Protein 2ZTB (pdb70)

Solvent-accessible surface area: 24225 Å² total; per-residue (Å²): 70,144,5,129,32,89,0,78,15,92,0,1,76,1,0,74,10,37,16,101,34,0,58,65,98,0,30,80,66,34,66,28,77,1,41,0,1,4,0,2,99,49,31,91,66,105,18,52,141,85,14,4,0,27,97,110,48,78,66,0,56,3,20,2,24,104,16,111,73,100,101,123,100,58,91,86,72,89,106,32,84,33,14,101,64,68,32,65,0,114,75,128,126,76,77,89,43,90,34,88,0,72,6,72,25,76,21,42,18,43,0,54,7,54,20,87,64,38,16,104,11,116,42,109,0,46,0,122,32,108,8,156,38,29,6,114,12,64,15,72,0,46,17,51,55,79,65,75,78,79,50,62,7,49,1,22,11,27,5,83,4,61,0,55,36,83,7,99,56,20,0,23,0,7,2,61,32,0,93,6,7,0,51,5,36,2,71,0,64,13,61,17,88,0,0,0,12,8,73,121,146,12,33,112,76,17,85,96,66,44,37,12,34,3,177,44,1,10,103,46,38,61,15,40,0,134,11,37,0,25,6,42,7,12,22,38,21,29,15,40,38,63,103,24,150,80,98,194,63,76,9,125,25,78,0,76,13,90,0,2,77,1,0,74,10,38,15,100,32,0,54,65,94,0,30,79,68,38,68,28,77,1,40,0,0,1,0,3,97,49,32,89,70,107,16,51,155,87,20,2,0,33,89,125,43,81,70,0,62,1,5,0,14,68,17,108,71,102,103,115,115,62,84,73,78,86,101,41,92,36,14,98,66,67,27,84,2,127,80,138,125,78,73,100,45,82,40,88,0,71,5,68,35,69,16,40,11,43,0,53,5,54,21,84,61,42,17,106,14,120,38,116,0,61,0,131,37,111,8,152,35,23,6,98,13,73,12,72,0,46,19,51,59,77,62,70,72,78,58,44,5,46,2,23,19,15,10,73,4,73,0,54,17,134,5,74,54,18,0,18,0,8,2,67,23,0,96,7,12,0,47,7,32,2,75,0,63,8,71,24,82,0,0,0,11,8,76,110,135,10,34,110,76,30,92,107,65,48,38,12,36,1,175,46,0,10,101,50,36,63,13,39,0,131,12,23,0,32,9,44,6,11,24,41,27,36,33,62,51,64,114,44,171,80,162

Sequence (495 aa):
DVIREYLMFNELSALSSSPESVRSRFSSIYGTNPDGIALNNETYFNAVKPPITAQYGYYCYKNVGTVQYVNRPTDINPNVILAQDTLTNNTNEPFTTTITITGSFTNTSTVTSSTTTGFKFTSKLSIKKVFEIGGEVSFSTTIGTSETTTETITVSKSVTVTVPAQSRRTIQLTAKIAKESADFSAPITVDGYFGANFPKRVGPGGHYFWFNPARDVLNTTSGTLRGTVTNVSSFDFQTIVQPARSLMDVIREYLMFNELSALSSSPESVRSRFSSIYGTNPDGIALNNETYFNAVKPPITAQYGYYCYKNVGTVQYVNRPTDINPNVILAQDTLTNNTNEPFTTTITITGSFTNTSTVTSSTTTGFKFTSKLSIKKVFEIGGEVSFSTTIGTSETTTETITVSKSVTVTVPAQSRRTIQLTAKIAKESADFSAPITVDGYFGANFPKRVGPGGHYFWFNPARDVLNTTSGTLRGTVTNVSSFDFQTIVQPARSL

Nearest PDB structures (foldseek):
  2ztb-assembly1_A  TM=1.004E+00  e=7.348E-47  Bacillus thuringiensis serovar dakota
  2d42-assembly2_B  TM=4.897E-01  e=1.505E-08  Bacillus thuringiensis
  5jzh-assembly1_A  TM=4.292E-01  e=1.037E-06  Aeromonas hydrophila
  1pre-assembly1_B  TM=3.381E-01  e=6.152E-07  Aeromonas hydrophila
  1w3a-assembly1_A  TM=2.942E-01  e=2.658E-06  Laetiporus sulphureus

Secondary structure (DSSP, 8-state):
--EEEE--GGGGGGGT--HHHHHHHHHHHHSS--SEEEETTEEEES--SS-HHHHTT--EEEEE---EEEEPPPEEEEEEEEEEEEEEE-SSS-EEEEEEEEEEEEEEEEEEEEESS-----SPEEEEEEETTTEEEEEEE-TT-EEEEEEEEEEEEEEEEEE-TTEEEEEEEEEEEEEEEEEEEEEEEEEEEEEEEEEEEETTTTEEEEEEEHHHHSS-SEEEEEEEEEEEEEEEEEEEEPPPEE-/-EEEEEE--GGGGGGGT--HHHHHHHHHHHHSS--SEEEETTEEEES--SS-HHHHHT--EEEEEE--EEEEEEEEEEEEEEEEEEEEE--SSS-EEEEEEEEEEEEEEEEEEEEESS-----SEEEEEEEETTTEEEEEEEETT-EEEEEEEEEEEEEEEEEE-TTEEEEEEEEEEEEEEEEEEEEEEEEEEEEEEEEEEEETTTTEEEEEEEGGGTSS--EEEEEEEEEEEEEEEEEEEEPPPEE-

Structure (mmCIF, N/CA/C/O backbone):
data_2ZTB
#
_entry.id   2ZTB
#
_cell.length_a   136.829
_cell.length_b   136.829
_cell.length_c   119.268
_cell.angle_alpha   90.00
_cell.angle_beta   90.00
_cell.angle_gamma   120.00
#
_symmetry.space_group_name_H-M   'P 65'
#
loop_
_entity.id
_entity.type
_entity.pdbx_description
1 polymer 'Crystal protein'
2 non-polymer 'LUTETIUM (III) ION'
3 non-polymer GLYCEROL
4 non-polymer 1,2-ETHANEDIOL
5 non-polymer 'CHLORIDE ION'
6 water water
#
loop_
_atom_site.group_PDB
_atom_site.id
_atom_site.type_symbol
_atom_site.label_atom_id
_atom_site.label_alt_id
_atom_site.label_comp_id
_atom_site.label_asym_id
_atom_site.label_entity_id
_atom_site.label_seq_id
_atom_site.pdbx_PDB_ins_code
_atom_site.Cartn_x
_atom_site.Cartn_y
_atom_site.Cartn_z
_atom_site.occupancy
_atom_site.B_iso_or_equiv
_atom_site.auth_seq_id
_atom_site.auth_comp_id
_atom_site.auth_asym_id
_atom_site.auth_atom_id
_atom_site.pdbx_PDB_model_num
ATOM 1 N N . ASP A 1 2 ? 3.909 57.289 15.347 1.00 83.59 52 ASP A N 1
ATOM 2 C CA . ASP A 1 2 ? 3.491 58.550 16.048 1.00 83.47 52 ASP A CA 1
ATOM 3 C C . ASP A 1 2 ? 1.959 58.670 16.225 1.00 82.69 52 ASP A C 1
ATOM 4 O O . ASP A 1 2 ? 1.191 58.145 15.407 1.00 82.63 52 ASP A O 1
ATOM 9 N N . VAL A 1 3 ? 1.541 59.356 17.299 1.00 81.77 53 VAL A N 1
ATOM 10 C CA . VAL A 1 3 ? 0.117 59.633 17.571 1.00 80.65 53 VAL A CA 1
ATOM 11 C C . VAL A 1 3 ? -0.301 61.013 17.029 1.00 79.33 53 VAL A C 1
ATOM 12 O O . VAL A 1 3 ? -0.099 62.057 17.667 1.00 79.67 53 VAL A O 1
ATOM 16 N N . ILE A 1 4 ? -0.889 61.006 15.844 1.00 77.33 54 ILE A N 1
ATOM 17 C CA . ILE A 1 4 ? -1.247 62.239 15.149 1.00 74.98 54 ILE A CA 1
ATOM 18 C C . ILE A 1 4 ? -2.755 62.500 15.279 1.00 73.51 54 ILE A C 1
ATOM 19 O O . ILE A 1 4 ? -3.562 61.575 15.216 1.00 72.98 54 ILE A O 1
ATOM 24 N N . ARG A 1 5 ? -3.113 63.761 15.489 1.00 71.73 55 ARG A N 1
ATOM 25 C CA . ARG A 1 5 ? -4.505 64.165 15.609 1.00 70.54 55 ARG A CA 1
ATOM 26 C C . ARG A 1 5 ? -4.649 65.599 15.136 1.00 69.60 55 ARG A C 1
ATOM 27 O O . ARG A 1 5 ? -4.203 66.528 15.796 1.00 69.23 55 ARG A O 1
ATOM 35 N N . GLU A 1 6 ? -5.265 65.777 13.976 1.00 68.53 56 GLU A N 1
ATOM 36 C CA . GLU A 1 6 ? -5.439 67.119 13.441 1.00 67.45 56 GLU A CA 1
ATOM 37 C C . GLU A 1 6 ? -6.805 67.289 12.797 1.00 66.01 56 GLU A C 1
ATOM 38 O O . GLU A 1 6 ? -7.534 66.316 12.615 1.00 65.70 56 GLU A O 1
ATOM 44 N N . TYR A 1 7 ? -7.144 68.535 12.480 1.00 64.42 57 TYR A N 1
ATOM 45 C CA . TYR A 1 7 ? -8.388 68.862 11.839 1.00 62.99 57 TYR A CA 1
ATOM 46 C C . TYR A 1 7 ? -8.521 68.178 10.484 1.00 62.23 57 TYR A C 1
ATOM 47 O O . TYR A 1 7 ? -7.534 67.993 9.748 1.00 62.33 57 TYR A O 1
ATOM 56 N N . LEU A 1 8 ? -9.750 67.782 10.169 1.00 60.60 58 LEU A N 1
ATOM 57 C CA . LEU A 1 8 ? -10.084 67.326 8.836 1.00 59.13 58 LEU A CA 1
ATOM 58 C C . LEU A 1 8 ? -10.399 68.584 8.023 1.00 58.87 58 LEU A C 1
ATOM 59 O O . LEU A 1 8 ? -11.018 69.532 8.536 1.00 59.11 58 LEU A O 1
ATOM 64 N N . MET A 1 9 ? -9.933 68.616 6.780 1.00 57.86 59 MET A N 1
ATOM 65 C CA . MET A 1 9 ? -10.152 69.765 5.910 1.00 57.55 59 MET A CA 1
ATOM 66 C C . MET A 1 9 ? -11.099 69.394 4.759 1.00 56.72 59 MET A C 1
ATOM 67 O O . MET A 1 9 ? -11.229 68.219 4.427 1.00 56.32 59 MET A O 1
ATOM 72 N N . PHE A 1 10 ? -11.755 70.388 4.161 1.00 56.19 60 PHE A N 1
ATOM 73 C CA . PHE A 1 10 ? -12.647 70.150 3.018 1.00 56.20 60 PHE A CA 1
ATOM 74 C C . PHE A 1 10 ? -11.937 69.559 1.795 1.00 56.60 60 PHE A C 1
ATOM 75 O O . PHE A 1 10 ? -12.556 68.802 1.032 1.00 56.80 60 PHE A O 1
ATOM 83 N N . ASN A 1 11 ? -10.658 69.909 1.603 1.00 56.28 61 ASN A N 1
ATOM 84 C CA . ASN A 1 11 ? -9.897 69.433 0.449 1.00 56.43 61 ASN A CA 1
ATOM 85 C C . ASN A 1 11 ? -9.377 68.007 0.613 1.00 56.57 61 ASN A C 1
ATOM 86 O O . ASN A 1 11 ? -8.687 67.482 -0.255 1.00 56.71 61 ASN A O 1
ATOM 91 N N . GLU A 1 12 ? -9.754 67.387 1.726 1.00 56.96 62 GLU A N 1
ATOM 92 C CA . GLU A 1 12 ? -9.402 66.003 2.056 1.00 57.50 62 GLU A CA 1
ATOM 93 C C . GLU A 1 12 ? -10.611 65.071 2.058 1.00 56.78 62 GLU A C 1
ATOM 94 O O . GLU A 1 12 ? -10.461 63.881 2.331 1.00 57.23 62 GLU A O 1
ATOM 100 N N . LEU A 1 13 ? -11.801 65.613 1.812 1.00 55.72 63 LEU A N 1
ATOM 101 C CA . LEU A 1 13 ? -13.034 64.814 1.776 1.00 54.64 63 LEU A CA 1
ATOM 102 C C . LEU A 1 13 ? -12.967 63.655 0.788 1.00 54.03 63 LEU A C 1
ATOM 103 O O . LEU A 1 13 ? -13.478 62.576 1.066 1.00 54.00 63 LEU A O 1
ATOM 108 N N . SER A 1 14 ? -12.291 63.867 -0.340 1.00 53.47 64 SER A N 1
ATOM 109 C CA . SER A 1 14 ? -12.011 62.803 -1.314 1.00 52.80 64 SER A CA 1
ATOM 110 C C . SER A 1 14 ? -11.248 61.626 -0.714 1.00 52.84 64 SER A C 1
ATOM 111 O O . SER A 1 14 ? -11.379 60.492 -1.192 1.00 52.44 64 SER A O 1
ATOM 114 N N . ALA A 1 15 ? -10.469 61.901 0.339 1.00 53.13 65 ALA A N 1
ATOM 115 C CA . ALA A 1 15 ? -9.734 60.875 1.082 1.00 54.06 65 ALA A CA 1
ATOM 116 C C . ALA A 1 15 ? -10.675 59.975 1.869 1.00 54.44 65 ALA A C 1
ATOM 117 O O . ALA A 1 15 ? -10.318 58.856 2.218 1.00 55.47 65 ALA A O 1
ATOM 119 N N . LEU A 1 16 ? -11.872 60.483 2.169 1.00 55.29 66 LEU A N 1
ATOM 120 C CA . LEU A 1 16 ? -12.958 59.690 2.752 1.00 54.74 66 LEU A CA 1
ATOM 121 C C . LEU A 1 16 ? -14.009 59.344 1.673 1.00 54.88 66 LEU A C 1
ATOM 122 O O . LEU A 1 16 ? -15.211 59.142 1.967 1.00 55.08 66 LEU A O 1
ATOM 127 N N . SER A 1 17 ? -13.558 59.292 0.424 1.00 53.47 67 SER A N 1
ATOM 128 C CA . SER A 1 17 ? -14.420 58.945 -0.704 1.00 53.35 67 SER A CA 1
ATOM 129 C C . SER A 1 17 ? -15.649 59.847 -0.813 1.00 53.11 67 SER A C 1
ATOM 130 O O . SER A 1 17 ? -16.669 59.456 -1.397 1.00 52.12 67 SER A O 1
ATOM 133 N N . SER A 1 18 ? -15.533 61.055 -0.254 1.00 52.71 68 SER A N 1
ATOM 134 C CA . SER A 1 18 ? -16.644 61.982 -0.216 1.00 52.95 68 SER A CA 1
ATOM 135 C C . SER A 1 18 ? -16.321 63.347 -0.817 1.00 53.14 68 SER A C 1
ATOM 136 O O . SER A 1 18 ? -15.228 63.564 -1.369 1.00 52.62 68 SER A O 1
ATOM 139 N N . SER A 1 19 ? -17.302 64.246 -0.725 1.00 53.09 69 SER A N 1
ATOM 140 C CA . SER A 1 19 ? -17.231 65.556 -1.333 1.00 54.24 69 SER A CA 1
ATOM 141 C C . SER A 1 19 ? -18.105 66.500 -0.516 1.00 54.71 69 SER A C 1
ATOM 142 O O . SER A 1 19 ? -18.923 66.046 0.276 1.00 55.76 69 SER A O 1
ATOM 145 N N . PRO A 1 20 ? -17.902 67.821 -0.649 1.00 55.15 70 PRO A N 1
ATOM 146 C CA . PRO A 1 20 ? -18.868 68.710 -0.005 1.00 54.80 70 PRO A CA 1
ATOM 147 C C . PRO A 1 20 ? -20.298 68.478 -0.497 1.00 55.20 70 PRO A C 1
ATOM 148 O O . PRO A 1 20 ? -21.266 68.627 0.275 1.00 55.71 70 PRO A O 1
ATOM 152 N N . GLU A 1 21 ? -20.436 68.123 -1.769 1.00 55.36 71 GLU A N 1
ATOM 153 C CA . GLU A 1 21 ? -21.760 67.913 -2.363 1.00 55.29 71 GLU A CA 1
ATOM 154 C C . GLU A 1 21 ? -22.420 66.680 -1.783 1.00 54.74 71 GLU A C 1
ATOM 155 O O . GLU A 1 21 ? -23.618 66.657 -1.599 1.00 56.08 71 GLU A O 1
ATOM 161 N N . SER A 1 22 ? -21.639 65.647 -1.502 1.00 54.41 72 SER A N 1
ATOM 162 C CA . SER A 1 22 ? -22.196 64.419 -1.012 1.00 54.03 72 SER A CA 1
ATOM 163 C C . SER A 1 22 ? -22.578 64.561 0.457 1.00 54.48 72 SER A C 1
ATOM 164 O O . SER A 1 22 ? -23.539 63.932 0.890 1.00 55.51 72 SER A O 1
ATOM 167 N N . VAL A 1 23 ? -21.835 65.395 1.203 1.00 54.59 73 VAL A N 1
ATOM 168 C CA . VAL A 1 23 ? -22.127 65.748 2.602 1.00 53.25 73 VAL A CA 1
ATOM 169 C C . VAL A 1 23 ? -23.412 66.571 2.671 1.00 53.77 73 VAL A C 1
ATOM 170 O O . VAL A 1 23 ? -24.309 66.296 3.472 1.00 53.86 73 VAL A O 1
ATOM 174 N N . ARG A 1 24 ? -23.510 67.580 1.817 1.00 53.70 74 ARG A N 1
ATOM 175 C CA . ARG A 1 24 ? -24.707 68.395 1.746 1.00 53.78 74 ARG A CA 1
ATOM 176 C C . ARG A 1 24 ? -25.956 67.534 1.458 1.00 53.84 74 ARG A C 1
ATOM 177 O O . ARG A 1 24 ? -27.019 67.734 2.068 1.00 53.89 74 ARG A O 1
ATOM 185 N N . SER A 1 25 ? -25.816 66.568 0.554 1.00 54.01 75 SER A N 1
ATOM 186 C CA . SER A 1 25 ? -26.931 65.694 0.127 1.00 54.33 75 SER A CA 1
ATOM 187 C C . SER A 1 25 ? -27.382 64.762 1.251 1.00 54.76 75 SER A C 1
ATOM 188 O O . SER A 1 25 ? -28.565 64.461 1.389 1.00 55.13 75 SER A O 1
ATOM 191 N N . ARG A 1 26 ? -26.429 64.323 2.066 1.00 54.93 76 ARG A N 1
ATOM 192 C CA . ARG A 1 26 ? -26.720 63.534 3.251 1.00 54.94 76 ARG A CA 1
ATOM 193 C C . ARG A 1 26 ? -27.510 64.327 4.313 1.00 54.86 76 ARG A C 1
ATOM 194 O O . ARG A 1 26 ? -28.457 63.810 4.888 1.00 55.44 76 ARG A O 1
ATOM 202 N N . PHE A 1 27 ? -27.119 65.579 4.554 1.00 54.57 77 PHE A N 1
ATOM 203 C CA . PHE A 1 27 ? -27.835 66.495 5.437 1.00 54.09 77 PHE A CA 1
ATOM 204 C C . PHE A 1 27 ? -29.248 66.720 4.917 1.00 54.84 77 PHE A C 1
ATOM 205 O O . PHE A 1 27 ? -30.210 66.699 5.668 1.00 55.25 77 PHE A O 1
ATOM 213 N N . SER A 1 28 ? -29.368 66.907 3.608 1.00 55.71 78 SER A N 1
ATOM 214 C CA . SER A 1 28 ? -30.666 67.008 2.956 1.00 55.55 78 SER A CA 1
ATOM 215 C C . SER A 1 28 ? -31.567 65.807 3.209 1.00 55.88 78 SER A C 1
ATOM 216 O O . SER A 1 28 ? -32.756 65.971 3.482 1.00 55.90 78 SER A O 1
ATOM 219 N N . SER A 1 29 ? -31.007 64.600 3.105 1.00 55.90 79 SER A N 1
ATOM 220 C CA . SER A 1 29 ? -31.766 63.387 3.386 1.00 55.26 79 SER A CA 1
ATOM 221 C C . SER A 1 29 ? -32.152 63.305 4.860 1.00 55.03 79 SER A C 1
ATOM 222 O O . SER A 1 29 ? -33.254 62.872 5.185 1.00 54.73 79 SER A O 1
ATOM 225 N N . ILE A 1 30 ? -31.226 63.683 5.751 1.00 54.29 80 ILE A N 1
ATOM 226 C CA . ILE A 1 30 ? -31.457 63.539 7.183 1.00 53.10 80 ILE A CA 1
ATOM 227 C C . ILE A 1 30 ? -32.578 64.470 7.672 1.00 53.32 80 ILE A C 1
ATOM 228 O O . ILE A 1 30 ? -33.417 64.071 8.484 1.00 52.88 80 ILE A O 1
ATOM 233 N N . TYR A 1 31 ? -32.590 65.701 7.169 1.00 53.21 81 TYR A N 1
ATOM 234 C CA . TYR A 1 31 ? -33.446 66.744 7.725 1.00 53.38 81 TYR A CA 1
ATOM 235 C C . TYR A 1 31 ? -34.634 67.042 6.830 1.00 54.46 81 TYR A C 1
ATOM 236 O O . TYR A 1 31 ? -35.606 67.655 7.280 1.00 54.80 81 TYR A O 1
ATOM 245 N N . GLY A 1 32 ? -34.571 66.568 5.583 1.00 55.11 82 GLY A N 1
ATOM 246 C CA . GLY A 1 32 ? -35.697 66.675 4.646 1.00 56.14 82 GLY A CA 1
ATOM 247 C C . GLY A 1 32 ? -35.713 67.981 3.861 1.00 57.06 82 GLY A C 1
ATOM 248 O O . GLY A 1 32 ? -36.650 68.250 3.123 1.00 57.73 82 GLY A O 1
ATOM 249 N N . THR A 1 33 ? -34.673 68.797 4.033 1.00 57.16 83 THR A N 1
ATOM 250 C CA . THR A 1 33 ? -34.534 70.066 3.328 1.00 57.08 83 THR A CA 1
ATOM 251 C C . THR A 1 33 ? -33.055 70.209 3.024 1.00 56.76 83 THR A C 1
ATOM 252 O O . THR A 1 33 ? -32.211 69.885 3.860 1.00 56.86 83 THR A O 1
ATOM 256 N N . ASN A 1 34 ? -32.743 70.654 1.817 1.00 56.61 84 ASN A N 1
ATOM 257 C CA . ASN A 1 34 ? -31.364 70.866 1.413 1.00 56.74 84 ASN A CA 1
ATOM 258 C C . ASN A 1 34 ? -30.812 72.047 2.232 1.00 56.74 84 ASN A C 1
ATOM 259 O O . ASN A 1 34 ? -31.434 73.100 2.264 1.00 57.23 84 ASN A O 1
ATOM 264 N N . PRO A 1 35 ? -29.689 71.859 2.959 1.00 56.66 85 PRO A N 1
ATOM 265 C CA . PRO A 1 35 ? -29.193 73.019 3.686 1.00 56.85 85 PRO A CA 1
ATOM 266 C C . PRO A 1 35 ? -28.634 74.086 2.734 1.00 57.80 85 PRO A C 1
ATOM 267 O O . PRO A 1 35 ? -28.189 73.766 1.606 1.00 57.91 85 PRO A O 1
ATOM 271 N N . ASP A 1 36 ? -28.641 75.334 3.201 1.00 57.65 86 ASP A N 1
ATOM 272 C CA . ASP A 1 36 ? -28.045 76.433 2.472 1.00 57.54 86 ASP A CA 1
ATOM 273 C C . ASP A 1 36 ? -26.536 76.250 2.406 1.00 57.31 86 ASP A C 1
ATOM 274 O O . ASP A 1 36 ? -25.913 76.507 1.378 1.00 57.82 86 ASP A O 1
ATOM 279 N N . GLY A 1 37 ? -25.947 75.811 3.512 1.00 56.72 87 GLY A N 1
ATOM 280 C CA . GLY A 1 37 ? -24.510 75.629 3.581 1.00 55.68 87 GLY A CA 1
ATOM 281 C C . GLY A 1 37 ? -24.110 74.601 4.613 1.00 55.07 87 GLY A C 1
ATOM 282 O O . GLY A 1 37 ? -24.941 74.159 5.409 1.00 54.88 87 GLY A O 1
ATOM 283 N N . ILE A 1 38 ? -22.826 74.246 4.603 1.00 54.50 88 ILE A N 1
ATOM 284 C CA . ILE A 1 38 ? -22.265 73.235 5.505 1.00 53.61 88 ILE A CA 1
ATOM 285 C C . ILE A 1 38 ? -20.977 73.790 6.111 1.00 54.07 88 ILE A C 1
ATOM 286 O O . ILE A 1 38 ? -20.489 74.816 5.668 1.00 54.31 88 ILE A O 1
ATOM 291 N N . ALA A 1 39 ? -20.445 73.119 7.127 1.00 53.99 89 ALA A N 1
ATOM 292 C CA . ALA A 1 39 ? -19.324 73.623 7.887 1.00 54.12 89 ALA A CA 1
ATOM 293 C C . ALA A 1 39 ? -18.502 72.491 8.482 1.00 54.22 89 ALA A C 1
ATOM 294 O O . ALA A 1 39 ? -19.032 71.442 8.829 1.00 53.72 89 ALA A O 1
ATOM 296 N N . LEU A 1 40 ? -17.192 72.726 8.577 1.00 54.72 90 LEU A N 1
ATOM 297 C CA . LEU A 1 40 ? -16.235 71.777 9.124 1.00 54.83 90 LEU A CA 1
ATOM 298 C C . LEU A 1 40 ? -15.194 72.603 9.815 1.00 55.76 90 LEU A C 1
ATOM 299 O O . LEU A 1 40 ? -14.555 73.452 9.189 1.00 56.03 90 LEU A O 1
ATOM 304 N N . ASN A 1 41 ? -15.015 72.359 11.108 1.00 56.73 91 ASN A N 1
ATOM 305 C CA . ASN A 1 41 ? -13.997 73.074 11.889 1.00 57.65 91 ASN A CA 1
ATOM 306 C C . ASN A 1 41 ? -14.051 74.588 11.604 1.00 58.60 91 ASN A C 1
ATOM 307 O O . ASN A 1 41 ? -15.064 75.229 11.925 1.00 58.78 91 ASN A O 1
ATOM 312 N N . ASN A 1 42 ? -13.015 75.149 10.966 1.00 59.47 92 ASN A N 1
ATOM 313 C CA . ASN A 1 42 ? -13.008 76.593 10.643 1.00 60.24 92 ASN A CA 1
ATOM 314 C C . ASN A 1 42 ? -13.368 77.002 9.201 1.00 60.69 92 ASN A C 1
ATOM 315 O O . ASN A 1 42 ? -13.160 78.157 8.801 1.00 60.76 92 ASN A O 1
ATOM 320 N N . GLU A 1 43 ? -13.945 76.066 8.445 1.00 61.14 93 GLU A N 1
ATOM 321 C CA . GLU A 1 43 ? -14.323 76.295 7.053 1.00 61.25 93 GLU A CA 1
ATOM 322 C C . GLU A 1 43 ? -15.822 76.119 6.874 1.00 61.43 93 GLU A C 1
ATOM 323 O O . GLU A 1 43 ? -16.486 75.497 7.698 1.00 61.41 93 GLU A O 1
ATOM 329 N N . THR A 1 44 ? -16.337 76.673 5.779 1.00 61.51 94 THR A N 1
ATOM 330 C CA . THR A 1 44 ? -17.717 76.533 5.382 1.00 61.72 94 THR A CA 1
ATOM 331 C C . THR A 1 44 ? -17.740 76.179 3.904 1.00 61.71 94 THR A C 1
ATOM 332 O O . THR A 1 44 ? -16.743 76.365 3.211 1.00 61.82 94 THR A O 1
ATOM 336 N N . TYR A 1 45 ? -18.869 75.656 3.432 1.00 61.54 95 TYR A N 1
ATOM 337 C CA . TYR A 1 45 ? -19.087 75.424 2.009 1.00 61.58 95 TYR A CA 1
ATOM 338 C C . TYR A 1 45 ? -20.511 75.850 1.638 1.00 61.96 95 TYR A C 1
ATOM 339 O O . TYR A 1 45 ? -21.417 75.821 2.480 1.00 61.59 95 TYR A O 1
ATOM 348 N N . PHE A 1 46 ? -20.690 76.260 0.385 1.00 62.20 96 PHE A N 1
ATOM 349 C CA . PHE A 1 46 ? -21.970 76.733 -0.150 1.00 62.56 96 PHE A CA 1
ATOM 350 C C . PHE A 1 46 ? -22.462 77.995 0.577 1.00 63.32 96 PHE A C 1
ATOM 351 O O . PHE A 1 46 ? -21.645 78.771 1.068 1.00 63.30 96 PHE A O 1
ATOM 359 N N . ASN A 1 47 ? -23.782 78.197 0.641 1.00 63.99 97 ASN A N 1
ATOM 360 C CA . ASN A 1 47 ? -24.368 79.407 1.232 1.00 64.89 97 ASN A CA 1
ATOM 361 C C . ASN A 1 47 ? -24.426 79.331 2.762 1.00 65.46 97 ASN A C 1
ATOM 362 O O . ASN A 1 47 ? -25.492 79.090 3.352 1.00 65.88 97 ASN A O 1
ATOM 367 N N . ALA A 1 48 ? -23.283 79.559 3.399 1.00 66.12 98 ALA A N 1
ATOM 368 C CA . ALA A 1 48 ? -23.129 79.293 4.828 1.00 67.29 98 ALA A CA 1
ATOM 369 C C . ALA A 1 48 ? -23.083 80.514 5.754 1.00 68.27 98 ALA A C 1
ATOM 370 O O . ALA A 1 48 ? -22.741 81.628 5.337 1.00 68.86 98 ALA A O 1
ATOM 372 N N . VAL A 1 49 ? -23.443 80.284 7.016 1.00 69.01 99 VAL A N 1
ATOM 373 C CA . VAL A 1 49 ? -23.280 81.261 8.089 1.00 69.40 99 VAL A CA 1
ATOM 374 C C . VAL A 1 49 ? -21.797 81.384 8.451 1.00 69.76 99 VAL A C 1
ATOM 375 O O . VAL A 1 49 ? -21.094 80.376 8.557 1.00 70.12 99 VAL A O 1
ATOM 379 N N . LYS A 1 50 ? -21.342 82.627 8.615 1.00 70.07 100 LYS A N 1
ATOM 380 C CA . LYS A 1 50 ? -19.997 82.948 9.096 1.00 70.29 100 LYS A CA 1
ATOM 381 C C . LYS A 1 50 ? -20.058 83.667 10.451 1.00 69.77 100 LYS A C 1
ATOM 382 O O . LYS A 1 50 ? -20.928 84.513 10.654 1.00 69.91 100 LYS A O 1
ATOM 388 N N . PRO A 1 51 ? -19.141 83.337 11.385 1.00 69.17 101 PRO A N 1
ATOM 389 C CA . PRO A 1 51 ? -18.140 82.268 11.299 1.00 68.54 101 PRO A CA 1
ATOM 390 C C . PRO A 1 51 ? -18.776 80.869 11.341 1.00 67.83 101 PRO A C 1
ATOM 391 O O . PRO A 1 51 ? -19.907 80.726 11.813 1.00 67.76 101 PRO A O 1
ATOM 395 N N . PRO A 1 52 ? -18.059 79.844 10.832 1.00 66.97 102 PRO A N 1
ATOM 396 C CA . PRO A 1 52 ? -18.584 78.481 10.809 1.00 66.00 102 PRO A CA 1
ATOM 397 C C . PRO A 1 52 ? -19.259 78.094 12.125 1.00 65.13 102 PRO A C 1
ATOM 398 O O . PRO A 1 52 ? -18.671 78.272 13.197 1.00 65.15 102 PRO A O 1
ATOM 402 N N . ILE A 1 53 ? -20.490 77.582 12.032 1.00 64.17 103 ILE A N 1
ATOM 403 C CA . ILE A 1 53 ? -21.287 77.237 13.212 1.00 63.02 103 ILE A CA 1
ATOM 404 C C . ILE A 1 53 ? -20.620 76.129 14.022 1.00 62.82 103 ILE A C 1
ATOM 405 O O . ILE A 1 53 ? -20.930 75.922 15.191 1.00 63.05 103 ILE A O 1
ATOM 410 N N . THR A 1 54 ? -19.682 75.434 13.393 1.00 62.30 104 THR A N 1
ATOM 411 C CA . THR A 1 54 ? -18.946 74.365 14.037 1.00 62.07 104 THR A CA 1
ATOM 412 C C . THR A 1 54 ? -17.953 74.922 15.061 1.00 62.37 104 THR A C 1
ATOM 413 O O . THR A 1 54 ? -17.755 74.326 16.124 1.00 62.23 104 THR A O 1
ATOM 417 N N . ALA A 1 55 ? -17.332 76.061 14.743 1.00 62.56 105 ALA A N 1
ATOM 418 C CA . ALA A 1 55 ? -16.467 76.749 15.706 1.00 63.18 105 ALA A CA 1
ATOM 419 C C . ALA A 1 55 ? -17.327 77.508 16.732 1.00 63.24 105 ALA A C 1
ATOM 420 O O . ALA A 1 55 ? -17.121 77.362 17.952 1.00 63.75 105 ALA A O 1
ATOM 422 N N . GLN A 1 56 ? -18.300 78.294 16.251 1.00 63.35 106 GLN A N 1
ATOM 423 C CA . GLN A 1 56 ? -19.252 78.957 17.171 1.00 63.56 106 GLN A CA 1
ATOM 424 C C . GLN A 1 56 ? -19.738 78.001 18.265 1.00 63.28 106 GLN A C 1
ATOM 425 O O . GLN A 1 56 ? -19.586 78.304 19.487 1.00 64.05 106 GLN A O 1
ATOM 431 N N . TYR A 1 57 ? -20.236 76.824 17.826 1.00 62.87 107 TYR A N 1
ATOM 432 C CA . TYR A 1 57 ? -20.901 75.923 18.755 1.00 62.55 107 TYR A CA 1
ATOM 433 C C . TYR A 1 57 ? -20.033 74.778 19.280 1.00 61.98 107 TYR A C 1
ATOM 434 O O . TYR A 1 57 ? -20.557 73.888 20.080 1.00 62.22 107 TYR A O 1
ATOM 443 N N . GLY A 1 58 ? -18.709 74.804 18.838 1.00 61.47 108 GLY A N 1
ATOM 444 C CA . GLY A 1 58 ? -17.737 73.874 19.423 1.00 60.51 108 GLY A CA 1
ATOM 445 C C . GLY A 1 58 ? -17.848 72.432 18.980 1.00 60.14 108 GLY A C 1
ATOM 446 O O . GLY A 1 58 ? -17.669 71.513 19.784 1.00 60.27 108 GLY A O 1
ATOM 447 N N . TYR A 1 59 ? -18.132 72.239 17.699 1.00 59.52 109 TYR A N 1
ATOM 448 C CA . TYR A 1 59 ? -18.211 70.913 17.087 1.00 59.45 109 TYR A CA 1
ATOM 449 C C . TYR A 1 59 ? -17.077 70.759 16.079 1.00 59.07 109 TYR A C 1
ATOM 450 O O . TYR A 1 59 ? -17.103 71.374 15.016 1.00 58.88 109 TYR A O 1
ATOM 459 N N . TYR A 1 60 ? -16.073 69.960 16.434 1.00 58.94 110 TYR A N 1
ATOM 460 C CA . TYR A 1 60 ? -14.883 69.793 15.602 1.00 58.52 110 TYR A CA 1
ATOM 461 C C . TYR A 1 60 ? -14.801 68.402 15.000 1.00 57.91 110 TYR A C 1
ATOM 462 O O . TYR A 1 60 ? -15.584 67.518 15.349 1.00 57.70 110 TYR A O 1
ATOM 471 N N . CYS A 1 61 ? -13.859 68.222 14.080 1.00 57.27 111 CYS A N 1
ATOM 472 C CA . CYS A 1 61 ? -13.696 66.957 13.375 1.00 57.35 111 CYS A CA 1
ATOM 473 C C . CYS A 1 61 ? -12.223 66.732 13.030 1.00 57.44 111 CYS A C 1
ATOM 474 O O . CYS A 1 61 ? -11.566 67.599 12.440 1.00 56.59 111 CYS A O 1
ATOM 477 N N . TYR A 1 62 ? -11.729 65.557 13.408 1.00 57.85 112 TYR A N 1
ATOM 478 C CA . TYR A 1 62 ? -10.306 65.257 13.371 1.00 58.42 112 TYR A CA 1
ATOM 479 C C . TYR A 1 62 ? -10.029 64.015 12.565 1.00 58.49 112 TYR A C 1
ATOM 480 O O . TYR A 1 62 ? -10.831 63.088 12.548 1.00 58.85 112 TYR A O 1
ATOM 489 N N . LYS A 1 63 ? -8.892 64.031 11.878 1.00 58.79 113 LYS A N 1
ATOM 490 C CA . LYS A 1 63 ? -8.264 62.843 11.321 1.00 58.69 113 LYS A CA 1
ATOM 491 C C . LYS A 1 63 ? -7.103 62.448 12.252 1.00 59.40 113 LYS A C 1
ATOM 492 O O . LYS A 1 63 ? -6.464 63.306 12.878 1.00 58.83 113 LYS A O 1
ATOM 498 N N . ASN A 1 64 ? -6.872 61.141 12.360 1.00 59.86 114 ASN A N 1
ATOM 499 C CA . ASN A 1 64 ? -5.942 60.569 13.322 1.00 59.86 114 ASN A CA 1
ATOM 500 C C . ASN A 1 64 ? -5.126 59.485 12.641 1.00 60.25 114 ASN A C 1
ATOM 501 O O . ASN A 1 64 ? -5.644 58.758 11.802 1.00 59.77 114 ASN A O 1
ATOM 506 N N . VAL A 1 65 ? -3.862 59.365 13.039 1.00 60.55 115 VAL A N 1
ATOM 507 C CA . VAL A 1 65 ? -3.033 58.221 12.680 1.00 60.43 115 VAL A CA 1
ATOM 508 C C . VAL A 1 65 ? -2.920 57.375 13.941 1.00 60.33 115 VAL A C 1
ATOM 509 O O . VAL A 1 65 ? -2.660 57.893 15.025 1.00 60.24 115 VAL A O 1
ATOM 513 N N . GLY A 1 66 ? -3.166 56.079 13.813 1.00 60.48 116 GLY A N 1
ATOM 514 C CA . GLY A 1 66 ? -3.044 55.177 14.951 1.00 60.69 116 GLY A CA 1
ATOM 515 C C . GLY A 1 66 ? -1.610 54.687 15.080 1.00 61.23 116 GLY A C 1
ATOM 516 O O . GLY A 1 66 ? -0.677 55.266 14.508 1.00 61.59 116 GLY A O 1
ATOM 517 N N . THR A 1 67 ? -1.439 53.605 15.826 1.00 61.26 117 THR A N 1
ATOM 518 C CA . THR A 1 67 ? -0.133 53.040 16.094 1.00 60.86 117 THR A CA 1
ATOM 519 C C . THR A 1 67 ? 0.387 52.380 14.828 1.00 60.78 117 THR A C 1
ATOM 520 O O . THR A 1 67 ? -0.329 51.605 14.180 1.00 60.74 117 THR A O 1
ATOM 524 N N . VAL A 1 68 ? 1.631 52.724 14.489 1.00 60.49 118 VAL A N 1
ATOM 525 C CA . VAL A 1 68 ? 2.359 52.173 13.360 1.00 59.95 118 VAL A CA 1
ATOM 526 C C . VAL A 1 68 ? 2.763 50.732 13.656 1.00 59.79 118 VAL A C 1
ATOM 527 O O . VAL A 1 68 ? 3.389 50.467 14.680 1.00 60.11 118 VAL A O 1
ATOM 531 N N . GLN A 1 69 ? 2.386 49.802 12.780 1.00 59.47 119 GLN A N 1
ATOM 532 C CA . GLN A 1 69 ? 2.843 48.417 12.898 1.00 59.47 119 GLN A CA 1
ATOM 533 C C . GLN A 1 69 ? 3.850 48.132 11.802 1.00 59.13 119 GLN A C 1
ATOM 534 O O . GLN A 1 69 ? 3.629 48.492 10.647 1.00 59.39 119 GLN A O 1
ATOM 540 N N . TYR A 1 70 ? 4.954 47.494 12.173 1.00 58.81 120 TYR A N 1
ATOM 541 C CA . TYR A 1 70 ? 6.039 47.185 11.249 1.00 58.47 120 TYR A CA 1
ATOM 542 C C . TYR A 1 70 ? 6.045 45.705 10.896 1.00 58.92 120 TYR A C 1
ATOM 543 O O . TYR A 1 70 ? 5.732 44.851 11.729 1.00 58.92 120 TYR A O 1
ATOM 552 N N . VAL A 1 71 ? 6.399 45.406 9.652 1.00 59.36 121 VAL A N 1
ATOM 553 C CA . VAL A 1 71 ? 6.550 44.028 9.194 1.00 59.65 121 VAL A CA 1
ATOM 554 C C . VAL A 1 71 ? 7.855 43.950 8.428 1.00 59.91 121 VAL A C 1
ATOM 555 O O . VAL A 1 71 ? 8.035 44.654 7.436 1.00 59.80 121 VAL A O 1
ATOM 559 N N . ASN A 1 72 ? 8.763 43.110 8.914 1.00 60.54 122 ASN A N 1
ATOM 560 C CA . ASN A 1 72 ? 10.036 42.837 8.259 1.00 60.92 122 ASN A CA 1
ATOM 561 C C . ASN A 1 72 ? 9.876 42.228 6.870 1.00 60.93 122 ASN A C 1
ATOM 562 O O . ASN A 1 72 ? 9.085 41.305 6.669 1.00 60.89 122 ASN A O 1
ATOM 567 N N . ARG A 1 73 ? 10.651 42.745 5.924 1.00 60.98 123 ARG A N 1
ATOM 568 C CA . ARG A 1 73 ? 10.764 42.163 4.592 1.00 61.02 123 ARG A CA 1
ATOM 569 C C . ARG A 1 73 ? 12.040 41.341 4.542 1.00 60.17 123 ARG A C 1
ATOM 570 O O . ARG A 1 73 ? 12.973 41.638 5.284 1.00 60.21 123 ARG A O 1
ATOM 578 N N . PRO A 1 74 ? 12.092 40.293 3.686 1.00 59.60 124 PRO A N 1
ATOM 579 C CA . PRO A 1 74 ? 13.361 39.557 3.556 1.00 58.93 124 PRO A CA 1
ATOM 580 C C . PRO A 1 74 ? 14.510 40.484 3.185 1.00 58.48 124 PRO A C 1
ATOM 581 O O . PRO A 1 74 ? 14.328 41.394 2.374 1.00 58.21 124 PRO A O 1
ATOM 585 N N . THR A 1 75 ? 15.666 40.257 3.811 1.00 58.16 125 THR A N 1
ATOM 586 C CA . THR A 1 75 ? 16.889 41.021 3.579 1.00 57.80 125 THR A CA 1
ATOM 587 C C . THR A 1 75 ? 17.564 40.546 2.286 1.00 58.28 125 THR A C 1
ATOM 588 O O . THR A 1 75 ? 17.765 39.343 2.093 1.00 57.80 125 THR A O 1
ATOM 592 N N . ASP A 1 76 ? 17.914 41.483 1.406 1.00 58.63 126 ASP A N 1
ATOM 593 C CA . ASP A 1 76 ? 18.635 41.122 0.184 1.00 59.46 126 ASP A CA 1
ATOM 594 C C . ASP A 1 76 ? 20.129 41.392 0.332 1.00 59.26 126 ASP A C 1
ATOM 595 O O . ASP A 1 76 ? 20.537 42.506 0.672 1.00 59.38 126 ASP A O 1
ATOM 600 N N . ILE A 1 77 ? 20.930 40.357 0.094 1.00 59.07 127 ILE A N 1
ATOM 601 C CA . ILE A 1 77 ? 22.372 40.434 0.281 1.00 59.10 127 ILE A CA 1
ATOM 602 C C . ILE A 1 77 ? 23.138 40.296 -1.045 1.00 59.60 127 ILE A C 1
ATOM 603 O O . ILE A 1 77 ? 23.135 39.230 -1.675 1.00 59.11 127 ILE A O 1
ATOM 608 N N . ASN A 1 78 ? 23.763 41.401 -1.452 1.00 60.09 128 ASN A N 1
ATOM 609 C CA . ASN A 1 78 ? 24.718 41.446 -2.565 1.00 60.82 128 ASN A CA 1
ATOM 610 C C . ASN A 1 78 ? 26.060 40.870 -2.085 1.00 60.98 128 ASN A C 1
ATOM 611 O O . ASN A 1 78 ? 26.822 41.563 -1.408 1.00 60.15 128 ASN A O 1
ATOM 616 N N . PRO A 1 79 ? 26.355 39.603 -2.455 1.00 61.62 129 PRO A N 1
ATOM 617 C CA . PRO A 1 79 ? 27.392 38.785 -1.824 1.00 62.11 129 PRO A CA 1
ATOM 618 C C . PRO A 1 79 ? 28.841 39.155 -2.101 1.00 62.70 129 PRO A C 1
ATOM 619 O O . PRO A 1 79 ? 29.735 38.596 -1.457 1.00 63.19 129 PRO A O 1
ATOM 623 N N . ASN A 1 80 ? 29.090 40.052 -3.049 1.00 63.33 130 ASN A N 1
ATOM 624 C CA . ASN A 1 80 ? 30.477 40.456 -3.380 1.00 64.39 130 ASN A CA 1
ATOM 625 C C . ASN A 1 80 ? 30.491 41.822 -4.028 1.00 64.21 130 ASN A C 1
ATOM 626 O O . ASN A 1 80 ? 29.768 42.066 -4.999 1.00 65.20 130 ASN A O 1
ATOM 631 N N . VAL A 1 81 ? 31.302 42.711 -3.472 1.00 63.22 131 VAL A N 1
ATOM 632 C CA . VAL A 1 81 ? 31.437 44.074 -3.952 1.00 61.84 131 VAL A CA 1
ATOM 633 C C . VAL A 1 81 ? 32.875 44.472 -3.641 1.00 60.41 131 VAL A C 1
ATOM 634 O O . VAL A 1 81 ? 33.318 44.324 -2.510 1.00 59.83 131 VAL A O 1
ATOM 638 N N . ILE A 1 82 ? 33.604 44.933 -4.657 1.00 59.16 132 ILE A N 1
ATOM 639 C CA . ILE A 1 82 ? 34.960 45.434 -4.482 1.00 57.39 132 ILE A CA 1
ATOM 640 C C . ILE A 1 82 ? 34.898 46.879 -4.020 1.00 56.59 132 ILE A C 1
ATOM 641 O O . ILE A 1 82 ? 34.384 47.753 -4.735 1.00 56.14 132 ILE A O 1
ATOM 646 N N . LEU A 1 83 ? 35.417 47.124 -2.820 1.00 55.68 133 LEU A N 1
ATOM 647 C CA . LEU A 1 83 ? 35.469 48.475 -2.264 1.00 55.16 133 LEU A CA 1
ATOM 648 C C . LEU A 1 83 ? 36.801 49.153 -2.539 1.00 54.77 133 LEU A C 1
ATOM 649 O O . LEU A 1 83 ? 36.888 50.378 -2.564 1.00 54.86 133 LEU A O 1
ATOM 654 N N . ALA A 1 84 ? 37.841 48.354 -2.732 1.00 54.45 134 ALA A N 1
ATOM 655 C CA . ALA A 1 84 ? 39.168 48.878 -3.019 1.00 54.29 134 ALA A CA 1
ATOM 656 C C . ALA A 1 84 ? 39.941 47.817 -3.752 1.00 54.33 134 ALA A C 1
ATOM 657 O O . ALA A 1 84 ? 39.693 46.629 -3.567 1.00 54.35 134 ALA A O 1
ATOM 659 N N . GLN A 1 85 ? 40.865 48.253 -4.597 1.00 54.57 135 GLN A N 1
ATOM 660 C CA . GLN A 1 85 ? 41.722 47.351 -5.326 1.00 54.85 135 GLN A CA 1
ATOM 661 C C . GLN A 1 85 ? 43.065 48.007 -5.630 1.00 55.29 135 GLN A C 1
ATOM 662 O O . GLN A 1 85 ? 43.122 49.119 -6.143 1.00 54.77 135 GLN A O 1
ATOM 668 N N . ASP A 1 86 ? 44.140 47.290 -5.309 1.00 56.10 136 ASP A N 1
ATOM 669 C CA . ASP A 1 86 ? 45.498 47.773 -5.484 1.00 57.17 136 ASP A CA 1
ATOM 670 C C . ASP A 1 86 ? 46.361 46.664 -6.065 1.00 57.62 136 ASP A C 1
ATOM 671 O O . ASP A 1 86 ? 46.206 45.491 -5.726 1.00 57.53 136 ASP A O 1
ATOM 676 N N . THR A 1 87 ? 47.266 47.045 -6.956 1.00 58.22 137 THR A N 1
ATOM 677 C CA . THR A 1 87 ? 48.159 46.092 -7.583 1.00 58.76 137 THR A CA 1
ATOM 678 C C . THR A 1 87 ? 49.587 46.442 -7.223 1.00 59.69 137 THR A C 1
ATOM 679 O O . THR A 1 87 ? 49.983 47.601 -7.332 1.00 59.98 137 THR A O 1
ATOM 683 N N . LEU A 1 88 ? 50.336 45.443 -6.752 1.00 60.65 138 LEU A N 1
ATOM 684 C CA . LEU A 1 88 ? 51.767 45.577 -6.498 1.00 61.77 138 LEU A CA 1
ATOM 685 C C . LEU A 1 88 ? 52.563 45.001 -7.669 1.00 62.55 138 LEU A C 1
ATOM 686 O O . LEU A 1 88 ? 52.373 43.844 -8.048 1.00 62.54 138 LEU A O 1
ATOM 691 N N . THR A 1 89 ? 53.454 45.806 -8.238 1.00 63.70 139 THR A N 1
ATOM 692 C CA . THR A 1 89 ? 54.283 45.352 -9.355 1.00 64.92 139 THR A CA 1
ATOM 693 C C . THR A 1 89 ? 55.730 45.142 -8.907 1.00 65.83 139 THR A C 1
ATOM 694 O O . THR A 1 89 ? 56.323 46.018 -8.270 1.00 65.80 139 THR A O 1
ATOM 698 N N . ASN A 1 90 ? 56.271 43.963 -9.221 1.00 66.95 140 ASN A N 1
ATOM 699 C CA . ASN A 1 90 ? 57.670 43.639 -8.948 1.00 68.31 140 ASN A CA 1
ATOM 700 C C . ASN A 1 90 ? 58.479 43.616 -10.243 1.00 69.04 140 ASN A C 1
ATOM 701 O O . ASN A 1 90 ? 58.411 42.653 -11.018 1.00 69.09 140 ASN A O 1
ATOM 706 N N . ASN A 1 91 ? 59.232 44.691 -10.467 1.00 69.95 141 ASN A N 1
ATOM 707 C CA . ASN A 1 91 ? 60.022 44.852 -11.686 1.00 70.81 141 ASN A CA 1
ATOM 708 C C . ASN A 1 91 ? 61.462 44.369 -11.544 1.00 71.23 141 ASN A C 1
ATOM 709 O O . ASN A 1 91 ? 62.278 44.592 -12.432 1.00 71.44 141 ASN A O 1
ATOM 714 N N . THR A 1 92 ? 61.759 43.700 -10.430 1.00 71.86 142 THR A N 1
ATOM 715 C CA . THR A 1 92 ? 63.106 43.201 -10.148 1.00 72.17 142 THR A CA 1
ATOM 716 C C . THR A 1 92 ? 63.206 41.690 -10.358 1.00 72.59 142 THR A C 1
ATOM 717 O O . THR A 1 92 ? 62.200 41.017 -10.573 1.00 72.58 142 THR A O 1
ATOM 721 N N . ASN A 1 93 ? 64.429 41.169 -10.294 1.00 73.01 143 ASN A N 1
ATOM 722 C CA . ASN A 1 93 ? 64.684 39.740 -10.473 1.00 73.44 143 ASN A CA 1
ATOM 723 C C . ASN A 1 93 ? 64.538 38.946 -9.173 1.00 73.56 143 ASN A C 1
ATOM 724 O O . ASN A 1 93 ? 64.631 37.711 -9.174 1.00 73.80 143 ASN A O 1
ATOM 729 N N . GLU A 1 94 ? 64.319 39.668 -8.073 1.00 73.46 144 GLU A N 1
ATOM 730 C CA . GLU A 1 94 ? 64.135 39.069 -6.752 1.00 73.41 144 GLU A CA 1
ATOM 731 C C . GLU A 1 94 ? 62.722 39.354 -6.231 1.00 72.93 144 GLU A C 1
ATOM 732 O O . GLU A 1 94 ? 62.217 40.471 -6.389 1.00 72.92 144 GLU A O 1
ATOM 738 N N . PRO A 1 95 ? 62.081 38.341 -5.613 1.00 72.36 145 PRO A N 1
ATOM 739 C CA . PRO A 1 95 ? 60.818 38.561 -4.924 1.00 71.80 145 PRO A CA 1
ATOM 740 C C . PRO A 1 95 ? 60.991 39.535 -3.757 1.00 71.09 145 PRO A C 1
ATOM 741 O O . PRO A 1 95 ? 62.083 39.620 -3.184 1.00 71.18 145 PRO A O 1
ATOM 745 N N . PHE A 1 96 ? 59.939 40.288 -3.438 1.00 69.83 146 PHE A N 1
ATOM 746 C CA . PHE A 1 96 ? 59.922 41.061 -2.200 1.00 68.84 146 PHE A CA 1
ATOM 747 C C . PHE A 1 96 ? 58.606 40.870 -1.436 1.00 67.77 146 PHE A C 1
ATOM 748 O O . PHE A 1 96 ? 57.560 40.594 -2.033 1.00 67.68 146 PHE A O 1
ATOM 756 N N . THR A 1 97 ? 58.672 40.964 -0.113 1.00 66.34 147 THR A N 1
ATOM 757 C CA . THR A 1 97 ? 57.458 40.9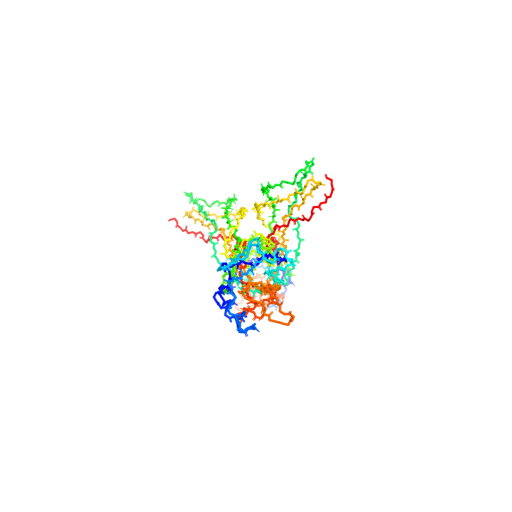99 0.676 1.00 65.20 147 THR A CA 1
ATOM 758 C C . THR A 1 97 ? 57.310 42.367 1.330 1.00 64.07 147 THR A C 1
ATOM 759 O O . THR A 1 97 ? 58.300 42.990 1.739 1.00 63.81 147 THR A O 1
ATOM 763 N N . THR A 1 98 ? 56.066 42.836 1.389 1.00 62.28 148 THR A N 1
ATOM 764 C CA . THR A 1 98 ? 55.773 44.176 1.869 1.00 60.57 148 THR A CA 1
ATOM 765 C C . THR A 1 98 ? 54.402 44.249 2.549 1.00 59.32 148 THR A C 1
ATOM 766 O O . THR A 1 98 ? 53.483 43.509 2.202 1.00 59.01 148 THR A O 1
ATOM 770 N N . THR A 1 99 ? 54.295 45.131 3.535 1.00 57.76 149 THR A N 1
ATOM 771 C CA . THR A 1 99 ? 53.043 45.370 4.221 1.00 56.87 149 THR A CA 1
ATOM 772 C C . THR A 1 99 ? 52.415 46.656 3.682 1.00 56.15 149 THR A C 1
ATOM 773 O O . THR A 1 99 ? 53.004 47.736 3.754 1.00 56.01 149 THR A O 1
ATOM 777 N N . ILE A 1 100 ? 51.228 46.516 3.106 1.00 55.09 150 ILE A N 1
ATOM 778 C CA . ILE A 1 100 ? 50.499 47.656 2.575 1.00 54.10 150 ILE A CA 1
ATOM 779 C C . ILE A 1 100 ? 49.181 47.840 3.318 1.00 53.23 150 ILE A C 1
ATOM 780 O O . ILE A 1 100 ? 48.729 46.939 4.027 1.00 52.92 150 ILE A O 1
ATOM 785 N N . THR A 1 101 ? 48.605 49.029 3.171 1.00 52.01 151 THR A N 1
ATOM 786 C CA . THR A 1 101 ? 47.287 49.339 3.663 1.00 51.24 151 THR A CA 1
ATOM 787 C C . THR A 1 101 ? 46.364 49.607 2.471 1.00 50.91 151 THR A C 1
ATOM 788 O O . THR A 1 101 ? 46.673 50.416 1.610 1.00 50.68 151 THR A O 1
ATOM 792 N N . ILE A 1 102 ? 45.248 48.889 2.425 1.00 50.32 152 ILE A N 1
ATOM 793 C CA . ILE A 1 102 ? 44.229 49.075 1.406 1.00 49.91 152 ILE A CA 1
ATOM 794 C C . ILE A 1 102 ? 42.990 49.721 2.081 1.00 49.27 152 ILE A C 1
ATOM 795 O O . ILE A 1 102 ? 42.582 49.307 3.161 1.00 48.96 152 ILE A O 1
ATOM 800 N N . THR A 1 103 ? 42.435 50.756 1.449 1.00 48.85 153 THR A N 1
ATOM 801 C CA . THR A 1 103 ? 41.387 51.584 2.028 1.00 48.44 153 THR A CA 1
ATOM 802 C C . THR A 1 103 ? 40.228 51.734 1.061 1.00 49.17 153 THR A C 1
ATOM 803 O O . THR A 1 103 ? 40.431 51.974 -0.126 1.00 48.54 153 THR A O 1
ATOM 807 N N . GLY A 1 104 ? 39.010 51.567 1.583 1.00 50.38 154 GLY A N 1
ATOM 808 C CA . GLY A 1 104 ? 37.782 51.822 0.843 1.00 51.11 154 GLY A CA 1
ATOM 809 C C . GLY A 1 104 ? 36.803 52.619 1.691 1.00 52.44 154 GLY A C 1
ATOM 810 O O . GLY A 1 104 ? 36.926 52.673 2.913 1.00 51.70 154 GLY A O 1
ATOM 811 N N . SER A 1 105 ? 35.841 53.272 1.037 1.00 53.88 155 SER A N 1
ATOM 812 C CA . SER A 1 105 ? 34.694 53.816 1.754 1.00 55.24 155 SER A CA 1
ATOM 813 C C . SER A 1 105 ? 33.372 53.503 1.094 1.00 55.32 155 SER A C 1
ATOM 814 O O . SER A 1 105 ? 33.272 53.355 -0.124 1.00 56.12 155 SER A O 1
ATOM 817 N N . PHE A 1 106 ? 32.363 53.384 1.942 1.00 54.99 156 PHE A N 1
ATOM 818 C CA . PHE A 1 106 ? 31.046 52.995 1.544 1.00 54.58 156 PHE A CA 1
ATOM 819 C C . PHE A 1 106 ? 30.109 53.980 2.223 1.00 54.57 156 PHE A C 1
ATOM 820 O O . PHE A 1 106 ? 30.300 54.322 3.392 1.00 54.71 156 PHE A O 1
ATOM 828 N N . THR A 1 107 ? 29.123 54.463 1.477 1.00 53.86 157 THR A N 1
ATOM 829 C CA . THR A 1 107 ? 28.147 55.374 2.028 1.00 53.32 157 THR A CA 1
ATOM 830 C C . THR A 1 107 ? 26.853 54.608 2.309 1.00 54.04 157 THR A C 1
ATOM 831 O O . THR A 1 107 ? 26.170 54.145 1.377 1.00 53.22 157 THR A O 1
ATOM 835 N N . ASN A 1 108 ? 26.562 54.437 3.602 1.00 54.53 158 ASN A N 1
ATOM 836 C CA . ASN A 1 108 ? 25.337 53.776 4.048 1.00 56.05 158 ASN A CA 1
ATOM 837 C C . ASN A 1 108 ? 24.176 54.709 3.802 1.00 55.84 158 ASN A C 1
ATOM 838 O O . ASN A 1 108 ? 24.301 55.908 4.025 1.00 56.04 158 ASN A O 1
ATOM 843 N N . THR A 1 109 ? 23.054 54.171 3.332 1.00 55.93 159 THR A N 1
ATOM 844 C CA . THR A 1 109 ? 21.827 54.972 3.231 1.00 55.71 159 THR A CA 1
ATOM 845 C C . THR A 1 109 ? 20.698 54.394 4.076 1.00 55.61 159 THR A C 1
ATOM 846 O O . THR A 1 109 ? 20.554 53.169 4.200 1.00 55.56 159 THR A O 1
ATOM 850 N N . SER A 1 110 ? 19.907 55.293 4.654 1.00 55.45 160 SER A N 1
ATOM 851 C CA . SER A 1 110 ? 18.634 54.947 5.304 1.00 55.65 160 SER A CA 1
ATOM 852 C C . SER A 1 110 ? 17.528 55.744 4.644 1.00 55.42 160 SER A C 1
ATOM 853 O O . SER A 1 110 ? 17.599 56.968 4.601 1.00 54.96 160 SER A O 1
ATOM 856 N N . THR A 1 111 ? 16.519 55.048 4.126 1.00 56.01 161 THR A N 1
ATOM 857 C CA . THR A 1 111 ? 15.425 55.678 3.380 1.00 56.38 161 THR A CA 1
ATOM 858 C C . THR A 1 111 ? 14.052 55.420 4.042 1.00 57.11 161 THR A C 1
ATOM 859 O O . THR A 1 111 ? 13.742 54.288 4.418 1.00 57.96 161 THR A O 1
ATOM 863 N N . VAL A 1 112 ? 13.259 56.478 4.225 1.00 56.99 162 VAL A N 1
ATOM 864 C CA . VAL A 1 112 ? 11.829 56.332 4.583 1.00 56.27 162 VAL A CA 1
ATOM 865 C C . VAL A 1 112 ? 10.933 56.796 3.408 1.00 56.90 162 VAL A C 1
ATOM 866 O O . VAL A 1 112 ? 11.290 57.708 2.649 1.00 56.62 162 VAL A O 1
ATOM 870 N N . THR A 1 113 ? 9.799 56.119 3.235 1.00 57.65 163 THR A N 1
ATOM 871 C CA . THR A 1 113 ? 8.749 56.521 2.286 1.00 57.30 163 THR A CA 1
ATOM 872 C C . THR A 1 113 ? 7.391 56.191 2.922 1.00 57.74 163 THR A C 1
ATOM 873 O O . THR A 1 113 ? 7.254 55.214 3.670 1.00 57.34 163 THR A O 1
ATOM 877 N N . SER A 1 114 ? 6.399 57.035 2.666 1.00 57.92 164 SER A N 1
ATOM 878 C CA . SER A 1 114 ? 5.054 56.812 3.215 1.00 57.62 164 SER A CA 1
ATOM 879 C C . SER A 1 114 ? 4.025 57.390 2.291 1.00 57.78 164 SER A C 1
ATOM 880 O O . SER A 1 114 ? 4.342 58.184 1.422 1.00 57.97 164 SER A O 1
ATOM 883 N N . SER A 1 115 ? 2.787 56.960 2.497 1.00 58.04 165 SER A N 1
ATOM 884 C CA . SER A 1 115 ? 1.663 57.414 1.718 1.00 57.94 165 SER A CA 1
ATOM 885 C C . SER A 1 115 ? 0.394 57.002 2.462 1.00 57.86 165 SER A C 1
ATOM 886 O O . SER A 1 115 ? 0.447 56.316 3.494 1.00 58.08 165 SER A O 1
ATOM 889 N N . THR A 1 116 ? -0.743 57.439 1.944 1.00 57.43 166 THR A N 1
ATOM 890 C CA . THR A 1 116 ? -2.034 56.933 2.400 1.00 57.46 166 THR A CA 1
ATOM 891 C C . THR A 1 116 ? -2.740 56.447 1.161 1.00 57.42 166 THR A C 1
ATOM 892 O O . THR A 1 116 ? -2.428 56.881 0.047 1.00 57.96 166 THR A O 1
ATOM 896 N N . THR A 1 117 ? -3.642 55.497 1.344 1.00 57.35 167 THR A N 1
ATOM 897 C CA . THR A 1 117 ? -4.294 54.857 0.214 1.00 56.53 167 THR A CA 1
ATOM 898 C C . THR A 1 117 ? -5.211 55.801 -0.576 1.00 56.05 167 THR A C 1
ATOM 899 O O . THR A 1 117 ? -5.507 55.522 -1.726 1.00 56.13 167 THR A O 1
ATOM 903 N N . THR A 1 118 ? -5.631 56.917 0.028 1.00 55.44 168 THR A N 1
ATOM 904 C CA . THR A 1 118 ? -6.640 57.807 -0.578 1.00 55.74 168 THR A CA 1
ATOM 905 C C . THR A 1 118 ? -6.272 59.307 -0.605 1.00 56.27 168 THR A C 1
ATOM 906 O O . THR A 1 118 ? -7.059 60.148 -1.069 1.00 55.88 168 THR A O 1
ATOM 910 N N . GLY A 1 119 ? -5.105 59.644 -0.055 1.00 57.29 169 GLY A N 1
ATOM 911 C CA . GLY A 1 119 ? -4.542 60.993 -0.182 1.00 57.38 169 GLY A CA 1
ATOM 912 C C . GLY A 1 119 ? -4.904 61.995 0.897 1.00 57.38 169 GLY A C 1
ATOM 913 O O . GLY A 1 119 ? -5.206 63.145 0.604 1.00 57.62 169 GLY A O 1
ATOM 914 N N . PHE A 1 120 ? -4.899 61.549 2.140 1.00 57.61 170 PHE A N 1
ATOM 915 C CA . PHE A 1 120 ? -4.953 62.449 3.273 1.00 58.63 170 PHE A CA 1
ATOM 916 C C . PHE A 1 120 ? -3.809 63.454 3.231 1.00 59.22 170 PHE A C 1
ATOM 917 O O . PHE A 1 120 ? -2.757 63.185 2.642 1.00 59.67 170 PHE A O 1
ATOM 925 N N . LYS A 1 121 ? -4.032 64.624 3.820 1.00 59.73 171 LYS A N 1
ATOM 926 C CA . LYS A 1 121 ? -3.021 65.677 3.827 1.00 60.40 171 LYS A CA 1
ATOM 927 C C . LYS A 1 121 ? -2.646 66.010 5.265 1.00 60.14 171 LYS A C 1
ATOM 928 O O . LYS A 1 121 ? -3.087 67.006 5.807 1.00 60.72 171 LYS A O 1
ATOM 934 N N . PHE A 1 122 ? -1.854 65.147 5.883 1.00 60.51 172 PHE A N 1
ATOM 935 C CA . PHE A 1 122 ? -1.319 65.395 7.222 1.00 60.19 172 PHE A CA 1
ATOM 936 C C . PHE A 1 122 ? -0.148 66.347 7.227 1.00 60.56 172 PHE A C 1
ATOM 937 O O . PHE A 1 122 ? 0.744 66.262 6.382 1.00 60.92 172 PHE A O 1
ATOM 945 N N . THR A 1 123 ? -0.176 67.242 8.209 1.00 61.13 173 THR A N 1
ATOM 946 C CA . THR A 1 123 ? 0.805 68.291 8.409 1.00 62.00 173 THR A CA 1
ATOM 947 C C . THR A 1 123 ? 1.854 67.858 9.438 1.00 62.25 173 THR A C 1
ATOM 948 O O . THR A 1 123 ? 3.034 68.197 9.308 1.00 61.54 173 THR A O 1
ATOM 952 N N . SER A 1 124 ? 1.428 67.095 10.443 1.00 62.73 174 SER A N 1
ATOM 953 C CA . SER A 1 124 ? 2.353 66.679 11.500 1.00 63.35 174 SER A CA 1
ATOM 954 C C . SER A 1 124 ? 3.272 65.545 11.085 1.00 63.34 174 SER A C 1
ATOM 955 O O . SER A 1 124 ? 2.857 64.594 10.431 1.00 64.16 174 SER A O 1
ATOM 958 N N . LYS A 1 125 ? 4.534 65.667 11.468 1.00 63.31 175 LYS A N 1
ATOM 959 C CA . LYS A 1 125 ? 5.542 64.685 11.103 1.00 62.94 175 LYS A CA 1
ATOM 960 C C . LYS A 1 125 ? 5.215 63.340 11.736 1.00 62.39 175 LYS A C 1
ATOM 961 O O . LYS A 1 125 ? 4.670 63.275 12.838 1.00 62.50 175 LYS A O 1
ATOM 967 N N . LEU A 1 126 ? 5.531 62.271 11.018 1.00 61.43 176 LEU A N 1
ATOM 968 C CA . LEU A 1 126 ? 5.347 60.927 11.525 1.00 60.55 176 LEU A CA 1
ATOM 969 C C . LEU A 1 126 ? 6.693 60.374 12.013 1.00 60.39 176 LEU A C 1
ATOM 970 O O . LEU A 1 126 ? 7.701 60.441 11.299 1.00 60.10 176 LEU A O 1
ATOM 975 N N . SER A 1 127 ? 6.704 59.837 13.227 1.00 60.52 177 SER A N 1
ATOM 976 C CA . SER A 1 127 ? 7.901 59.215 13.779 1.00 60.77 177 SER A CA 1
ATOM 977 C C . SER A 1 127 ? 7.999 57.753 13.359 1.00 60.77 177 SER A C 1
ATOM 978 O O . SER A 1 127 ? 7.083 56.952 13.604 1.00 60.37 177 SER A O 1
ATOM 981 N N . ILE A 1 128 ? 9.111 57.438 12.697 1.00 60.51 178 ILE A N 1
ATOM 982 C CA . ILE A 1 128 ? 9.419 56.088 12.244 1.00 60.71 178 ILE A CA 1
ATOM 983 C C . ILE A 1 128 ? 10.753 55.660 12.874 1.00 61.63 178 ILE A C 1
ATOM 984 O O . ILE A 1 128 ? 11.777 56.347 12.748 1.00 61.33 178 ILE A O 1
ATOM 989 N N . LYS A 1 129 ? 10.713 54.535 13.582 1.00 62.23 179 LYS A N 1
ATOM 990 C CA . LYS A 1 129 ? 11.892 53.960 14.208 1.00 62.80 179 LYS A CA 1
ATOM 991 C C . LYS A 1 129 ? 11.939 52.461 13.959 1.00 62.46 179 LYS A C 1
ATOM 992 O O . LYS A 1 129 ? 10.967 51.753 14.214 1.00 62.85 179 LYS A O 1
ATOM 998 N N . LYS A 1 130 ? 13.073 51.982 13.467 1.00 62.00 180 LYS A N 1
ATOM 999 C CA . LYS A 1 130 ? 13.263 50.558 13.222 1.00 61.59 180 LYS A CA 1
ATOM 1000 C C . LYS A 1 130 ? 14.689 50.138 13.562 1.00 60.90 180 LYS A C 1
ATOM 1001 O O . LYS A 1 130 ? 15.651 50.779 13.130 1.00 60.98 180 LYS A O 1
ATOM 1007 N N . VAL A 1 131 ? 14.826 49.072 14.347 1.00 60.19 181 VAL A N 1
ATOM 1008 C CA . VAL A 1 131 ? 16.149 48.478 14.592 1.00 59.42 181 VAL A CA 1
ATOM 1009 C C . VAL A 1 131 ? 16.415 47.325 13.617 1.00 58.88 181 VAL A C 1
ATOM 1010 O O . VAL A 1 131 ? 15.740 46.290 13.645 1.00 58.63 181 VAL A O 1
ATOM 1014 N N . PHE A 1 132 ? 17.398 47.528 12.750 1.00 58.21 182 PHE A N 1
ATOM 1015 C CA . PHE A 1 132 ? 17.795 46.519 11.782 1.00 58.05 182 PHE A CA 1
ATOM 1016 C C . PHE A 1 132 ? 18.944 45.666 12.334 1.00 58.15 182 PHE A C 1
ATOM 1017 O O . PHE A 1 132 ? 19.860 46.184 12.981 1.00 57.49 182 PHE A O 1
ATOM 1025 N N . GLU A 1 133 ? 18.885 44.362 12.072 1.00 58.36 183 GLU A N 1
ATOM 1026 C CA . GLU A 1 133 ? 19.907 43.425 12.533 1.00 58.82 183 GLU A CA 1
ATOM 1027 C C . GLU A 1 133 ? 21.318 43.855 12.132 1.00 58.71 183 GLU A C 1
ATOM 1028 O O . GLU A 1 133 ? 22.213 43.951 12.984 1.00 59.11 183 GLU A O 1
ATOM 1034 N N . ILE A 1 134 ? 21.501 44.105 10.840 1.00 58.40 184 ILE A N 1
ATOM 1035 C CA . ILE A 1 134 ? 22.795 44.482 10.285 1.00 58.55 184 ILE A CA 1
ATOM 1036 C C . ILE A 1 134 ? 23.033 45.996 10.377 1.00 58.84 184 ILE A C 1
ATOM 1037 O O . ILE A 1 134 ? 24.054 46.441 10.913 1.00 59.23 184 ILE A O 1
ATOM 1042 N N . GLY A 1 135 ? 22.075 46.778 9.892 1.00 58.58 185 GLY A N 1
ATOM 1043 C CA . GLY A 1 135 ? 22.222 48.224 9.837 1.00 58.92 185 GLY A CA 1
ATOM 1044 C C . GLY A 1 135 ? 22.093 48.991 11.141 1.00 59.12 185 GLY A C 1
ATOM 1045 O O . GLY A 1 135 ? 22.577 50.117 11.236 1.00 59.63 185 GLY A O 1
ATOM 1046 N N . GLY A 1 136 ? 21.444 48.410 12.142 1.00 58.70 186 GLY A N 1
ATOM 1047 C CA . GLY A 1 136 ? 21.257 49.103 13.413 1.00 59.23 186 GLY A CA 1
ATOM 1048 C C . GLY A 1 136 ? 20.034 50.002 13.439 1.00 59.66 186 GLY A C 1
ATOM 1049 O O . GLY A 1 136 ? 19.153 49.887 12.584 1.00 59.35 186 GLY A O 1
ATOM 1050 N N . GLU A 1 137 ? 19.979 50.891 14.433 1.00 60.67 187 GLU A N 1
ATOM 1051 C CA . GLU A 1 137 ? 18.815 51.744 14.645 1.00 61.68 187 GLU A CA 1
ATOM 1052 C C . GLU A 1 137 ? 18.739 52.874 13.634 1.00 61.97 187 GLU A C 1
ATOM 1053 O O . GLU A 1 137 ? 19.723 53.579 13.385 1.00 62.06 187 GLU A O 1
ATOM 1059 N N . VAL A 1 138 ? 17.541 53.021 13.075 1.00 61.95 188 VAL A N 1
ATOM 1060 C CA . VAL A 1 138 ? 17.193 54.068 12.123 1.00 62.17 188 VAL A CA 1
ATOM 1061 C C . VAL A 1 138 ? 15.953 54.807 12.676 1.00 61.73 188 VAL A C 1
ATOM 1062 O O . VAL A 1 138 ? 14.994 54.172 13.115 1.00 61.32 188 VAL A O 1
ATOM 1066 N N . SER A 1 139 ? 15.997 56.136 12.707 1.00 61.33 189 SER A N 1
ATOM 1067 C CA . SER A 1 139 ? 14.799 56.919 13.016 1.00 61.30 189 SER A CA 1
ATOM 1068 C C . SER A 1 139 ? 14.569 58.088 12.051 1.00 60.58 189 SER A C 1
ATOM 1069 O O . SER A 1 139 ? 15.518 58.665 11.510 1.00 60.27 189 SER A O 1
ATOM 1072 N N . PHE A 1 140 ? 13.291 58.416 11.848 1.00 59.58 190 PHE A N 1
ATOM 1073 C CA . PHE A 1 140 ? 12.868 59.489 10.958 1.00 58.76 190 PHE A CA 1
ATOM 1074 C C . PHE A 1 140 ? 11.692 60.256 11.576 1.00 59.11 190 PHE A C 1
ATOM 1075 O O . PHE A 1 140 ? 10.829 59.671 12.238 1.00 58.96 190 PHE A O 1
ATOM 1083 N N . SER A 1 141 ? 11.675 61.567 11.362 1.00 59.27 191 SER A N 1
ATOM 1084 C CA . SER A 1 141 ? 10.484 62.392 11.594 1.00 59.46 191 SER A CA 1
ATOM 1085 C C . SER A 1 141 ? 10.053 62.892 10.209 1.00 58.98 191 SER A C 1
ATOM 1086 O O . SER A 1 141 ? 10.680 63.791 9.632 1.00 58.74 191 SER A O 1
ATOM 1089 N N . THR A 1 142 ? 9.010 62.280 9.653 1.00 58.63 192 THR A N 1
ATOM 1090 C CA . THR A 1 142 ? 8.755 62.427 8.224 1.00 58.28 192 THR A CA 1
ATOM 1091 C C . THR A 1 142 ? 7.358 62.937 7.865 1.00 58.45 192 THR A C 1
ATOM 1092 O O . THR A 1 142 ? 6.370 62.584 8.518 1.00 59.12 192 THR A O 1
ATOM 1096 N N . THR A 1 143 ? 7.282 63.772 6.829 1.00 58.17 193 THR A N 1
ATOM 1097 C CA . THR A 1 143 ? 6.002 64.190 6.268 1.00 57.42 193 THR A CA 1
ATOM 1098 C C . THR A 1 143 ? 5.388 63.020 5.496 1.00 57.53 193 THR A C 1
ATOM 1099 O O . THR A 1 143 ? 6.000 62.469 4.576 1.00 57.61 193 THR A O 1
ATOM 1103 N N . ILE A 1 144 ? 4.183 62.639 5.897 1.00 57.41 194 ILE A N 1
ATOM 1104 C CA . ILE A 1 144 ? 3.440 61.568 5.249 1.00 57.27 194 ILE A CA 1
ATOM 1105 C C . ILE A 1 144 ? 3.241 61.887 3.768 1.00 56.79 194 ILE A C 1
ATOM 1106 O O . ILE A 1 144 ? 2.857 6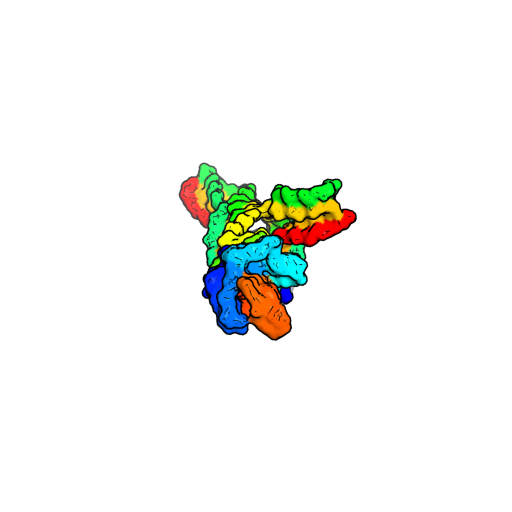3.010 3.412 1.00 56.64 194 ILE A O 1
ATOM 1111 N N . GLY A 1 145 ? 3.572 60.914 2.915 1.00 56.09 195 GLY A N 1
ATOM 1112 C CA . GLY A 1 145 ? 3.442 61.073 1.482 1.00 55.51 195 GLY A CA 1
ATOM 1113 C C . GLY A 1 145 ? 4.734 61.480 0.822 1.00 55.99 195 GLY A C 1
ATOM 1114 O O . GLY A 1 145 ? 4.733 61.807 -0.360 1.00 56.54 195 GLY A O 1
ATOM 1115 N N . THR A 1 146 ? 5.840 61.471 1.576 1.00 55.19 196 THR A N 1
ATOM 1116 C CA . THR A 1 146 ? 7.144 61.882 1.050 1.00 54.73 196 THR A CA 1
ATOM 1117 C C . THR A 1 146 ? 8.206 60.774 1.181 1.00 54.30 196 THR A C 1
ATOM 1118 O O . THR A 1 146 ? 7.956 59.721 1.777 1.00 53.84 196 THR A O 1
ATOM 1122 N N . SER A 1 147 ? 9.377 61.025 0.607 1.00 53.52 197 SER A N 1
ATOM 1123 C CA . SER A 1 147 ? 10.534 60.140 0.765 1.00 53.66 197 SER A CA 1
ATOM 1124 C C . SER A 1 147 ? 11.738 60.929 1.240 1.00 52.94 197 SER A C 1
ATOM 1125 O O . SER A 1 147 ? 11.954 62.046 0.795 1.00 52.27 197 SER A O 1
ATOM 1128 N N . GLU A 1 148 ? 12.523 60.332 2.139 1.00 53.52 198 GLU A N 1
ATOM 1129 C CA . GLU A 1 148 ? 13.774 60.924 2.636 1.00 53.44 198 GLU A CA 1
ATOM 1130 C C . GLU A 1 148 ? 14.838 59.857 2.761 1.00 52.65 198 GLU A C 1
ATOM 1131 O O . GLU A 1 148 ? 14.551 58.760 3.243 1.00 52.45 198 GLU A O 1
ATOM 1137 N N . THR A 1 149 ? 16.068 60.222 2.397 1.00 51.85 199 THR A N 1
ATOM 1138 C CA . THR A 1 149 ? 17.254 59.397 2.614 1.00 51.23 199 THR A CA 1
ATOM 1139 C C . THR A 1 149 ? 18.288 60.176 3.431 1.00 51.17 199 THR A C 1
ATOM 1140 O O . THR A 1 149 ? 18.583 61.330 3.122 1.00 50.85 199 THR A O 1
ATOM 1144 N N . THR A 1 150 ? 18.824 59.548 4.475 1.00 51.15 200 THR A N 1
ATOM 1145 C CA . THR A 1 150 ? 19.972 60.099 5.210 1.00 51.56 200 THR A CA 1
ATOM 1146 C C . THR A 1 150 ? 21.199 59.218 4.975 1.00 51.49 200 THR A C 1
ATOM 1147 O O . THR A 1 150 ? 21.071 58.046 4.642 1.00 51.16 200 THR A O 1
ATOM 1151 N N . THR A 1 151 ? 22.391 59.788 5.110 1.00 51.85 201 THR A N 1
ATOM 1152 C CA . THR A 1 151 ? 23.609 59.039 4.816 1.00 52.60 201 THR A CA 1
ATOM 1153 C C . THR A 1 151 ? 24.598 59.073 5.986 1.00 53.21 201 THR A C 1
ATOM 1154 O O . THR A 1 151 ? 24.565 59.998 6.808 1.00 52.78 201 THR A O 1
ATOM 1158 N N . GLU A 1 152 ? 25.444 58.044 6.058 1.00 53.94 202 GLU A N 1
ATOM 1159 C CA . GLU A 1 152 ? 26.614 58.011 6.944 1.00 54.80 202 GLU A CA 1
ATOM 1160 C C . GLU A 1 152 ? 27.764 57.310 6.206 1.00 55.11 202 GLU A C 1
ATOM 1161 O O . GLU A 1 152 ? 27.533 56.400 5.424 1.00 55.81 202 GLU A O 1
ATOM 1167 N N . THR A 1 153 ? 28.997 57.732 6.457 1.00 55.30 203 THR A N 1
ATOM 1168 C CA . THR A 1 153 ? 30.169 57.211 5.746 1.00 55.70 203 THR A CA 1
ATOM 1169 C C . THR A 1 153 ? 30.963 56.188 6.581 1.00 55.35 203 THR A C 1
ATOM 1170 O O . THR A 1 153 ? 31.324 56.495 7.718 1.00 55.29 203 THR A O 1
ATOM 1174 N N . ILE A 1 154 ? 31.239 55.003 6.022 1.00 54.52 204 ILE A N 1
ATOM 1175 C CA . ILE A 1 154 ? 32.158 54.034 6.641 1.00 54.08 204 ILE A CA 1
ATOM 1176 C C . ILE A 1 154 ? 33.437 53.933 5.832 1.00 53.12 204 ILE A C 1
ATOM 1177 O O . ILE A 1 154 ? 33.385 53.592 4.652 1.00 53.32 204 ILE A O 1
ATOM 1182 N N . THR A 1 155 ? 34.568 54.254 6.466 1.00 51.69 205 THR A N 1
ATOM 1183 C CA . THR A 1 155 ? 35.894 54.088 5.876 1.00 50.98 205 THR A CA 1
ATOM 1184 C C . THR A 1 155 ? 36.534 52.860 6.526 1.00 50.04 205 THR A C 1
ATOM 1185 O O . THR A 1 155 ? 36.564 52.745 7.756 1.00 49.53 205 THR A O 1
ATOM 1189 N N . VAL A 1 156 ? 37.030 51.945 5.698 1.00 48.82 206 VAL A N 1
ATOM 1190 C CA . VAL A 1 156 ? 37.664 50.722 6.186 1.00 48.25 206 VAL A CA 1
ATOM 1191 C C . VAL A 1 156 ? 39.061 50.576 5.591 1.00 48.23 206 VAL A C 1
ATOM 1192 O O . VAL A 1 156 ? 39.215 50.518 4.368 1.00 47.99 206 VAL A O 1
ATOM 1196 N N . SER A 1 157 ? 40.068 50.548 6.464 1.00 47.96 207 SER A N 1
ATOM 1197 C CA . SER A 1 157 ? 41.437 50.245 6.080 1.00 48.65 207 SER A CA 1
ATOM 1198 C C . SER A 1 157 ? 41.860 48.881 6.607 1.00 48.41 207 SER A C 1
ATOM 1199 O O . SER A 1 157 ? 41.496 48.498 7.714 1.00 47.78 207 SER A O 1
ATOM 1202 N N . LYS A 1 158 ? 42.649 48.166 5.813 1.00 48.52 208 LYS A N 1
ATOM 1203 C CA . LYS A 1 158 ? 43.223 46.901 6.231 1.00 48.85 208 LYS A CA 1
ATOM 1204 C C . LYS A 1 158 ? 44.683 46.831 5.832 1.00 48.74 208 LYS A C 1
ATOM 1205 O O . LYS A 1 158 ? 45.034 47.105 4.683 1.00 48.49 208 LYS A O 1
ATOM 1211 N N . SER A 1 159 ? 45.543 46.512 6.796 1.00 49.23 209 SER A N 1
ATOM 1212 C CA . SER A 1 159 ? 46.938 46.215 6.486 1.00 50.28 209 SER A CA 1
ATOM 1213 C C . SER A 1 159 ? 47.024 44.760 6.047 1.00 50.93 209 SER A C 1
ATOM 1214 O O . SER A 1 159 ? 46.251 43.918 6.513 1.00 51.85 209 SER A O 1
ATOM 1217 N N . VAL A 1 160 ? 47.928 44.479 5.121 1.00 51.56 210 VAL A N 1
ATOM 1218 C CA . VAL A 1 160 ? 48.129 43.127 4.613 1.00 52.07 210 VAL A CA 1
ATOM 1219 C C . VAL A 1 160 ? 49.588 42.953 4.162 1.00 52.36 210 VAL A C 1
ATOM 1220 O O . VAL A 1 160 ? 50.180 43.851 3.565 1.00 51.97 210 VAL A O 1
ATOM 1224 N N . THR A 1 161 ? 50.169 41.806 4.509 1.00 53.16 211 THR A N 1
ATOM 1225 C CA . THR A 1 161 ? 51.540 41.484 4.148 1.00 53.80 211 THR A CA 1
ATOM 1226 C C . THR A 1 161 ? 51.536 40.539 2.952 1.00 54.34 211 THR A C 1
ATOM 1227 O O . THR A 1 161 ? 50.917 39.475 2.992 1.00 54.12 211 THR A O 1
ATOM 1231 N N . VAL A 1 162 ? 52.206 40.949 1.879 1.00 55.13 212 VAL A N 1
ATOM 1232 C CA . VAL A 1 162 ? 52.194 40.170 0.638 1.00 56.33 212 VAL A CA 1
ATOM 1233 C C . VAL A 1 162 ? 53.575 39.998 -0.001 1.00 57.20 212 VAL A C 1
ATOM 1234 O O . VAL A 1 162 ? 54.405 40.920 -0.006 1.00 57.43 212 VAL A O 1
ATOM 1238 N N . THR A 1 163 ? 53.827 38.790 -0.495 1.00 58.28 213 THR A N 1
ATOM 1239 C CA . THR A 1 163 ? 55.039 38.491 -1.258 1.00 58.71 213 THR A CA 1
ATOM 1240 C C . THR A 1 163 ? 54.688 38.503 -2.737 1.00 59.28 213 THR A C 1
ATOM 1241 O O . THR A 1 163 ? 53.740 37.835 -3.168 1.00 59.20 213 THR A O 1
ATOM 1245 N N . VAL A 1 164 ? 55.430 39.284 -3.512 1.00 59.97 214 VAL A N 1
ATOM 1246 C CA . VAL A 1 164 ? 55.247 39.269 -4.961 1.00 60.94 214 VAL A CA 1
ATOM 1247 C C . VAL A 1 164 ? 56.508 38.697 -5.622 1.00 61.55 214 VAL A C 1
ATOM 1248 O O . VAL A 1 164 ? 57.610 39.241 -5.449 1.00 61.75 214 VAL A O 1
ATOM 1252 N N . PRO A 1 165 ? 56.353 37.546 -6.313 1.00 62.05 215 PRO A N 1
ATOM 1253 C CA . PRO A 1 165 ? 57.457 36.856 -6.985 1.00 62.28 215 PRO A CA 1
ATOM 1254 C C . PRO A 1 165 ? 58.182 37.717 -8.024 1.00 62.54 215 PRO A C 1
ATOM 1255 O O . PRO A 1 165 ? 57.714 38.812 -8.375 1.00 62.41 215 PRO A O 1
ATOM 1259 N N . ALA A 1 166 ? 59.307 37.185 -8.507 1.00 62.88 216 ALA A N 1
ATOM 1260 C CA . ALA A 1 166 ? 60.285 37.895 -9.337 1.00 63.01 216 ALA A CA 1
ATOM 1261 C C . ALA A 1 166 ? 59.708 38.874 -10.364 1.00 62.99 216 ALA A C 1
ATOM 1262 O O . ALA A 1 166 ? 59.795 40.086 -10.180 1.00 63.21 216 ALA A O 1
ATOM 1264 N N . GLN A 1 167 ? 59.121 38.356 -11.437 1.00 63.16 217 GLN A N 1
ATOM 1265 C CA . GLN A 1 167 ? 58.711 39.210 -12.557 1.00 63.16 217 GLN A CA 1
ATOM 1266 C C . GLN A 1 167 ? 57.217 39.175 -12.722 1.00 62.89 217 GLN A C 1
ATOM 1267 O O . GLN A 1 167 ? 56.698 38.600 -13.682 1.00 63.12 217 GLN A O 1
ATOM 1273 N N . SER A 1 168 ? 56.528 39.808 -11.779 1.00 62.64 218 SER A N 1
ATOM 1274 C CA . SER A 1 168 ? 55.083 39.670 -11.673 1.00 62.10 218 SER A CA 1
ATOM 1275 C C . SER A 1 168 ? 54.407 40.831 -10.959 1.00 61.76 218 SER A C 1
ATOM 1276 O O . SER A 1 168 ? 55.051 41.672 -10.322 1.00 61.46 218 SER A O 1
ATOM 1279 N N . ARG A 1 169 ? 53.089 40.864 -11.105 1.00 61.41 219 ARG A N 1
ATOM 1280 C CA . ARG A 1 169 ? 52.230 41.752 -10.348 1.00 61.09 219 ARG A CA 1
ATOM 1281 C C . ARG A 1 169 ? 51.291 40.902 -9.502 1.00 60.19 219 ARG A C 1
ATOM 1282 O O . ARG A 1 169 ? 51.061 39.725 -9.799 1.00 59.92 219 ARG A O 1
ATOM 1290 N N . ARG A 1 170 ? 50.746 41.512 -8.455 1.00 59.21 220 ARG A N 1
ATOM 1291 C CA . ARG A 1 170 ? 49.832 40.834 -7.550 1.00 57.84 220 ARG A CA 1
ATOM 1292 C C . ARG A 1 170 ? 48.765 41.809 -7.074 1.00 57.06 220 ARG A C 1
ATOM 1293 O O . ARG A 1 170 ? 49.088 42.851 -6.497 1.00 56.88 220 ARG A O 1
ATOM 1301 N N . THR A 1 171 ? 47.503 41.459 -7.322 1.00 55.89 221 THR A N 1
ATOM 1302 C CA . THR A 1 171 ? 46.352 42.293 -6.967 1.00 55.13 221 THR A CA 1
ATOM 1303 C C . THR A 1 171 ? 45.772 41.951 -5.581 1.00 54.77 221 THR A C 1
ATOM 1304 O O . THR A 1 171 ? 45.646 40.773 -5.212 1.00 54.84 221 THR A O 1
ATOM 1308 N N . ILE A 1 172 ? 45.443 42.998 -4.829 1.00 53.82 222 ILE A N 1
ATOM 1309 C CA . ILE A 1 172 ? 44.804 42.893 -3.519 1.00 53.15 222 ILE A CA 1
ATOM 1310 C C . ILE A 1 172 ? 43.482 43.658 -3.573 1.00 52.61 222 ILE A C 1
ATOM 1311 O O . ILE A 1 172 ? 43.442 44.785 -4.051 1.00 52.41 222 ILE A O 1
ATOM 1316 N N . GLN A 1 173 ? 42.405 43.033 -3.103 1.00 51.92 223 GLN A N 1
ATOM 1317 C CA . GLN A 1 173 ? 41.105 43.688 -3.047 1.00 52.00 223 GLN A CA 1
ATOM 1318 C C . GLN A 1 173 ? 40.571 43.779 -1.635 1.00 50.93 223 GLN A C 1
ATOM 1319 O O . GLN A 1 173 ? 40.839 42.915 -0.807 1.00 50.27 223 GLN A O 1
ATOM 1325 N N . LEU A 1 174 ? 39.815 44.846 -1.372 1.00 50.42 224 LEU A N 1
ATOM 1326 C CA . LEU A 1 174 ? 38.974 44.916 -0.193 1.00 49.95 224 LEU A CA 1
ATOM 1327 C C . LEU A 1 174 ? 37.549 44.676 -0.657 1.00 49.43 224 LEU A C 1
ATOM 1328 O O . LEU A 1 174 ? 37.043 45.387 -1.529 1.00 49.61 224 LEU A O 1
ATOM 1333 N N . THR A 1 175 ? 36.905 43.660 -0.095 1.00 48.97 225 THR A N 1
ATOM 1334 C CA . THR A 1 175 ? 35.563 43.305 -0.524 1.00 48.50 225 THR A CA 1
ATOM 1335 C C . THR A 1 175 ? 34.583 43.337 0.636 1.00 48.43 225 THR A C 1
ATOM 1336 O O . THR A 1 175 ? 34.980 43.230 1.785 1.00 47.82 225 THR A O 1
ATOM 1340 N N . ALA A 1 176 ? 33.297 43.488 0.314 1.00 48.49 226 ALA A N 1
ATOM 1341 C CA . ALA A 1 176 ? 32.241 43.484 1.301 1.00 48.68 226 ALA A CA 1
ATOM 1342 C C . ALA A 1 176 ? 30.954 42.865 0.749 1.00 49.18 226 ALA A C 1
ATOM 1343 O O . ALA A 1 176 ? 30.824 42.626 -0.452 1.00 49.30 226 ALA A O 1
ATOM 1345 N N . LYS A 1 177 ? 30.026 42.560 1.651 1.00 49.55 227 LYS A N 1
ATOM 1346 C CA . LYS A 1 177 ? 28.658 42.268 1.268 1.00 49.69 227 LYS A CA 1
ATOM 1347 C C . LYS A 1 177 ? 27.832 43.539 1.486 1.00 50.57 227 LYS A C 1
ATOM 1348 O O . LYS A 1 177 ? 28.167 44.378 2.332 1.00 50.11 227 LYS A O 1
ATOM 1354 N N . ILE A 1 178 ? 26.765 43.683 0.707 1.00 51.54 228 ILE A N 1
ATOM 1355 C CA . ILE A 1 178 ? 25.815 44.753 0.912 1.00 52.71 228 ILE A CA 1
ATOM 1356 C C . ILE A 1 178 ? 24.494 44.140 1.362 1.00 53.16 228 ILE A C 1
ATOM 1357 O O . ILE A 1 178 ? 24.008 43.179 0.759 1.00 53.24 228 ILE A O 1
ATOM 1362 N N . ALA A 1 179 ? 23.945 44.689 2.444 1.00 53.61 229 ALA A N 1
ATOM 1363 C CA . ALA A 1 179 ? 22.624 44.307 2.933 1.00 54.18 229 ALA A CA 1
ATOM 1364 C C . ALA A 1 179 ? 21.624 45.411 2.619 1.00 54.83 229 ALA A C 1
ATOM 1365 O O . ALA A 1 179 ? 21.824 46.566 3.020 1.00 55.15 229 ALA A O 1
ATOM 1367 N N . LYS A 1 180 ? 20.576 45.058 1.876 1.00 55.07 230 LYS A N 1
ATOM 1368 C CA . LYS A 1 180 ? 19.403 45.905 1.778 1.00 55.94 230 LYS A CA 1
ATOM 1369 C C . LYS A 1 180 ? 18.380 45.345 2.758 1.00 55.21 230 LYS A C 1
ATOM 1370 O O . LYS A 1 180 ? 17.781 44.279 2.537 1.00 55.19 230 LYS A O 1
ATOM 1376 N N . GLU A 1 181 ? 18.218 46.053 3.864 1.00 54.75 231 GLU A N 1
ATOM 1377 C CA . GLU A 1 181 ? 17.259 45.655 4.883 1.00 54.37 231 GLU A CA 1
ATOM 1378 C C . GLU A 1 181 ? 16.055 46.575 4.815 1.00 54.67 231 GLU A C 1
ATOM 1379 O O . GLU A 1 181 ? 16.186 47.776 4.535 1.00 54.13 231 GLU A O 1
ATOM 1385 N N . SER A 1 182 ? 14.877 46.010 5.043 1.00 54.59 232 SER A N 1
ATOM 1386 C CA . SER A 1 182 ? 13.676 46.833 5.052 1.00 54.96 232 SER A CA 1
ATOM 1387 C C . SER A 1 182 ? 12.529 46.262 5.862 1.00 54.40 232 SER A C 1
ATOM 1388 O O . SER A 1 182 ? 12.476 45.072 6.149 1.00 53.98 232 SER A O 1
ATOM 1391 N N . ALA A 1 183 ? 11.620 47.158 6.228 1.00 54.59 233 ALA A N 1
ATOM 1392 C CA . ALA A 1 183 ? 10.379 46.801 6.866 1.00 54.53 233 ALA A CA 1
ATOM 1393 C C . ALA A 1 183 ? 9.278 47.657 6.276 1.00 54.87 233 ALA A C 1
ATOM 1394 O O . ALA A 1 183 ? 9.435 48.871 6.134 1.00 55.01 233 ALA A O 1
ATOM 1396 N N . ASP A 1 184 ? 8.169 47.023 5.923 1.00 55.31 234 ASP A N 1
ATOM 1397 C CA . ASP A 1 184 ? 6.934 47.754 5.634 1.00 56.01 234 ASP A CA 1
ATOM 1398 C C . ASP A 1 184 ? 6.255 48.170 6.922 1.00 56.37 234 ASP A C 1
ATOM 1399 O O . ASP A 1 184 ? 6.374 47.498 7.956 1.00 56.65 234 ASP A O 1
ATOM 1404 N N . PHE A 1 185 ? 5.538 49.282 6.864 1.00 56.56 235 PHE A N 1
ATOM 1405 C CA . PHE A 1 185 ? 4.713 49.682 7.997 1.00 56.64 235 PHE A CA 1
ATOM 1406 C C . PHE A 1 185 ? 3.340 50.177 7.544 1.00 57.04 235 PHE A C 1
ATOM 1407 O O . PHE A 1 185 ? 3.135 50.512 6.381 1.00 57.23 235 PHE A O 1
ATOM 1415 N N . SER A 1 186 ? 2.385 50.158 8.460 1.00 57.68 236 SER A N 1
ATOM 1416 C CA . SER A 1 186 ? 1.058 50.701 8.195 1.00 57.87 236 SER A CA 1
ATOM 1417 C C . SER A 1 186 ? 0.492 51.206 9.507 1.00 57.97 236 SER A C 1
ATOM 1418 O O . SER A 1 186 ? 0.999 50.871 10.574 1.00 58.06 236 SER A O 1
ATOM 1421 N N . ALA A 1 187 ? -0.522 52.056 9.407 1.00 58.08 237 ALA A N 1
ATOM 1422 C CA . ALA A 1 187 ? -1.253 52.573 10.552 1.00 57.94 237 ALA A CA 1
ATOM 1423 C C . ALA A 1 187 ? -2.673 52.884 10.078 1.00 58.06 237 ALA A C 1
ATOM 1424 O O . ALA A 1 187 ? -2.859 53.357 8.952 1.00 57.56 237 ALA A O 1
ATOM 1426 N N . PRO A 1 188 ? -3.680 52.604 10.926 1.00 58.24 238 PRO A N 1
ATOM 1427 C CA . PRO A 1 188 ? -5.039 53.020 10.584 1.00 58.26 238 PRO A CA 1
ATOM 1428 C C . PRO A 1 188 ? -5.176 54.546 10.665 1.00 58.71 238 PRO A C 1
ATOM 1429 O O . PRO A 1 188 ? -4.602 55.182 11.559 1.00 58.62 238 PRO A O 1
ATOM 1433 N N . ILE A 1 189 ? -5.883 55.121 9.700 1.00 59.09 239 ILE A N 1
ATOM 1434 C CA . ILE A 1 189 ? -6.345 56.500 9.787 1.00 59.77 239 ILE A CA 1
ATOM 1435 C C . ILE A 1 189 ? -7.816 56.468 10.210 1.00 59.85 239 ILE A C 1
ATOM 1436 O O . ILE A 1 189 ? -8.609 55.702 9.646 1.00 60.08 239 ILE A O 1
ATOM 1441 N N . THR A 1 190 ? -8.186 57.299 11.179 1.00 59.60 240 THR A N 1
ATOM 1442 C CA . THR A 1 190 ? -9.578 57.356 11.634 1.00 59.63 240 THR A CA 1
ATOM 1443 C C . THR A 1 190 ? -10.081 58.788 11.746 1.00 59.73 240 THR A C 1
ATOM 1444 O O . THR A 1 190 ? -9.344 59.688 12.158 1.00 60.10 240 THR A O 1
ATOM 1448 N N . VAL A 1 191 ? -11.341 58.990 11.371 1.00 59.47 241 VAL A N 1
ATOM 1449 C CA . VAL A 1 191 ? -11.977 60.295 11.505 1.00 59.39 241 VAL A CA 1
ATOM 1450 C C . VAL A 1 191 ? -13.077 60.240 12.584 1.00 59.44 241 VAL A C 1
ATOM 1451 O O . VAL A 1 191 ? -13.880 59.309 12.620 1.00 59.60 241 VAL A O 1
ATOM 1455 N N . ASP A 1 192 ? -13.076 61.227 13.475 1.00 59.28 242 ASP A N 1
ATOM 1456 C CA . ASP A 1 192 ? -14.111 61.355 14.494 1.00 59.62 242 ASP A CA 1
ATOM 1457 C C . ASP A 1 192 ? -14.471 62.819 14.681 1.00 59.30 242 ASP A C 1
ATOM 1458 O O . ASP A 1 192 ? -13.616 63.693 14.503 1.00 59.69 242 ASP A O 1
ATOM 1463 N N . GLY A 1 193 ? -15.729 63.082 15.039 1.00 58.59 243 GLY A N 1
ATOM 1464 C CA . GLY A 1 193 ? -16.206 64.455 15.217 1.00 57.77 243 GLY A CA 1
ATOM 1465 C C . GLY A 1 193 ? -17.389 64.789 14.328 1.00 57.59 243 GLY A C 1
ATOM 1466 O O . GLY A 1 193 ? -18.114 63.897 13.903 1.00 57.76 243 GLY A O 1
ATOM 1467 N N . TYR A 1 194 ? -17.570 66.072 14.019 1.00 57.15 244 TYR A N 1
ATOM 1468 C CA . TYR A 1 194 ? -18.846 66.550 13.475 1.00 56.52 244 TYR A CA 1
ATOM 1469 C C . TYR A 1 194 ? -18.724 67.453 12.260 1.00 56.01 244 TYR A C 1
ATOM 1470 O O . TYR A 1 194 ? -17.688 68.099 12.051 1.00 56.11 244 TYR A O 1
ATOM 1479 N N . PHE A 1 195 ? -19.797 67.463 11.463 1.00 54.84 245 PHE A N 1
ATOM 1480 C CA . PHE A 1 195 ? -20.055 68.484 10.453 1.00 53.27 245 PHE A CA 1
ATOM 1481 C C . PHE A 1 195 ? -21.281 69.309 10.862 1.00 53.03 245 PHE A C 1
ATOM 1482 O O . PHE A 1 195 ? -22.152 68.831 11.609 1.00 52.40 245 PHE A O 1
ATOM 1490 N N . GLY A 1 196 ? -21.352 70.539 10.350 1.00 52.38 246 GLY A N 1
ATOM 1491 C CA . GLY A 1 196 ? -22.461 71.456 10.633 1.00 51.65 246 GLY A CA 1
ATOM 1492 C C . GLY A 1 196 ? -23.212 71.762 9.351 1.00 51.52 246 GLY A C 1
ATOM 1493 O O . GLY A 1 196 ? -22.668 71.620 8.265 1.00 51.74 246 GLY A O 1
ATOM 1494 N N . ALA A 1 197 ? -24.474 72.147 9.471 1.00 51.30 247 ALA A N 1
ATOM 1495 C CA . ALA A 1 197 ? -25.257 72.602 8.326 1.00 51.42 247 ALA A CA 1
ATOM 1496 C C . ALA A 1 197 ? -26.223 73.679 8.762 1.00 51.77 247 ALA A C 1
ATOM 1497 O O . ALA A 1 197 ? -26.793 73.608 9.859 1.00 51.91 247 ALA A O 1
ATOM 1499 N N . ASN A 1 198 ? -26.401 74.686 7.912 1.00 52.65 248 ASN A N 1
ATOM 1500 C CA . ASN A 1 198 ? -27.433 75.706 8.154 1.00 53.55 248 ASN A CA 1
ATOM 1501 C C . ASN A 1 198 ? -28.534 75.642 7.117 1.00 53.76 248 ASN A C 1
ATOM 1502 O O . ASN A 1 198 ? -28.268 75.568 5.914 1.00 54.42 248 ASN A O 1
ATOM 1507 N N . PHE A 1 199 ? -29.775 75.678 7.591 1.00 53.86 249 PHE A N 1
ATOM 1508 C CA . PHE A 1 199 ? -30.928 75.452 6.751 1.00 53.72 249 PHE A CA 1
ATOM 1509 C C . PHE A 1 199 ? -31.689 76.754 6.472 1.00 54.93 249 PHE A C 1
ATOM 1510 O O . PHE A 1 199 ? -31.575 77.717 7.256 1.00 54.89 249 PHE A O 1
ATOM 1518 N N . PRO A 1 200 ? -32.431 76.802 5.333 1.00 55.54 250 PRO A N 1
ATOM 1519 C CA . PRO A 1 200 ? -33.280 77.946 4.972 1.00 56.27 250 PRO A CA 1
ATOM 1520 C C . PRO A 1 200 ? -34.495 78.123 5.894 1.00 57.30 250 PRO A C 1
ATOM 1521 O O . PRO A 1 200 ? -34.969 79.246 6.064 1.00 58.51 250 PRO A O 1
ATOM 1525 N N . LYS A 1 201 ? -34.996 77.027 6.465 1.00 57.80 251 LYS A N 1
ATOM 1526 C CA . LYS A 1 201 ? -36.063 77.071 7.464 1.00 57.98 251 LYS A CA 1
ATOM 1527 C C . LYS A 1 201 ? -35.719 76.216 8.699 1.00 57.98 251 LYS A C 1
ATOM 1528 O O . LYS A 1 201 ? -34.692 75.543 8.728 1.00 58.39 251 LYS A O 1
ATOM 1534 N N . ARG A 1 202 ? -36.569 76.252 9.720 1.00 57.80 252 ARG A N 1
ATOM 1535 C CA . ARG A 1 202 ? -36.381 75.392 10.890 1.00 57.81 252 ARG A CA 1
ATOM 1536 C C . ARG A 1 202 ? -36.695 73.948 10.495 1.00 56.22 252 ARG A C 1
ATOM 1537 O O . ARG A 1 202 ? -37.730 73.685 9.910 1.00 56.27 252 ARG A O 1
ATOM 1545 N N . VAL A 1 203 ? -35.770 73.035 10.787 1.00 54.90 253 VAL A N 1
ATOM 1546 C CA . VAL A 1 203 ? -35.930 71.606 10.498 1.00 53.37 253 VAL A CA 1
ATOM 1547 C C . VAL A 1 203 ? -35.567 70.778 11.744 1.00 52.95 253 VAL A C 1
ATOM 1548 O O . VAL A 1 203 ? -35.028 71.313 12.720 1.00 52.07 253 VAL A O 1
ATOM 1552 N N . GLY A 1 204 ? -35.840 69.475 11.696 1.00 52.25 254 GLY A N 1
ATOM 1553 C CA . GLY A 1 204 ? -35.383 68.560 12.736 1.00 51.68 254 GLY A CA 1
ATOM 1554 C C . GLY A 1 204 ? -36.210 68.635 14.004 1.00 51.71 254 GLY A C 1
ATOM 1555 O O . GLY A 1 204 ? -37.142 69.444 14.102 1.00 51.72 254 GLY A O 1
ATOM 1556 N N . PRO A 1 205 ? -35.893 67.773 14.983 1.00 51.54 255 PRO A N 1
ATOM 1557 C CA . PRO A 1 205 ? -36.620 67.757 16.247 1.00 51.44 255 PRO A CA 1
ATOM 1558 C C . PRO A 1 205 ? -36.480 69.076 17.020 1.00 51.85 255 PRO A C 1
ATOM 1559 O O . PRO A 1 205 ? -35.372 69.485 17.365 1.00 52.51 255 PRO A O 1
ATOM 1563 N N . GLY A 1 206 ? -37.610 69.725 17.283 1.00 52.68 256 GLY A N 1
ATOM 1564 C CA . GLY A 1 206 ? -37.646 71.042 17.923 1.00 52.54 256 GLY A CA 1
ATOM 1565 C C . GLY A 1 206 ? -37.710 72.217 16.952 1.00 52.53 256 GLY A C 1
ATOM 1566 O O . GLY A 1 206 ? -38.126 73.306 17.341 1.00 52.31 256 GLY A O 1
ATOM 1567 N N . GLY A 1 207 ? -37.278 72.006 15.701 1.00 52.08 257 GLY A N 1
ATOM 1568 C CA . GLY A 1 207 ? -37.251 73.069 14.693 1.00 51.27 257 GLY A CA 1
ATOM 1569 C C . GLY A 1 207 ? -36.095 74.031 14.901 1.00 51.27 257 GLY A C 1
ATOM 1570 O O . GLY A 1 207 ? -36.230 75.031 15.605 1.00 51.29 257 GLY A O 1
ATOM 1571 N N . HIS A 1 208 ? -34.955 73.725 14.289 1.00 50.94 258 HIS A N 1
ATOM 1572 C CA . HIS A 1 208 ? -33.745 74.540 14.412 1.00 51.14 258 HIS A CA 1
ATOM 1573 C C . HIS A 1 208 ? -33.128 74.793 13.030 1.00 51.53 258 HIS A C 1
ATOM 1574 O O . HIS A 1 208 ? -33.301 73.996 12.116 1.00 52.57 258 HIS A O 1
ATOM 1581 N N . TYR A 1 209 ? -32.448 75.921 12.874 1.00 52.02 259 TYR A N 1
ATOM 1582 C CA . TYR A 1 209 ? -31.749 76.272 11.642 1.00 52.35 259 TYR A CA 1
ATOM 1583 C C . TYR A 1 209 ? -30.376 75.608 11.539 1.00 52.55 259 TYR A C 1
ATOM 1584 O O . TYR A 1 209 ? -29.918 75.316 10.444 1.00 53.03 259 TYR A O 1
ATOM 1593 N N . PHE A 1 210 ? -29.704 75.413 12.677 1.00 52.44 260 PHE A N 1
ATOM 1594 C CA . PHE A 1 210 ? -28.355 74.851 12.705 1.00 52.29 260 PHE A CA 1
ATOM 1595 C C . PHE A 1 210 ? -28.318 73.454 13.296 1.00 51.43 260 PHE A C 1
ATOM 1596 O O . PHE A 1 210 ? -28.808 73.235 14.406 1.00 50.99 260 PHE A O 1
ATOM 1604 N N . TRP A 1 211 ? -27.677 72.536 12.568 1.00 50.61 261 TRP A N 1
ATOM 1605 C CA . TRP A 1 211 ? -27.528 71.150 13.001 1.00 50.18 261 TRP A CA 1
ATOM 1606 C C . TRP A 1 211 ? -26.110 70.616 12.860 1.00 50.70 261 TRP A C 1
ATOM 1607 O O . TRP A 1 211 ? -25.377 71.015 11.960 1.00 50.73 261 TRP A O 1
ATOM 1618 N N . PHE A 1 212 ? -25.758 69.689 13.752 1.00 51.45 262 PHE A N 1
ATOM 1619 C CA . PHE A 1 212 ? -24.493 68.951 13.723 1.00 52.09 262 PHE A CA 1
ATOM 1620 C C . PHE A 1 212 ? -24.751 67.463 13.728 1.00 52.69 262 PHE A C 1
ATOM 1621 O O . PHE A 1 212 ? -2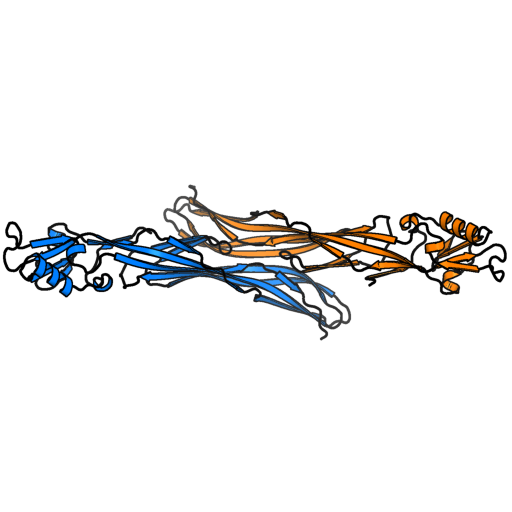5.621 66.978 14.455 1.00 54.37 262 PHE A O 1
ATOM 1629 N N . ASN A 1 213 ? -24.024 66.747 12.886 1.00 52.96 263 ASN A N 1
ATOM 1630 C CA . ASN A 1 213 ? -24.122 65.302 12.805 1.00 53.45 263 ASN A CA 1
ATOM 1631 C C . ASN A 1 213 ? -22.731 64.732 12.808 1.00 53.72 263 ASN A C 1
ATOM 1632 O O . ASN A 1 213 ? -21.824 65.330 12.229 1.00 53.68 263 ASN A O 1
ATOM 1637 N N . PRO A 1 214 ? -22.539 63.582 13.479 1.00 54.19 264 PRO A N 1
ATOM 1638 C CA . PRO A 1 214 ? -21.212 62.960 13.440 1.00 53.86 264 PRO A CA 1
ATOM 1639 C C . PRO A 1 214 ? -20.802 62.695 12.005 1.00 54.14 264 PRO A C 1
ATOM 1640 O O . PRO A 1 214 ? -21.656 62.439 11.150 1.00 53.70 264 PRO A O 1
ATOM 1644 N N . ALA A 1 215 ? -19.499 62.778 11.751 1.00 54.53 265 ALA A N 1
ATOM 1645 C CA . ALA A 1 215 ? -18.904 62.502 10.442 1.00 54.73 265 ALA A CA 1
ATOM 1646 C C . ALA A 1 215 ? -19.445 61.230 9.762 1.00 55.06 265 ALA A C 1
ATOM 1647 O O . ALA A 1 215 ? -19.635 61.211 8.552 1.00 55.85 265 ALA A O 1
ATOM 1649 N N . ARG A 1 216 ? -19.693 60.177 10.535 1.00 55.64 266 ARG A N 1
ATOM 1650 C CA . ARG A 1 216 ? -20.175 58.889 10.000 1.00 56.45 266 ARG A CA 1
ATOM 1651 C C . ARG A 1 216 ? -21.569 58.985 9.358 1.00 55.78 266 ARG A C 1
ATOM 1652 O O . ARG A 1 216 ? -21.909 58.172 8.494 1.00 56.33 266 ARG A O 1
ATOM 1660 N N . ASP A 1 217 ? -22.363 59.972 9.779 1.00 54.41 267 ASP A N 1
ATOM 1661 C CA . ASP A 1 217 ? -23.676 60.232 9.189 1.00 53.87 267 ASP A CA 1
ATOM 1662 C C . ASP A 1 217 ? -23.646 60.914 7.820 1.00 53.56 267 ASP A C 1
ATOM 1663 O O . ASP A 1 217 ? -24.629 60.834 7.086 1.00 53.59 267 ASP A O 1
ATOM 1668 N N . VAL A 1 218 ? -22.556 61.612 7.484 1.00 52.94 268 VAL A N 1
ATOM 1669 C CA . VAL A 1 218 ? -22.543 62.428 6.258 1.00 52.27 268 VAL A CA 1
ATOM 1670 C C . VAL A 1 218 ? -21.396 62.088 5.274 1.00 52.66 268 VAL A C 1
ATOM 1671 O O . VAL A 1 218 ? -21.385 62.570 4.129 1.00 52.70 268 VAL A O 1
ATOM 1675 N N . LEU A 1 219 ? -20.459 61.246 5.714 1.00 52.08 269 LEU A N 1
ATOM 1676 C CA . LEU A 1 219 ? -19.333 60.823 4.885 1.00 52.50 269 LEU A CA 1
ATOM 1677 C C . LEU A 1 219 ? -19.528 59.370 4.489 1.00 53.04 269 LEU A C 1
ATOM 1678 O O . LEU A 1 219 ? -20.151 58.602 5.225 1.00 52.83 269 LEU A O 1
ATOM 1683 N N . ASN A 1 220 ? -18.968 58.989 3.339 1.00 53.79 270 ASN A N 1
ATOM 1684 C CA . ASN A 1 220 ? -19.091 57.630 2.819 1.00 54.12 270 ASN A CA 1
ATOM 1685 C C . ASN A 1 220 ? -18.224 56.641 3.560 1.00 54.71 270 ASN A C 1
ATOM 1686 O O . ASN A 1 220 ? -18.469 55.431 3.514 1.00 55.25 270 ASN A O 1
ATOM 1691 N N . THR A 1 221 ? -17.201 57.161 4.228 1.00 55.12 271 THR A N 1
ATOM 1692 C CA . THR A 1 221 ? -16.335 56.360 5.081 1.00 55.90 271 THR A CA 1
ATOM 1693 C C . THR A 1 221 ? -15.727 57.291 6.103 1.00 55.99 271 THR A C 1
ATOM 1694 O O . THR A 1 221 ? -15.738 58.502 5.915 1.00 56.33 271 THR A O 1
ATOM 1698 N N . THR A 1 222 ? -15.180 56.732 7.173 1.00 56.44 272 THR A N 1
ATOM 1699 C CA . THR A 1 222 ? -14.500 57.543 8.177 1.00 57.02 272 THR A CA 1
ATOM 1700 C C . THR A 1 222 ? -13.135 56.962 8.522 1.00 57.25 272 THR A C 1
ATOM 1701 O O . THR A 1 222 ? -12.539 57.313 9.543 1.00 57.39 272 THR A O 1
ATOM 1705 N N . SER A 1 223 ? -12.637 56.067 7.674 1.00 57.77 273 SER A N 1
ATOM 1706 C CA . SER A 1 223 ? -11.298 55.543 7.869 1.00 58.42 273 SER A CA 1
ATOM 1707 C C . SER A 1 223 ? -10.488 55.437 6.592 1.00 58.62 273 SER A C 1
ATOM 1708 O O . SER A 1 223 ? -11.030 55.461 5.491 1.00 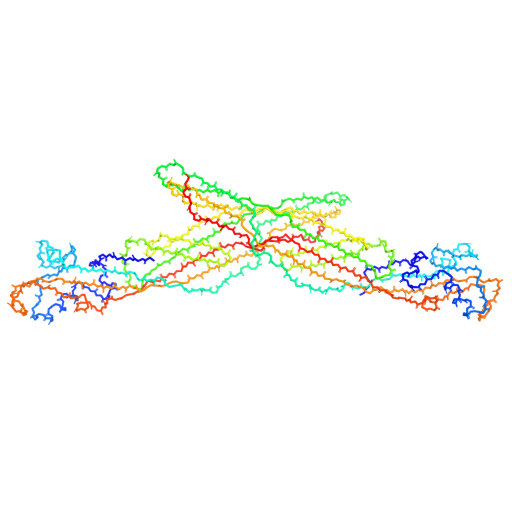59.06 273 SER A O 1
ATOM 1711 N N . GLY A 1 224 ? -9.175 55.328 6.766 1.00 58.85 274 GLY A N 1
ATOM 1712 C CA . GLY A 1 224 ? -8.252 55.049 5.686 1.00 58.75 274 GLY A CA 1
ATOM 1713 C C . GLY A 1 224 ? -7.021 54.367 6.243 1.00 58.99 274 GLY A C 1
ATOM 1714 O O . GLY A 1 224 ? -7.034 53.887 7.380 1.00 58.66 274 GLY A O 1
ATOM 1715 N N . THR A 1 225 ? -5.947 54.348 5.450 1.00 58.73 275 THR A N 1
ATOM 1716 C CA . THR A 1 225 ? -4.736 53.589 5.781 1.00 58.62 275 THR A CA 1
ATOM 1717 C C . THR A 1 225 ? -3.465 54.346 5.399 1.00 58.40 275 THR A C 1
ATOM 1718 O O . THR A 1 225 ? -3.345 54.881 4.298 1.00 57.18 275 THR A O 1
ATOM 1722 N N . LEU A 1 226 ? -2.528 54.390 6.338 1.00 59.28 276 LEU A N 1
ATOM 1723 C CA . LEU A 1 226 ? -1.185 54.877 6.077 1.00 59.98 276 LEU A CA 1
ATOM 1724 C C . LEU A 1 226 ? -0.312 53.666 5.762 1.00 60.02 276 LEU A C 1
ATOM 1725 O O . LEU A 1 226 ? -0.499 52.607 6.339 1.00 60.31 276 LEU A O 1
ATOM 1730 N N . ARG A 1 227 ? 0.598 53.814 4.804 1.00 60.13 277 ARG A N 1
ATOM 1731 C CA . ARG A 1 227 ? 1.555 52.760 4.452 1.00 60.48 277 ARG A CA 1
ATOM 1732 C C . ARG A 1 227 ? 2.908 53.366 4.160 1.00 59.75 277 ARG A C 1
ATOM 1733 O O . ARG A 1 227 ? 3.022 54.550 3.847 1.00 59.28 277 ARG A O 1
ATOM 1741 N N . GLY A 1 228 ? 3.939 52.550 4.277 1.00 59.32 278 GLY A N 1
ATOM 1742 C CA . GLY A 1 228 ? 5.261 52.984 3.884 1.00 58.93 278 GLY A CA 1
ATOM 1743 C C . GLY A 1 228 ? 6.258 51.878 4.064 1.00 58.54 278 GLY A C 1
ATOM 1744 O O . GLY A 1 228 ? 5.889 50.747 4.383 1.00 58.08 278 GLY A O 1
ATOM 1745 N N . THR A 1 229 ? 7.520 52.233 3.843 1.00 58.47 279 THR A N 1
ATOM 1746 C CA . THR A 1 229 ? 8.659 51.337 3.970 1.00 58.26 279 THR A CA 1
ATOM 1747 C C . THR A 1 229 ? 9.843 52.088 4.567 1.00 58.71 279 THR A C 1
ATOM 1748 O O . THR A 1 229 ? 10.085 53.256 4.262 1.00 58.06 279 THR A O 1
ATOM 1752 N N . VAL A 1 230 ? 10.576 51.395 5.423 1.00 60.05 280 VAL A N 1
ATOM 1753 C CA . VAL A 1 230 ? 11.851 51.893 5.945 1.00 60.97 280 VAL A CA 1
ATOM 1754 C C . VAL A 1 230 ? 12.961 50.938 5.488 1.00 61.56 280 VAL A C 1
ATOM 1755 O O . VAL A 1 230 ? 12.905 49.742 5.763 1.00 61.46 280 VAL A O 1
ATOM 1759 N N . THR A 1 231 ? 13.899 51.475 4.700 1.00 62.24 281 THR A N 1
ATOM 1760 C CA . THR A 1 231 ? 15.033 50.737 4.142 1.00 62.72 281 THR A CA 1
ATOM 1761 C C . THR A 1 231 ? 16.383 51.234 4.709 1.00 63.04 281 THR A C 1
ATOM 1762 O O . THR A 1 231 ? 16.522 52.404 5.107 1.00 63.64 281 THR A O 1
ATOM 1766 N N . ASN A 1 232 ? 17.342 50.312 4.814 1.00 62.36 282 ASN A N 1
ATOM 1767 C CA . ASN A 1 232 ? 18.713 50.630 5.200 1.00 61.50 282 ASN A CA 1
ATOM 1768 C C . ASN A 1 232 ? 19.622 49.831 4.276 1.00 60.50 282 ASN A C 1
ATOM 1769 O O . ASN A 1 232 ? 19.391 48.638 4.064 1.00 60.33 282 ASN A O 1
ATOM 1774 N N . VAL A 1 233 ? 20.586 50.513 3.655 1.00 59.34 283 VAL A N 1
ATOM 1775 C CA . VAL A 1 233 ? 21.611 49.852 2.821 1.00 58.25 283 VAL A CA 1
ATOM 1776 C C . VAL A 1 233 ? 22.977 50.072 3.481 1.00 57.78 283 VAL A C 1
ATOM 1777 O O . VAL A 1 233 ? 23.392 51.209 3.735 1.00 57.42 283 VAL A O 1
ATOM 1781 N N . SER A 1 234 ? 23.634 48.970 3.839 1.00 57.20 284 SER A N 1
ATOM 1782 C CA . SER A 1 234 ? 24.943 49.038 4.498 1.00 56.53 284 SER A CA 1
ATOM 1783 C C . SER A 1 234 ? 25.856 47.899 4.054 1.00 55.61 284 SER A C 1
ATOM 1784 O O . SER A 1 234 ? 25.404 46.890 3.491 1.00 55.69 284 SER A O 1
ATOM 1787 N N . SER A 1 235 ? 27.150 48.093 4.270 1.00 54.15 285 SER A N 1
ATOM 1788 C CA . SER A 1 235 ? 28.135 47.099 3.898 1.00 52.77 285 SER A CA 1
ATOM 1789 C C . SER A 1 235 ? 28.574 46.387 5.168 1.00 51.33 285 SER A C 1
ATOM 1790 O O . SER A 1 235 ? 28.557 46.977 6.244 1.00 50.94 285 SER A O 1
ATOM 1793 N N . PHE A 1 236 ? 28.914 45.108 5.022 1.00 50.02 286 PHE A N 1
ATOM 1794 C CA . PHE A 1 236 ? 29.362 44.246 6.113 1.00 48.54 286 PHE A CA 1
ATOM 1795 C C . PHE A 1 236 ? 30.216 43.103 5.548 1.00 48.28 286 PHE A C 1
ATOM 1796 O O . PHE A 1 236 ? 30.339 42.957 4.333 1.00 48.55 286 PHE A O 1
ATOM 1804 N N . ASP A 1 237 ? 30.812 42.319 6.437 1.00 48.14 287 ASP A N 1
ATOM 1805 C CA . ASP A 1 237 ? 31.628 41.151 6.092 1.00 47.95 287 ASP A CA 1
ATOM 1806 C C . ASP A 1 237 ? 32.789 41.503 5.177 1.00 47.97 287 ASP A C 1
ATOM 1807 O O . ASP A 1 237 ? 32.955 40.900 4.109 1.00 48.03 287 ASP A O 1
ATOM 1812 N N . PHE A 1 238 ? 33.578 42.488 5.613 1.00 47.83 288 PHE A N 1
ATOM 1813 C CA . PHE A 1 238 ? 34.768 42.940 4.898 1.00 47.90 288 PHE A CA 1
ATOM 1814 C C . PHE A 1 238 ? 35.849 41.866 4.862 1.00 48.00 288 PHE A C 1
ATOM 1815 O O . PHE A 1 238 ? 36.145 41.205 5.877 1.00 47.78 288 PHE A O 1
ATOM 1823 N N . GLN A 1 239 ? 36.441 41.693 3.682 1.00 47.89 289 GLN A N 1
ATOM 1824 C CA . GLN A 1 239 ? 37.487 40.686 3.486 1.00 47.63 289 GLN A CA 1
ATOM 1825 C C . GLN A 1 239 ? 38.615 41.278 2.678 1.00 47.75 289 GLN A C 1
ATOM 1826 O O . GLN A 1 239 ? 38.408 42.154 1.845 1.00 47.15 289 GLN A O 1
ATOM 1832 N N . THR A 1 240 ? 39.817 40.793 2.957 1.00 48.38 290 THR A N 1
ATOM 1833 C CA . THR A 1 240 ? 40.983 41.042 2.136 1.00 49.63 290 THR A CA 1
ATOM 1834 C C . THR A 1 240 ? 41.133 39.828 1.235 1.00 49.66 290 THR A C 1
ATOM 1835 O O . THR A 1 240 ? 41.076 38.682 1.702 1.00 48.92 290 THR A O 1
ATOM 1839 N N . ILE A 1 241 ? 41.270 40.094 -0.062 1.00 50.30 291 ILE A N 1
ATOM 1840 C CA . ILE A 1 241 ? 41.526 39.051 -1.054 1.00 50.52 291 ILE A CA 1
ATOM 1841 C C . ILE A 1 241 ? 42.846 39.359 -1.733 1.00 51.02 291 ILE A C 1
ATOM 1842 O O . ILE A 1 241 ? 42.982 40.376 -2.415 1.00 50.40 291 ILE A O 1
ATOM 1847 N N . VAL A 1 242 ? 43.825 38.485 -1.511 1.00 51.54 292 VAL A N 1
ATOM 1848 C CA . VAL A 1 242 ? 45.078 38.551 -2.232 1.00 52.56 292 VAL A CA 1
ATOM 1849 C C . VAL A 1 242 ? 45.025 37.490 -3.331 1.00 53.63 292 VAL A C 1
ATOM 1850 O O . VAL A 1 242 ? 44.977 36.288 -3.044 1.00 53.41 292 VAL A O 1
ATOM 1854 N N . GLN A 1 243 ? 45.022 37.942 -4.584 1.00 54.84 293 GLN A N 1
ATOM 1855 C CA . GLN A 1 243 ? 44.962 37.034 -5.735 1.00 56.30 293 GLN A CA 1
ATOM 1856 C C . GLN A 1 243 ? 46.335 36.474 -6.137 1.00 56.79 293 GLN A C 1
ATOM 1857 O O . GLN A 1 243 ? 47.364 37.071 -5.805 1.00 56.69 293 GLN A O 1
ATOM 1863 N N . PRO A 1 244 ? 46.357 35.310 -6.821 1.00 57.56 294 PRO A N 1
ATOM 1864 C CA . PRO A 1 244 ? 47.646 34.725 -7.199 1.00 58.61 294 PRO A CA 1
ATOM 1865 C C . PRO A 1 244 ? 48.470 35.690 -8.042 1.00 59.35 294 PRO A C 1
ATOM 1866 O O . PRO A 1 244 ? 47.912 36.419 -8.865 1.00 59.57 294 PRO A O 1
ATOM 1870 N N . ALA A 1 245 ? 49.776 35.711 -7.807 1.00 60.63 295 ALA A N 1
ATOM 1871 C CA . ALA A 1 245 ? 50.700 36.479 -8.638 1.00 62.15 295 ALA A CA 1
ATOM 1872 C C . ALA A 1 245 ? 50.577 36.058 -10.096 1.00 63.07 295 ALA A C 1
ATOM 1873 O O . ALA A 1 245 ? 50.553 34.865 -10.413 1.00 63.05 295 ALA A O 1
ATOM 1875 N N . ARG A 1 246 ? 50.466 37.054 -10.968 1.00 64.46 296 ARG A N 1
ATOM 1876 C CA . ARG A 1 246 ? 50.425 36.831 -12.404 1.00 65.79 296 ARG A CA 1
ATOM 1877 C C . ARG A 1 246 ? 51.671 37.406 -13.081 1.00 66.42 296 ARG A C 1
ATOM 1878 O O . ARG A 1 246 ? 52.163 38.469 -12.694 1.00 66.27 296 ARG A O 1
ATOM 1886 N N . SER A 1 247 ? 52.199 36.682 -14.068 1.00 67.40 297 SER A N 1
ATOM 1887 C CA . SER A 1 247 ? 53.396 37.117 -14.789 1.00 68.19 297 SER A CA 1
ATOM 1888 C C . SER A 1 247 ? 53.129 38.406 -15.576 1.00 68.65 297 SER A C 1
ATOM 1889 O O . SER A 1 247 ? 52.043 38.590 -16.140 1.00 68.38 297 SER A O 1
ATOM 1892 N N . LEU A 1 248 ? 54.134 39.283 -15.599 1.00 69.38 298 LEU A N 1
ATOM 1893 C CA . LEU A 1 248 ? 54.014 40.633 -16.169 1.00 69.93 298 LEU A CA 1
ATOM 1894 C C . LEU A 1 248 ? 53.559 40.664 -17.631 1.00 70.25 298 LEU A C 1
ATOM 1895 O O . LEU A 1 248 ? 52.437 41.092 -17.925 1.00 70.48 298 LEU A O 1
ATOM 1900 N N . MET B 1 1 ? 48.043 12.595 -2.175 1.00 74.66 51 MET B N 1
ATOM 1901 C CA . MET B 1 1 ? 49.453 12.361 -2.587 1.00 74.90 51 MET B CA 1
ATOM 1902 C C . MET B 1 1 ? 50.389 12.863 -1.492 1.00 72.84 51 MET B C 1
ATOM 1903 O O . MET B 1 1 ? 49.936 13.187 -0.400 1.00 73.30 51 MET B O 1
ATOM 1908 N N . ASP B 1 2 ? 51.686 12.930 -1.792 1.00 70.57 52 ASP B N 1
ATOM 1909 C CA . ASP B 1 2 ? 52.687 13.497 -0.888 1.00 67.91 52 ASP B CA 1
ATOM 1910 C C . ASP B 1 2 ? 52.705 15.012 -0.945 1.00 66.29 52 ASP B C 1
ATOM 1911 O O . ASP B 1 2 ? 52.711 15.591 -2.017 1.00 66.04 52 ASP B O 1
ATOM 1916 N N . VAL B 1 3 ? 52.715 15.655 0.216 1.00 64.71 53 VAL B N 1
ATOM 1917 C CA . VAL B 1 3 ? 52.911 17.106 0.270 1.00 62.80 53 VAL B CA 1
ATOM 1918 C C . VAL B 1 3 ? 54.340 17.449 0.722 1.00 61.79 53 VAL B C 1
ATOM 1919 O O . VAL B 1 3 ? 54.804 18.573 0.509 1.00 61.64 53 VAL B O 1
ATOM 1923 N N . ILE B 1 4 ? 55.005 16.469 1.349 1.00 59.78 54 ILE B N 1
ATOM 1924 C CA . ILE B 1 4 ? 56.418 16.532 1.735 1.00 57.71 54 ILE B CA 1
ATOM 1925 C C . ILE B 1 4 ? 57.077 15.161 1.515 1.00 57.60 54 ILE B C 1
ATOM 1926 O O . ILE B 1 4 ? 56.519 14.124 1.903 1.00 56.70 54 ILE B O 1
ATOM 1931 N N . ARG B 1 5 ? 58.260 15.165 0.904 1.00 56.82 55 ARG B N 1
ATOM 1932 C CA . ARG B 1 5 ? 59.142 13.991 0.897 1.00 56.99 55 ARG B CA 1
ATOM 1933 C C . ARG B 1 5 ? 60.534 14.410 1.327 1.00 57.07 55 ARG B C 1
ATOM 1934 O O . ARG B 1 5 ? 61.102 15.348 0.763 1.00 56.20 55 ARG B O 1
ATOM 1942 N N . GLU B 1 6 ? 61.081 13.718 2.325 1.00 57.35 56 GLU B N 1
ATOM 1943 C CA . GLU B 1 6 ? 62.474 13.935 2.697 1.00 58.12 56 GLU B CA 1
ATOM 1944 C C . GLU B 1 6 ? 63.154 12.699 3.272 1.00 57.20 56 GLU B C 1
ATOM 1945 O O . GLU B 1 6 ? 62.492 11.763 3.684 1.00 58.22 56 GLU B O 1
ATOM 1951 N N . TYR B 1 7 ? 64.477 12.680 3.254 1.00 56.25 57 TYR B N 1
ATOM 1952 C CA . TYR B 1 7 ? 65.239 11.580 3.802 1.00 55.41 57 TYR B CA 1
ATOM 1953 C C . TYR B 1 7 ? 64.960 11.367 5.284 1.00 55.47 57 TYR B C 1
ATOM 1954 O O . TYR B 1 7 ? 64.822 12.333 6.062 1.00 56.11 57 TYR B O 1
ATOM 1963 N N . LEU B 1 8 ? 64.854 10.096 5.668 1.00 54.69 58 LEU B N 1
ATOM 1964 C CA . LEU B 1 8 ? 64.864 9.714 7.068 1.00 53.74 58 LEU B CA 1
ATOM 1965 C C . LEU B 1 8 ? 66.281 9.842 7.611 1.00 54.05 58 LEU B C 1
ATOM 1966 O O . LEU B 1 8 ? 67.242 9.479 6.926 1.00 54.07 58 LEU B O 1
ATOM 1971 N N . MET B 1 9 ? 66.396 10.371 8.831 1.00 54.31 59 MET B N 1
ATOM 1972 C CA . MET B 1 9 ? 67.677 10.541 9.519 1.00 55.11 59 MET B CA 1
ATOM 1973 C C . MET B 1 9 ? 67.813 9.551 10.695 1.00 55.03 59 MET B C 1
ATOM 1974 O O . MET B 1 9 ? 66.818 9.158 11.306 1.00 54.84 59 MET B O 1
ATOM 1979 N N . PHE B 1 10 ? 69.046 9.158 11.017 1.00 54.91 60 PHE B N 1
ATOM 1980 C CA . PHE B 1 10 ? 69.286 8.245 12.133 1.00 54.87 60 PHE B CA 1
ATOM 1981 C C . PHE B 1 10 ? 68.821 8.853 13.444 1.00 55.27 60 PHE B C 1
ATOM 1982 O O . PHE B 1 10 ? 68.419 8.133 14.357 1.00 56.40 60 PHE B O 1
ATOM 1990 N N . ASN B 1 11 ? 68.879 10.175 13.554 1.00 55.78 61 ASN B N 1
ATOM 1991 C CA . ASN B 1 11 ? 68.458 10.840 14.794 1.00 55.83 61 ASN B CA 1
ATOM 1992 C C . ASN B 1 11 ? 66.942 10.982 14.959 1.00 55.98 61 ASN B C 1
ATOM 1993 O O . ASN B 1 11 ? 66.459 11.552 15.941 1.00 55.98 61 ASN B O 1
ATOM 1998 N N . GLU B 1 12 ? 66.182 10.440 14.011 1.00 56.06 62 GLU B N 1
ATOM 1999 C CA . GLU B 1 12 ? 64.734 10.412 14.175 1.00 56.31 62 GLU B CA 1
ATOM 2000 C C . GLU B 1 12 ? 64.135 8.998 14.159 1.00 55.82 62 GLU B C 1
ATOM 2001 O O . GLU B 1 12 ? 62.912 8.835 14.069 1.00 56.18 62 GLU B O 1
ATOM 2007 N N . LEU B 1 13 ? 64.986 7.983 14.305 1.00 54.42 63 LEU B N 1
ATOM 2008 C CA . LEU B 1 13 ? 64.509 6.606 14.389 1.00 53.54 63 LEU B CA 1
ATOM 2009 C C . LEU B 1 13 ? 63.544 6.386 15.561 1.00 52.93 63 LEU B C 1
ATOM 2010 O O . LEU B 1 13 ? 62.670 5.519 15.501 1.00 53.11 63 LEU B O 1
ATOM 2015 N N . SER B 1 14 ? 63.701 7.185 16.614 1.00 52.32 64 SER B N 1
ATOM 2016 C CA . SER B 1 14 ? 62.808 7.160 17.782 1.00 51.99 64 SER B CA 1
ATOM 2017 C C . SER B 1 14 ? 61.378 7.512 17.385 1.00 51.79 64 SER B C 1
ATOM 2018 O O . SER B 1 14 ? 60.432 7.041 18.010 1.00 51.58 64 SER B O 1
ATOM 2021 N N . ALA B 1 15 ? 61.247 8.338 16.344 1.00 51.59 65 ALA B N 1
ATOM 2022 C CA . ALA B 1 15 ? 59.963 8.679 15.757 1.00 51.91 65 ALA B CA 1
ATOM 2023 C C . ALA B 1 15 ? 59.232 7.453 15.183 1.00 52.39 65 ALA B C 1
ATOM 2024 O O . ALA B 1 15 ? 58.007 7.463 15.083 1.00 52.46 65 ALA B O 1
ATOM 2026 N N . LEU B 1 16 ? 60.000 6.419 14.798 1.00 52.99 66 LEU B N 1
ATOM 2027 C CA . LEU B 1 16 ? 59.477 5.107 14.399 1.00 52.30 66 LEU B CA 1
ATOM 2028 C C . LEU B 1 16 ? 59.620 4.053 15.526 1.00 52.28 66 LEU B C 1
ATOM 2029 O O . LEU B 1 16 ? 59.654 2.829 15.268 1.00 51.14 66 LEU B O 1
ATOM 2034 N N . SER B 1 17 ? 59.684 4.551 16.769 1.00 51.34 67 SER B N 1
ATOM 2035 C CA . SER B 1 17 ? 59.818 3.729 17.978 1.00 50.91 67 SER B CA 1
ATOM 2036 C C . SER B 1 17 ? 61.023 2.781 17.930 1.00 50.84 67 SER B C 1
ATOM 2037 O O . SER B 1 17 ? 61.028 1.718 18.572 1.00 50.48 67 SER B O 1
ATOM 2040 N N . SER B 1 18 ? 62.045 3.198 17.187 1.00 51.14 68 SER B N 1
ATOM 2041 C CA . SER B 1 18 ? 63.181 2.358 16.862 1.00 51.59 68 SER B CA 1
ATOM 2042 C C . SER B 1 18 ? 64.497 3.080 17.168 1.00 52.32 68 SER B C 1
ATOM 2043 O O . SER B 1 18 ? 64.501 4.231 17.643 1.00 52.67 68 SER B O 1
ATOM 2046 N N . SER B 1 19 ? 65.609 2.392 16.909 1.00 52.63 69 SER B N 1
ATOM 2047 C CA . SER B 1 19 ? 66.938 2.920 17.181 1.00 53.35 69 SER B CA 1
ATOM 2048 C C . SER B 1 19 ? 67.956 2.278 16.237 1.00 53.77 69 SER B C 1
ATOM 2049 O O . SER B 1 19 ? 67.657 1.277 15.593 1.00 53.61 69 SER B O 1
ATOM 2052 N N . PRO B 1 20 ? 69.147 2.893 16.093 1.00 54.82 70 PRO B N 1
ATOM 2053 C CA . PRO B 1 20 ? 70.219 2.202 15.358 1.00 54.86 70 PRO B CA 1
ATOM 2054 C C . PRO B 1 20 ? 70.482 0.777 15.851 1.00 55.27 70 PRO B C 1
ATOM 2055 O O . PRO B 1 20 ? 70.658 -0.132 15.023 1.00 55.78 70 PRO B O 1
ATOM 2059 N N . GLU B 1 21 ? 70.472 0.573 17.172 1.00 55.29 71 GLU B N 1
ATOM 2060 C CA . GLU B 1 21 ? 70.661 -0.764 17.761 1.00 54.98 71 GLU B CA 1
ATOM 2061 C C . GLU B 1 21 ? 69.544 -1.759 17.403 1.00 54.82 71 GLU B C 1
ATOM 2062 O O . GLU B 1 21 ? 69.819 -2.950 17.167 1.00 54.75 71 GLU B O 1
ATOM 2068 N N . SER B 1 22 ? 68.296 -1.288 17.354 1.00 54.14 72 SER B N 1
ATOM 2069 C CA . SER B 1 22 ? 67.177 -2.186 17.023 1.00 54.02 72 SER B CA 1
ATOM 2070 C C . SER B 1 22 ? 67.163 -2.565 15.538 1.00 53.77 72 SER B C 1
ATOM 2071 O O . SER B 1 22 ? 66.790 -3.672 15.185 1.00 54.35 72 SER B O 1
ATOM 2074 N N . VAL B 1 23 ? 67.571 -1.641 14.677 1.00 54.24 73 VAL B N 1
ATOM 2075 C CA . VAL B 1 23 ? 67.737 -1.907 13.248 1.00 53.88 73 VAL B CA 1
ATOM 2076 C C . VAL B 1 23 ? 68.847 -2.947 13.009 1.00 54.28 73 VAL B C 1
ATOM 2077 O O . VAL B 1 23 ? 68.650 -3.937 12.298 1.00 54.44 73 VAL B O 1
ATOM 2081 N N . ARG B 1 24 ? 70.000 -2.724 13.636 1.00 54.20 74 ARG B N 1
ATOM 2082 C CA . ARG B 1 24 ? 71.141 -3.635 13.563 1.00 53.98 74 ARG B CA 1
ATOM 2083 C C . ARG B 1 24 ? 70.776 -5.047 14.019 1.00 53.84 74 ARG B C 1
ATOM 2084 O O . ARG B 1 24 ? 71.233 -6.032 13.439 1.00 54.39 74 ARG B O 1
ATOM 2092 N N . SER B 1 25 ? 69.953 -5.136 15.058 1.00 53.89 75 SER B N 1
ATOM 2093 C CA . SER B 1 25 ? 69.527 -6.416 15.610 1.00 53.77 75 SER B CA 1
ATOM 2094 C C . SER B 1 25 ? 68.566 -7.140 14.653 1.00 53.97 75 SER B C 1
ATOM 2095 O O . SER B 1 25 ? 68.603 -8.367 14.538 1.00 53.56 75 SER B O 1
ATOM 2098 N N . ARG B 1 26 ? 67.722 -6.376 13.954 1.00 54.34 76 ARG B N 1
ATOM 2099 C CA . ARG B 1 26 ? 66.843 -6.941 12.930 1.00 54.59 76 ARG B CA 1
ATOM 2100 C C . ARG B 1 26 ? 67.645 -7.496 11.739 1.00 54.79 76 ARG B C 1
ATOM 2101 O O . ARG B 1 26 ? 67.330 -8.560 11.230 1.00 55.46 76 ARG B O 1
ATOM 2109 N N . PHE B 1 27 ? 68.701 -6.797 11.329 1.00 54.79 77 PHE B N 1
ATOM 2110 C CA . PHE B 1 27 ? 69.634 -7.313 10.324 1.00 54.65 77 PHE B CA 1
ATOM 2111 C C . PHE B 1 27 ? 70.357 -8.568 10.804 1.00 55.11 77 PHE B C 1
ATOM 2112 O O . PHE B 1 27 ? 70.597 -9.501 10.016 1.00 55.29 77 PHE B O 1
ATOM 2120 N N . SER B 1 28 ? 70.716 -8.582 12.088 1.00 55.38 78 SER B N 1
ATOM 2121 C CA . SER B 1 28 ? 71.343 -9.754 12.700 1.00 55.85 78 SER B CA 1
ATOM 212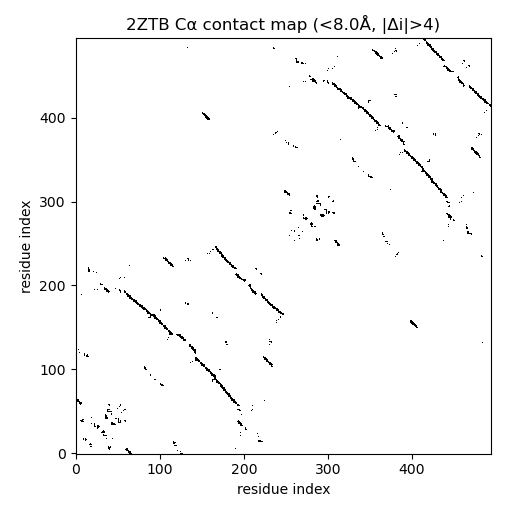2 C C . SER B 1 28 ? 70.450 -10.988 12.591 1.00 55.89 78 SER B C 1
ATOM 2123 O O . SER B 1 28 ? 70.910 -12.056 12.198 1.00 56.11 78 SER B O 1
ATOM 2126 N N . SER B 1 29 ? 69.167 -10.832 12.908 1.00 56.26 79 SER B N 1
ATOM 2127 C CA . SER B 1 29 ? 68.204 -11.931 12.786 1.00 56.08 79 SER B CA 1
ATOM 2128 C C . SER B 1 29 ? 67.948 -12.331 11.348 1.00 55.91 79 SER B C 1
ATOM 2129 O O . SER B 1 29 ? 67.722 -13.500 11.085 1.00 55.86 79 SER B O 1
ATOM 2132 N N . ILE B 1 30 ? 67.944 -11.368 10.419 1.00 56.01 80 ILE B N 1
ATOM 2133 C CA . ILE B 1 30 ? 67.631 -11.699 9.020 1.00 55.85 80 ILE B CA 1
ATOM 2134 C C . ILE B 1 30 ? 68.731 -12.564 8.359 1.00 56.32 80 ILE B C 1
ATOM 2135 O O . ILE B 1 30 ? 68.427 -13.564 7.708 1.00 56.26 80 ILE B O 1
ATOM 2140 N N . TYR B 1 31 ? 69.991 -12.186 8.570 1.00 56.87 81 TYR B N 1
ATOM 2141 C CA . TYR B 1 31 ? 71.136 -12.798 7.882 1.00 57.33 81 TYR B CA 1
ATOM 2142 C C . TYR B 1 31 ? 71.948 -13.788 8.710 1.00 57.91 81 TYR B C 1
ATOM 2143 O O . TYR B 1 31 ? 72.756 -14.543 8.142 1.00 58.75 81 TYR B O 1
ATOM 2152 N N . GLY B 1 32 ? 71.729 -13.797 10.028 1.00 58.17 82 GLY B N 1
ATOM 2153 C CA . GLY B 1 32 ? 72.341 -14.785 10.934 1.00 58.35 82 GLY B CA 1
ATOM 2154 C C . GLY B 1 32 ? 73.664 -14.348 11.542 1.00 58.55 82 GLY B C 1
ATOM 2155 O O . GLY B 1 32 ? 74.270 -15.074 12.330 1.00 58.79 82 GLY B O 1
ATOM 2156 N N . THR B 1 33 ? 74.115 -13.160 11.165 1.00 58.69 83 THR B N 1
ATOM 2157 C CA . THR B 1 33 ? 75.354 -12.591 11.662 1.00 58.99 83 THR B CA 1
ATOM 2158 C C . THR B 1 33 ? 75.032 -11.141 12.006 1.00 59.23 83 THR B C 1
ATOM 2159 O O . THR B 1 33 ? 74.308 -10.481 11.263 1.00 59.52 83 THR B O 1
ATOM 2163 N N . ASN B 1 34 ? 75.527 -10.666 13.149 1.00 59.34 84 ASN B N 1
ATOM 2164 C CA . ASN B 1 34 ? 75.461 -9.255 13.493 1.00 59.53 84 ASN B CA 1
ATOM 2165 C C . ASN B 1 34 ? 76.347 -8.441 12.534 1.00 60.07 84 ASN B C 1
ATOM 2166 O O . ASN B 1 34 ? 77.552 -8.716 12.418 1.00 60.63 84 ASN B O 1
ATOM 2171 N N . PRO B 1 35 ? 75.747 -7.471 11.806 1.00 59.81 85 PRO B N 1
ATOM 2172 C CA . PRO B 1 35 ? 76.532 -6.629 10.907 1.00 59.70 85 PRO B CA 1
ATOM 2173 C C . PRO B 1 35 ? 77.516 -5.733 11.650 1.00 59.76 85 PRO B C 1
ATOM 2174 O O . PRO B 1 35 ? 77.263 -5.358 12.799 1.00 59.91 85 PRO B O 1
ATOM 2178 N N . ASP B 1 36 ? 78.631 -5.400 10.995 1.00 59.58 86 ASP B N 1
ATOM 2179 C CA . ASP B 1 36 ? 79.599 -4.480 11.568 1.00 59.54 86 ASP B CA 1
ATOM 2180 C C . ASP B 1 36 ? 79.024 -3.082 11.648 1.00 59.51 86 ASP B C 1
ATOM 2181 O O . ASP B 1 36 ? 79.287 -2.339 12.601 1.00 59.96 86 ASP B O 1
ATOM 2186 N N . GLY B 1 37 ? 78.234 -2.731 10.638 1.00 58.67 87 GLY B N 1
ATOM 2187 C CA . GLY B 1 37 ? 77.675 -1.407 10.534 1.00 58.21 87 GLY B CA 1
ATOM 2188 C C . GLY B 1 37 ? 76.397 -1.390 9.730 1.00 57.68 87 GLY B C 1
ATOM 2189 O O . GLY B 1 37 ? 76.065 -2.360 9.034 1.00 57.40 87 GLY B O 1
ATOM 2190 N N . ILE B 1 38 ? 75.675 -0.281 9.846 1.00 56.77 88 ILE B N 1
ATOM 2191 C CA . ILE B 1 38 ? 74.447 -0.076 9.081 1.00 55.88 88 ILE B CA 1
ATOM 2192 C C . ILE B 1 38 ? 74.513 1.296 8.390 1.00 55.78 88 ILE B C 1
ATOM 2193 O O . ILE B 1 38 ? 75.363 2.121 8.733 1.00 55.42 88 ILE B O 1
ATOM 2198 N N . ALA B 1 39 ? 73.621 1.514 7.420 1.00 55.28 89 ALA B N 1
ATOM 2199 C CA . ALA B 1 39 ? 73.605 2.720 6.605 1.00 54.68 89 ALA B CA 1
ATOM 2200 C C . ALA B 1 39 ? 72.169 3.124 6.324 1.00 54.85 89 ALA B C 1
ATOM 2201 O O . ALA B 1 39 ? 71.277 2.267 6.188 1.00 55.07 89 ALA B O 1
ATOM 2203 N N . LEU B 1 40 ? 71.966 4.436 6.248 1.00 54.27 90 LEU B N 1
ATOM 2204 C CA . LEU B 1 40 ? 70.697 5.048 5.926 1.00 53.96 90 LEU B CA 1
ATOM 2205 C C . LEU B 1 40 ? 71.022 6.305 5.114 1.00 54.59 90 LEU B C 1
ATOM 2206 O O . LEU B 1 40 ? 71.672 7.237 5.620 1.00 54.45 90 LEU B O 1
ATOM 2211 N N . ASN B 1 41 ? 70.591 6.325 3.855 1.00 54.70 91 ASN B N 1
ATOM 2212 C CA . ASN B 1 41 ? 70.824 7.472 2.995 1.00 55.34 91 ASN B CA 1
ATOM 2213 C C . ASN B 1 41 ? 72.319 7.863 2.999 1.00 56.19 91 ASN B C 1
ATOM 2214 O O . ASN B 1 41 ? 73.175 7.039 2.639 1.00 56.15 91 ASN B O 1
ATOM 2219 N N . ASN B 1 42 ? 72.636 9.093 3.416 1.00 57.26 92 ASN B N 1
ATOM 2220 C CA . ASN B 1 42 ? 74.025 9.572 3.445 1.00 58.06 92 ASN B CA 1
ATOM 2221 C C . ASN B 1 42 ? 74.696 9.448 4.812 1.00 58.30 92 ASN B C 1
ATOM 2222 O O . ASN B 1 42 ? 75.637 10.178 5.117 1.00 58.43 92 ASN B O 1
ATOM 2227 N N . GLU B 1 43 ? 74.206 8.522 5.627 1.00 58.75 93 GLU B N 1
ATOM 2228 C CA . GLU B 1 43 ? 74.703 8.327 6.981 1.00 59.00 93 GLU B CA 1
ATOM 2229 C C . GLU B 1 43 ? 75.041 6.879 7.201 1.00 59.04 93 GLU B C 1
ATOM 2230 O O . GLU B 1 43 ? 74.499 5.996 6.537 1.00 58.81 93 GLU B O 1
ATOM 2236 N N . THR B 1 44 ? 75.936 6.645 8.155 1.00 59.19 94 THR B N 1
ATOM 2237 C CA . THR B 1 44 ? 76.208 5.307 8.645 1.00 59.24 94 THR B CA 1
ATOM 2238 C C . THR B 1 44 ? 76.121 5.277 10.173 1.00 58.79 94 THR B C 1
ATOM 2239 O O . THR B 1 44 ? 75.997 6.321 10.833 1.00 58.42 94 THR B O 1
ATOM 2243 N N . TYR B 1 45 ? 76.178 4.067 10.719 1.00 58.05 95 TYR B N 1
ATOM 2244 C CA . TYR B 1 45 ? 76.218 3.880 12.152 1.00 57.65 95 TYR B CA 1
ATOM 2245 C C . TYR B 1 45 ? 77.024 2.626 12.430 1.00 57.26 95 TYR B C 1
ATOM 2246 O O . TYR B 1 45 ? 77.031 1.698 11.624 1.00 56.56 95 TYR B O 1
ATOM 2255 N N . PHE B 1 46 ? 77.733 2.635 13.561 1.00 57.53 96 PHE B N 1
ATOM 2256 C CA . PHE B 1 46 ? 78.572 1.521 14.020 1.00 56.99 96 PHE B CA 1
ATOM 2257 C C . PHE B 1 46 ? 79.803 1.352 13.133 1.00 57.79 96 PHE B C 1
ATOM 2258 O O . PHE B 1 46 ? 80.280 2.321 12.558 1.00 57.57 96 PHE B O 1
ATOM 2266 N N . ASN B 1 47 ? 80.333 0.130 13.035 1.00 58.93 97 ASN B N 1
ATOM 2267 C CA . ASN B 1 47 ? 81.559 -0.112 12.265 1.00 59.85 97 ASN B CA 1
ATOM 2268 C C . ASN B 1 47 ? 81.257 -0.215 10.761 1.00 60.23 97 ASN B C 1
ATOM 2269 O O . ASN B 1 47 ? 81.338 -1.300 10.153 1.00 60.63 97 ASN B O 1
ATOM 2274 N N . ALA B 1 48 ? 80.920 0.925 10.166 1.00 60.64 98 ALA B N 1
ATOM 2275 C CA . ALA B 1 48 ? 80.406 0.944 8.798 1.00 60.87 98 ALA B CA 1
ATOM 2276 C C . ALA B 1 48 ? 81.424 1.324 7.708 1.00 60.92 98 ALA B C 1
ATOM 2277 O O . ALA B 1 48 ? 82.402 2.041 7.955 1.00 61.10 98 ALA B O 1
ATOM 2279 N N . VAL B 1 49 ? 81.165 0.815 6.506 1.00 60.97 99 VAL B N 1
ATOM 2280 C CA . VAL B 1 49 ? 81.910 1.152 5.296 1.00 60.88 99 VAL B CA 1
ATOM 2281 C C . VAL B 1 49 ? 81.623 2.614 4.921 1.00 61.32 99 VAL B C 1
ATOM 2282 O O . VAL B 1 49 ? 80.471 3.081 5.004 1.00 61.38 99 VAL B O 1
ATOM 2286 N N . LYS B 1 50 ? 82.686 3.337 4.573 1.00 61.34 100 LYS B N 1
ATOM 2287 C CA . LYS B 1 50 ? 82.603 4.695 4.053 1.00 61.50 100 LYS B CA 1
ATOM 2288 C C . LYS B 1 50 ? 83.030 4.702 2.584 1.00 60.85 100 LYS B C 1
ATOM 2289 O O . LYS B 1 50 ? 84.008 4.029 2.229 1.00 61.18 100 LYS B O 1
ATOM 2295 N N . PRO B 1 51 ? 82.303 5.437 1.712 1.00 60.05 101 PRO B N 1
ATOM 2296 C CA . PRO B 1 51 ? 81.040 6.175 1.891 1.00 59.21 101 PRO B CA 1
ATOM 2297 C C . PRO B 1 51 ? 79.840 5.240 2.115 1.00 58.53 101 PRO B C 1
ATOM 2298 O O . PRO B 1 51 ? 79.911 4.057 1.763 1.00 58.38 101 PRO B O 1
ATOM 2302 N N . PRO B 1 52 ? 78.738 5.760 2.696 1.00 58.05 102 PRO B N 1
ATOM 2303 C CA . PRO B 1 52 ? 77.593 4.890 3.015 1.00 57.69 102 PRO B CA 1
ATOM 2304 C C . PRO B 1 52 ? 77.194 3.992 1.834 1.00 57.33 102 PRO B C 1
ATOM 2305 O O . PRO B 1 52 ? 77.044 4.479 0.717 1.00 57.54 102 PRO B O 1
ATOM 2309 N N . ILE B 1 53 ? 77.034 2.692 2.076 1.00 57.32 103 ILE B N 1
ATOM 2310 C CA . ILE B 1 53 ? 76.708 1.757 0.989 1.00 56.94 103 ILE B CA 1
ATOM 2311 C C . ILE B 1 53 ? 75.364 2.082 0.329 1.00 56.51 103 ILE B C 1
ATOM 2312 O O . ILE B 1 53 ? 75.166 1.814 -0.854 1.00 56.63 103 ILE B O 1
ATOM 2317 N N . THR B 1 54 ? 74.466 2.683 1.100 1.00 55.75 104 THR B N 1
ATOM 2318 C CA . THR B 1 54 ? 73.185 3.134 0.602 1.00 55.08 104 THR B CA 1
ATOM 2319 C C . THR B 1 54 ? 73.328 4.229 -0.458 1.00 55.45 104 THR B C 1
ATOM 2320 O O . THR B 1 54 ? 72.632 4.204 -1.477 1.00 55.60 104 THR B O 1
ATOM 2324 N N . ALA B 1 55 ? 74.227 5.183 -0.213 1.00 55.49 105 ALA B N 1
ATOM 2325 C CA . ALA B 1 55 ? 74.542 6.249 -1.178 1.00 55.55 105 ALA B CA 1
ATOM 2326 C C . ALA B 1 55 ? 75.299 5.716 -2.380 1.00 55.86 105 ALA B C 1
ATOM 2327 O O . ALA B 1 55 ? 75.105 6.195 -3.497 1.00 56.18 105 ALA B O 1
ATOM 2329 N N . GLN B 1 56 ? 76.167 4.733 -2.142 1.00 55.98 106 GLN B N 1
ATOM 2330 C CA . GLN B 1 56 ? 76.952 4.117 -3.203 1.00 56.40 106 GLN B CA 1
ATOM 2331 C C . GLN B 1 56 ? 76.062 3.394 -4.203 1.00 56.70 106 GLN B C 1
ATOM 2332 O O . GLN B 1 56 ? 76.264 3.515 -5.413 1.00 56.82 106 GLN B O 1
ATOM 2338 N N . TYR B 1 57 ? 75.087 2.637 -3.699 1.00 56.80 107 TYR B N 1
ATOM 2339 C CA . TYR B 1 57 ? 74.290 1.770 -4.561 1.00 56.72 107 TYR B CA 1
ATOM 2340 C C . TYR B 1 57 ? 72.939 2.354 -4.968 1.00 56.40 107 TYR B C 1
ATOM 2341 O O . TYR B 1 57 ? 72.274 1.826 -5.865 1.00 56.09 107 TYR B O 1
ATOM 2350 N N . GLY B 1 58 ? 72.558 3.458 -4.328 1.00 55.97 108 GLY B N 1
ATOM 2351 C CA . GLY B 1 58 ? 71.321 4.151 -4.649 1.00 55.62 108 GLY B CA 1
ATOM 2352 C C . GLY B 1 58 ? 70.097 3.628 -3.909 1.00 55.76 108 GLY B C 1
ATOM 2353 O O . GLY B 1 58 ? 68.995 3.672 -4.445 1.00 56.62 108 GLY B O 1
ATOM 2354 N N . TYR B 1 59 ? 70.280 3.148 -2.682 1.00 55.11 109 TYR B N 1
ATOM 2355 C CA . TYR B 1 59 ? 69.159 2.721 -1.842 1.00 54.87 109 TYR B CA 1
ATOM 2356 C C . TYR B 1 59 ? 68.820 3.759 -0.779 1.00 54.53 109 TYR B C 1
ATOM 2357 O O . TYR B 1 59 ? 69.587 3.991 0.157 1.00 54.17 109 TYR B O 1
ATOM 2366 N N . TYR B 1 60 ? 67.666 4.396 -0.941 1.00 53.96 110 TYR B N 1
ATOM 2367 C CA . TYR B 1 60 ? 67.310 5.524 -0.097 1.00 54.19 110 TYR B CA 1
ATOM 2368 C C . TYR B 1 60 ? 66.035 5.248 0.682 1.00 54.11 110 TYR B C 1
ATOM 2369 O O . TYR B 1 60 ? 65.284 4.317 0.352 1.00 53.71 110 TYR B O 1
ATOM 2378 N N . CYS B 1 61 ? 65.804 6.064 1.703 1.00 53.54 111 CYS B N 1
ATOM 2379 C CA . CYS B 1 61 ? 64.686 5.880 2.602 1.00 53.64 111 CYS B CA 1
ATOM 2380 C C . CYS B 1 61 ? 64.080 7.233 2.947 1.00 53.84 111 CYS B C 1
ATOM 2381 O O . CYS B 1 61 ? 64.766 8.113 3.465 1.00 54.08 111 CYS B O 1
ATOM 2384 N N . TYR B 1 62 ? 62.783 7.370 2.676 1.00 53.94 112 TYR B N 1
ATOM 2385 C CA . TYR B 1 62 ? 62.054 8.615 2.862 1.00 53.55 112 TYR B CA 1
ATOM 2386 C C . TYR B 1 62 ? 61.041 8.551 3.989 1.00 53.81 112 TYR B C 1
ATOM 2387 O O . TYR B 1 62 ? 60.430 7.496 4.230 1.00 54.06 112 TYR B O 1
ATOM 2396 N N . LYS B 1 63 ? 60.884 9.690 4.668 1.00 53.20 113 LYS B N 1
ATOM 2397 C CA . LYS B 1 63 ? 59.679 10.010 5.398 1.00 54.29 113 LYS B CA 1
ATOM 2398 C C . LYS B 1 63 ? 58.798 10.901 4.500 1.00 54.69 113 LYS B C 1
ATOM 2399 O O . LYS B 1 63 ? 59.284 11.827 3.837 1.00 54.55 113 LYS B O 1
ATOM 2405 N N . ASN B 1 64 ? 57.513 10.562 4.440 1.00 55.07 114 ASN B N 1
ATOM 2406 C CA . ASN B 1 64 ? 56.577 11.170 3.500 1.00 55.32 114 ASN B CA 1
ATOM 2407 C C . ASN B 1 64 ? 55.399 11.678 4.278 1.00 55.58 114 ASN B C 1
ATOM 2408 O O . ASN B 1 64 ? 54.950 11.001 5.207 1.00 56.05 114 ASN B O 1
ATOM 2413 N N . VAL B 1 65 ? 54.891 12.851 3.905 1.00 55.17 115 VAL B N 1
ATOM 2414 C CA . VAL B 1 65 ? 53.660 13.361 4.487 1.00 54.92 115 VAL B CA 1
ATOM 2415 C C . VAL B 1 65 ? 52.573 13.339 3.412 1.00 55.30 115 VAL B C 1
ATOM 2416 O O . VAL B 1 65 ? 52.809 13.766 2.288 1.00 55.74 115 VAL B O 1
ATOM 2420 N N . GLY B 1 66 ? 51.395 12.821 3.757 1.00 55.47 116 GLY B N 1
ATOM 2421 C CA . GLY B 1 66 ? 50.236 12.845 2.869 1.00 55.82 116 GLY B CA 1
ATOM 2422 C C . GLY B 1 66 ? 49.418 14.128 2.961 1.00 57.00 116 GLY B C 1
ATOM 2423 O O . GLY B 1 66 ? 49.697 15.026 3.768 1.00 56.43 116 GLY B O 1
ATOM 2424 N N . THR B 1 67 ? 48.384 14.202 2.126 1.00 58.14 117 THR B N 1
ATOM 2425 C CA . THR B 1 67 ? 47.456 15.328 2.089 1.00 58.71 117 THR B CA 1
ATOM 2426 C C . THR B 1 67 ? 46.925 15.664 3.491 1.00 58.84 117 THR B C 1
ATOM 2427 O O . THR B 1 67 ? 46.508 14.774 4.241 1.00 59.17 117 THR B O 1
ATOM 2431 N N . VAL B 1 68 ? 46.966 16.947 3.836 1.00 58.85 118 VAL B N 1
ATOM 2432 C CA . VAL B 1 68 ? 46.480 17.421 5.123 1.00 58.68 118 VAL B CA 1
ATOM 2433 C C . VAL B 1 68 ? 44.949 17.375 5.114 1.00 59.29 118 VAL B C 1
ATOM 2434 O O . VAL B 1 68 ? 44.309 17.807 4.144 1.00 59.16 118 VAL B O 1
ATOM 2438 N N . GLN B 1 69 ? 44.382 16.806 6.176 1.00 59.47 119 GLN B N 1
ATOM 2439 C CA . GLN B 1 69 ? 42.942 16.716 6.359 1.00 60.38 119 GLN B CA 1
ATOM 2440 C C . GLN B 1 69 ? 42.513 17.677 7.462 1.00 60.29 119 GLN B C 1
ATOM 2441 O O . GLN B 1 69 ? 43.103 17.685 8.537 1.00 60.33 119 GLN B O 1
ATOM 2447 N N . TYR B 1 70 ? 41.488 18.479 7.196 1.00 60.71 120 TYR B N 1
ATOM 2448 C CA . TYR B 1 70 ? 41.014 19.467 8.169 1.00 60.66 120 TYR B CA 1
ATOM 2449 C C . TYR B 1 70 ? 39.675 19.060 8.763 1.00 61.11 120 TYR B C 1
ATOM 2450 O O . TYR B 1 70 ? 38.844 18.438 8.091 1.00 60.80 120 TYR B O 1
ATOM 2459 N N . VAL B 1 71 ? 39.492 19.394 10.038 1.00 61.63 121 VAL B N 1
ATOM 2460 C CA . VAL B 1 71 ? 38.213 19.241 10.726 1.00 61.96 121 VAL B CA 1
ATOM 2461 C C . VAL B 1 71 ? 37.879 20.565 11.428 1.00 62.40 121 VAL B C 1
ATOM 2462 O O . VAL B 1 71 ? 38.568 20.964 12.372 1.00 62.52 121 VAL B O 1
ATOM 2466 N N . ASN B 1 72 ? 36.851 21.259 10.949 1.00 63.02 122 ASN B N 1
ATOM 2467 C CA . ASN B 1 72 ? 36.349 22.470 11.627 1.00 63.78 122 ASN B CA 1
ATOM 2468 C C . ASN B 1 72 ? 35.921 22.208 13.066 1.00 63.86 122 ASN B C 1
ATOM 2469 O O . ASN B 1 72 ? 35.222 21.233 13.355 1.00 63.73 122 ASN B O 1
ATOM 2474 N N . ARG B 1 73 ? 36.353 23.086 13.958 1.00 64.18 123 ARG B N 1
ATOM 2475 C CA . ARG B 1 73 ? 35.878 23.098 15.329 1.00 65.07 123 ARG B CA 1
ATOM 2476 C C . ARG B 1 73 ? 34.817 24.195 15.471 1.00 64.39 123 ARG B C 1
ATOM 2477 O O . ARG B 1 73 ? 34.747 25.084 14.617 1.00 64.22 123 ARG B O 1
ATOM 2485 N N . PRO B 1 74 ? 33.965 24.123 16.523 1.00 63.92 124 PRO B N 1
ATOM 2486 C CA . PRO B 1 74 ? 32.908 25.135 16.671 1.00 63.33 124 PRO B CA 1
ATOM 2487 C C . PRO B 1 74 ? 33.461 26.550 16.804 1.00 62.76 124 PRO B C 1
ATOM 2488 O O . PRO B 1 74 ? 34.522 26.753 17.412 1.00 62.37 124 PRO B O 1
ATOM 2492 N N . THR B 1 75 ? 32.750 27.510 16.217 1.00 62.14 125 THR B N 1
ATOM 2493 C CA . THR B 1 75 ? 33.147 28.913 16.275 1.00 61.48 125 THR B CA 1
ATOM 2494 C C . THR B 1 75 ? 32.585 29.544 17.535 1.00 61.54 125 THR B C 1
ATOM 2495 O O . THR B 1 75 ? 31.428 29.332 17.885 1.00 61.07 125 THR B O 1
ATOM 2499 N N . ASP B 1 76 ? 33.427 30.315 18.212 1.00 61.91 126 ASP B N 1
ATOM 2500 C CA . ASP B 1 76 ? 33.020 31.079 19.377 1.00 62.53 126 ASP B CA 1
ATOM 2501 C C . ASP B 1 76 ? 32.868 32.551 18.998 1.00 61.92 126 ASP B C 1
ATOM 2502 O O . ASP B 1 76 ? 33.806 33.149 18.455 1.00 61.91 126 ASP B O 1
ATOM 2507 N N . ILE B 1 77 ? 31.695 33.120 19.277 1.00 61.41 127 ILE B N 1
ATOM 2508 C CA . ILE B 1 77 ? 31.417 34.530 18.997 1.00 61.15 127 ILE B CA 1
ATOM 2509 C C . ILE B 1 77 ? 31.224 35.311 20.295 1.00 61.42 127 ILE B C 1
ATOM 2510 O O . ILE B 1 77 ? 30.298 35.027 21.067 1.00 61.74 127 ILE B O 1
ATOM 2515 N N . ASN B 1 78 ? 32.095 36.288 20.534 1.00 61.35 128 ASN B N 1
ATOM 2516 C CA . ASN B 1 78 ? 31.854 37.312 21.543 1.00 61.13 128 ASN B CA 1
ATOM 2517 C C . ASN B 1 78 ? 30.994 38.406 20.900 1.00 61.03 128 ASN B C 1
ATOM 2518 O O . ASN B 1 78 ? 31.470 39.133 20.027 1.00 60.45 128 ASN B O 1
ATOM 2523 N N . PRO B 1 79 ? 29.713 38.511 21.317 1.00 61.31 129 PRO B N 1
ATOM 2524 C CA . PRO B 1 79 ? 28.695 39.297 20.604 1.00 61.49 129 PRO B CA 1
ATOM 2525 C C . PRO B 1 79 ? 28.791 40.814 20.734 1.00 61.94 129 PRO B C 1
ATOM 2526 O O . PRO B 1 79 ? 28.139 41.538 19.971 1.00 62.51 129 PRO B O 1
ATOM 2530 N N . ASN B 1 80 ? 29.557 41.303 21.700 1.00 61.91 130 ASN B N 1
ATOM 2531 C CA . ASN B 1 80 ? 29.686 42.742 21.894 1.00 62.37 130 ASN B CA 1
ATOM 2532 C C . ASN B 1 80 ? 31.067 43.034 22.429 1.00 61.92 130 ASN B C 1
ATOM 2533 O O . ASN B 1 80 ? 31.451 42.541 23.500 1.00 63.17 130 ASN B O 1
ATOM 2538 N N . VAL B 1 81 ? 31.824 43.805 21.667 1.00 60.08 131 VAL B N 1
ATOM 2539 C CA . VAL B 1 81 ? 33.083 44.336 22.117 1.00 58.25 131 VAL B CA 1
ATOM 2540 C C . VAL B 1 81 ? 33.030 45.793 21.679 1.00 57.01 131 VAL B C 1
ATOM 2541 O O . VAL B 1 81 ? 32.766 46.087 20.518 1.00 56.63 131 VAL B O 1
ATOM 2545 N N . ILE B 1 82 ? 33.205 46.700 22.631 1.00 55.45 132 ILE B N 1
ATOM 2546 C CA . ILE B 1 82 ? 33.293 48.118 22.329 1.00 53.99 132 ILE B CA 1
ATOM 2547 C C . ILE B 1 82 ? 34.694 48.402 21.812 1.00 53.10 132 ILE B C 1
ATOM 2548 O O . ILE B 1 82 ? 35.670 48.247 22.540 1.00 53.42 132 ILE B O 1
ATOM 2553 N N . LEU B 1 83 ? 34.788 48.785 20.545 1.00 52.26 133 LEU B N 1
ATOM 2554 C CA . LEU B 1 83 ? 36.075 49.093 19.914 1.00 52.02 133 LEU B CA 1
ATOM 2555 C C . LEU B 1 83 ? 36.431 50.574 20.053 1.00 51.70 133 LEU B C 1
ATOM 2556 O O . LEU B 1 83 ? 37.589 50.934 20.098 1.00 51.36 133 LEU B O 1
ATOM 2561 N N . ALA B 1 84 ? 35.423 51.435 20.085 1.00 51.57 134 ALA B N 1
ATOM 2562 C CA . ALA B 1 84 ? 35.655 52.850 20.293 1.00 52.12 134 ALA B CA 1
ATOM 2563 C C . ALA B 1 84 ? 34.514 53.423 21.087 1.00 52.38 134 ALA B C 1
ATOM 2564 O O . ALA B 1 84 ? 33.410 52.891 21.073 1.00 52.61 134 ALA B O 1
ATOM 2566 N N . GLN B 1 85 ? 34.802 54.494 21.809 1.00 53.09 135 GLN B N 1
ATOM 2567 C CA . GLN B 1 85 ? 33.816 55.178 22.618 1.00 53.62 135 GLN B CA 1
ATOM 2568 C C . GLN B 1 85 ? 34.200 56.638 22.770 1.00 54.56 135 GLN B C 1
ATOM 2569 O O . GLN B 1 85 ? 35.312 56.946 23.206 1.00 54.18 135 GLN B O 1
ATOM 2575 N N . ASP B 1 86 ? 33.263 57.518 22.412 1.00 55.89 136 ASP B N 1
ATOM 2576 C CA . ASP B 1 86 ? 33.420 58.962 22.565 1.00 57.56 136 ASP B CA 1
ATOM 2577 C C . ASP B 1 86 ? 32.177 59.543 23.217 1.00 58.63 136 ASP B C 1
ATOM 2578 O O . ASP B 1 86 ? 31.052 59.217 22.845 1.00 58.73 136 ASP B O 1
ATOM 2583 N N . THR B 1 87 ? 32.394 60.396 24.208 1.00 60.23 137 THR B N 1
ATOM 2584 C CA . THR B 1 87 ? 31.316 61.114 24.865 1.00 61.47 137 THR B CA 1
ATOM 2585 C C . THR B 1 87 ? 31.424 62.562 24.424 1.00 62.75 137 THR B C 1
ATOM 2586 O O . THR B 1 87 ? 32.495 63.159 24.491 1.00 63.07 137 THR B O 1
ATOM 2590 N N . LEU B 1 88 ? 30.327 63.114 23.928 1.00 64.29 138 LEU B N 1
ATOM 2591 C CA . LEU B 1 88 ? 30.306 64.524 23.593 1.00 65.90 138 LEU B CA 1
ATOM 2592 C C . LEU B 1 88 ? 29.334 65.282 24.518 1.00 66.54 138 LEU B C 1
ATOM 2593 O O . LEU B 1 88 ? 28.178 64.885 24.689 1.00 66.80 138 LEU B O 1
ATOM 2598 N N . THR B 1 89 ? 29.832 66.342 25.151 1.00 67.28 139 THR B N 1
ATOM 2599 C CA . THR B 1 89 ? 29.088 67.010 26.223 1.00 68.02 139 THR B CA 1
ATOM 2600 C C . THR B 1 89 ? 28.538 68.390 25.841 1.00 68.54 139 THR B C 1
ATOM 2601 O O . THR B 1 89 ? 29.130 69.115 25.034 1.00 68.58 139 THR B O 1
ATOM 2605 N N . ASN B 1 90 ? 27.384 68.719 26.420 1.00 69.08 140 ASN B N 1
ATOM 2606 C CA . ASN B 1 90 ? 26.712 69.991 26.185 1.00 69.80 140 ASN B CA 1
ATOM 2607 C C . ASN B 1 90 ? 26.390 70.702 27.500 1.00 70.19 140 ASN B C 1
ATOM 2608 O O . ASN B 1 90 ? 25.560 70.234 28.284 1.00 70.16 140 ASN B O 1
ATOM 2613 N N . ASN B 1 91 ? 27.066 71.823 27.737 1.00 70.84 141 ASN B N 1
ATOM 2614 C CA . ASN B 1 91 ? 26.745 72.695 28.873 1.00 71.52 141 ASN B CA 1
ATOM 2615 C C . ASN B 1 91 ? 26.234 74.076 28.454 1.00 71.67 141 ASN B C 1
ATOM 2616 O O . ASN B 1 91 ? 26.457 75.069 29.149 1.00 71.83 141 ASN B O 1
ATOM 2621 N N . THR B 1 92 ? 25.547 74.121 27.312 1.00 71.82 142 THR B N 1
ATOM 2622 C CA . THR B 1 92 ? 24.857 75.325 26.855 1.00 71.75 142 THR B CA 1
ATOM 2623 C C . THR B 1 92 ? 23.356 75.185 27.130 1.00 71.96 142 THR B C 1
ATOM 2624 O O . THR B 1 92 ? 22.904 74.142 27.616 1.00 71.92 142 THR B O 1
ATOM 2628 N N . ASN B 1 93 ? 22.600 76.238 26.824 1.00 71.94 143 ASN B N 1
ATOM 2629 C CA . ASN B 1 93 ? 21.172 76.309 27.141 1.00 72.01 143 ASN B CA 1
ATOM 2630 C C . ASN B 1 93 ? 20.251 75.713 26.074 1.00 71.94 143 ASN B C 1
ATOM 2631 O O . ASN B 1 93 ? 19.047 75.552 26.307 1.00 72.05 143 ASN B O 1
ATOM 2636 N N . GLU B 1 94 ? 20.819 75.387 24.913 1.00 71.69 144 GLU B N 1
ATOM 2637 C CA . GLU B 1 94 ? 20.050 74.841 23.793 1.00 71.41 144 GLU B CA 1
ATOM 2638 C C . GLU B 1 94 ? 20.619 73.500 23.321 1.00 71.19 144 GLU B C 1
ATOM 2639 O O . GLU B 1 94 ? 21.842 73.310 23.328 1.00 71.10 144 GLU B O 1
ATOM 2645 N N . PRO B 1 95 ? 19.734 72.559 22.923 1.00 70.85 145 PRO B N 1
ATOM 2646 C CA . PRO B 1 95 ? 20.198 71.306 22.318 1.00 70.53 145 PRO B CA 1
ATOM 2647 C C . PRO B 1 95 ? 20.892 71.566 20.977 1.00 70.18 145 PRO B C 1
ATOM 2648 O O . PRO B 1 95 ? 20.424 72.401 20.199 1.00 70.04 145 PRO B O 1
ATOM 2652 N N . PHE B 1 96 ? 22.006 70.880 20.715 1.00 69.64 146 PHE B N 1
ATOM 2653 C CA . PHE B 1 96 ? 22.685 71.047 19.427 1.00 69.10 146 PHE B CA 1
ATOM 2654 C C . PHE B 1 96 ? 22.806 69.764 18.606 1.00 68.63 146 PHE B C 1
ATOM 2655 O O . PHE B 1 96 ? 22.749 68.653 19.144 1.00 68.68 146 PHE B O 1
ATOM 2663 N N . THR B 1 97 ? 22.961 69.944 17.297 1.00 67.85 147 THR B N 1
ATOM 2664 C CA . THR B 1 97 ? 23.092 68.843 16.353 1.00 67.12 147 THR B CA 1
ATOM 2665 C C . THR B 1 97 ? 24.480 68.887 15.690 1.00 66.35 147 THR B C 1
ATOM 2666 O O . THR B 1 97 ? 24.940 69.945 15.241 1.00 66.41 147 THR B O 1
ATOM 2670 N N . THR B 1 98 ? 25.161 67.744 15.671 1.00 65.16 148 THR B N 1
ATOM 2671 C CA . THR B 1 98 ? 26.516 67.670 15.111 1.00 63.98 148 THR B CA 1
ATOM 2672 C C . THR B 1 98 ? 26.862 66.289 14.559 1.00 62.79 148 THR B C 1
ATOM 2673 O O . THR B 1 98 ? 26.304 65.276 14.982 1.00 62.76 148 THR B O 1
ATOM 2677 N N . THR B 1 99 ? 27.784 66.271 13.605 1.00 61.38 149 THR B N 1
ATOM 2678 C CA . THR B 1 99 ? 28.250 65.041 13.000 1.00 59.81 149 THR B CA 1
ATOM 2679 C C . THR B 1 99 ? 29.703 64.823 13.384 1.00 59.00 149 THR B C 1
ATOM 2680 O O . THR B 1 99 ? 30.551 65.687 13.144 1.00 59.15 149 THR B O 1
ATOM 2684 N N . ILE B 1 100 ? 29.964 63.670 14.000 1.00 57.19 150 ILE B N 1
ATOM 2685 C CA . ILE B 1 100 ? 31.302 63.270 14.418 1.00 55.64 150 ILE B CA 1
ATOM 2686 C C . ILE B 1 100 ? 31.738 61.993 13.699 1.00 54.33 150 ILE B C 1
ATOM 2687 O O . ILE B 1 100 ? 30.907 61.243 13.179 1.00 54.20 150 ILE B O 1
ATOM 2692 N N . THR B 1 101 ? 33.042 61.763 13.662 1.00 52.18 151 THR B N 1
ATOM 2693 C CA . THR B 1 101 ? 33.574 60.502 13.181 1.00 50.63 151 THR B CA 1
ATOM 2694 C C . THR B 1 101 ? 34.141 59.726 14.369 1.00 49.56 151 THR B C 1
ATOM 2695 O O . THR B 1 101 ? 34.874 60.278 15.177 1.00 49.13 151 THR B O 1
ATOM 2699 N N . ILE B 1 102 ? 33.736 58.466 14.484 1.00 48.34 152 ILE B N 1
ATOM 2700 C CA . ILE B 1 102 ? 34.232 57.566 15.496 1.00 47.58 152 ILE B CA 1
ATOM 2701 C C . ILE B 1 102 ? 35.055 56.482 14.785 1.00 47.43 152 ILE B C 1
ATOM 2702 O O . ILE B 1 102 ? 34.681 56.014 13.705 1.00 46.63 152 ILE B O 1
ATOM 2707 N N . THR B 1 103 ? 36.180 56.112 15.401 1.00 46.94 153 THR B N 1
ATOM 2708 C CA . THR B 1 103 ? 37.198 55.277 14.783 1.00 46.50 153 THR B CA 1
ATOM 2709 C C . THR B 1 103 ? 37.686 54.248 15.786 1.00 46.88 153 THR B C 1
ATOM 2710 O O . THR B 1 103 ? 38.056 54.593 16.913 1.00 46.93 153 THR B O 1
ATOM 2714 N N . GLY B 1 104 ? 37.666 52.989 15.360 1.00 46.48 154 GLY B N 1
ATOM 2715 C CA . GLY B 1 104 ? 38.136 51.871 16.145 1.00 46.77 154 GLY B CA 1
ATOM 2716 C C . GLY B 1 104 ? 39.122 51.054 15.320 1.00 47.50 154 GLY B C 1
ATOM 2717 O O . GLY B 1 104 ? 39.207 51.194 14.097 1.00 47.23 154 GLY B O 1
ATOM 2718 N N . SER B 1 105 ? 39.879 50.201 15.996 1.00 48.17 155 SER B N 1
ATOM 2719 C CA . SER B 1 105 ? 40.939 49.477 15.354 1.00 48.91 155 SER B CA 1
ATOM 2720 C C . SER B 1 105 ? 41.059 48.134 16.022 1.00 49.48 155 SER B C 1
ATOM 2721 O O . SER B 1 105 ? 41.007 48.038 17.249 1.00 49.92 155 SER B O 1
ATOM 2724 N N . PHE B 1 106 ? 41.205 47.093 15.210 1.00 49.43 156 PHE B N 1
ATOM 2725 C CA . PHE B 1 106 ? 41.274 45.744 15.718 1.00 49.48 156 PHE B CA 1
ATOM 2726 C C . PHE B 1 106 ? 42.312 44.965 14.902 1.00 49.89 156 PHE B C 1
ATOM 2727 O O . PHE B 1 106 ? 42.324 45.021 13.670 1.00 49.93 156 PHE B O 1
ATOM 2735 N N . THR B 1 107 ? 43.202 44.268 15.600 1.00 49.82 157 THR B N 1
ATOM 2736 C CA . THR B 1 107 ? 44.225 43.447 14.956 1.00 50.06 157 THR B CA 1
ATOM 2737 C C . THR B 1 107 ? 43.809 41.971 14.898 1.00 50.98 157 THR B C 1
ATOM 2738 O O . THR B 1 107 ? 43.815 41.259 15.910 1.00 50.95 157 THR B O 1
ATOM 2742 N N . ASN B 1 108 ? 43.394 41.545 13.705 1.00 52.17 158 ASN B N 1
ATOM 2743 C CA . ASN B 1 108 ? 43.052 40.160 13.426 1.00 52.76 158 ASN B CA 1
ATOM 2744 C C . ASN B 1 108 ? 44.310 39.328 13.492 1.00 53.24 158 ASN B C 1
ATOM 2745 O O . ASN B 1 108 ? 45.402 39.799 13.157 1.00 53.17 158 ASN B O 1
ATOM 2750 N N . THR B 1 109 ? 44.170 38.101 13.973 1.00 53.61 159 THR B N 1
ATOM 2751 C CA . THR B 1 109 ? 45.307 37.215 14.051 1.00 54.18 159 THR B CA 1
ATOM 2752 C C . THR B 1 109 ? 44.956 35.890 13.421 1.00 55.02 159 THR B C 1
ATOM 2753 O O . THR B 1 109 ? 43.798 35.442 13.438 1.00 55.34 159 THR B O 1
ATOM 2757 N N . SER B 1 110 ? 45.979 35.274 12.852 1.00 55.52 160 SER B N 1
ATOM 2758 C CA . SER B 1 110 ? 45.873 33.915 12.358 1.00 56.16 160 SER B CA 1
ATOM 2759 C C . SER B 1 110 ? 47.043 33.105 12.891 1.00 55.71 160 SER B C 1
ATOM 2760 O O . SER B 1 110 ? 48.207 33.489 12.741 1.00 54.62 160 SER B O 1
ATOM 2763 N N . THR B 1 111 ? 46.730 32.001 13.559 1.00 56.06 161 THR B N 1
ATOM 2764 C CA . THR B 1 111 ? 47.767 31.223 14.218 1.00 55.84 161 THR B CA 1
ATOM 2765 C C . THR B 1 111 ? 47.790 29.782 13.745 1.00 55.97 161 THR B C 1
ATOM 2766 O O . THR B 1 111 ? 46.774 29.101 13.810 1.00 56.45 161 THR B O 1
ATOM 2770 N N . VAL B 1 112 ? 48.956 29.311 13.291 1.00 56.13 162 VAL B N 1
ATOM 2771 C CA . VAL B 1 112 ? 49.161 27.887 12.999 1.00 55.48 162 VAL B CA 1
ATOM 2772 C C . VAL B 1 112 ? 50.084 27.275 14.062 1.00 56.79 162 VAL B C 1
ATOM 2773 O O . VAL B 1 112 ? 51.058 27.885 14.487 1.00 57.11 162 VAL B O 1
ATOM 2777 N N . THR B 1 113 ? 49.724 26.093 14.547 1.00 57.65 163 THR B N 1
ATOM 2778 C CA . THR B 1 113 ? 50.608 25.270 15.361 1.00 57.67 163 THR B CA 1
ATOM 2779 C C . THR B 1 113 ? 50.579 23.837 14.801 1.00 57.68 163 THR B C 1
ATOM 2780 O O . THR B 1 113 ? 49.569 23.399 14.239 1.00 57.43 163 THR B O 1
ATOM 2784 N N . SER B 1 114 ? 51.691 23.121 14.923 1.00 57.52 164 SER B N 1
ATOM 2785 C CA . SER B 1 114 ? 51.758 21.743 14.423 1.00 57.20 164 SER B CA 1
ATOM 2786 C C . SER B 1 114 ? 52.740 20.936 15.248 1.00 57.15 164 SER B C 1
ATOM 2787 O O . SER B 1 114 ? 53.534 21.493 15.987 1.00 57.20 164 SER B O 1
ATOM 2790 N N . SER B 1 115 ? 52.653 19.616 15.128 1.00 56.80 165 SER B N 1
ATOM 2791 C CA . SER B 1 115 ? 53.593 18.695 15.742 1.00 56.38 165 SER B CA 1
ATOM 2792 C C . SER B 1 115 ? 53.398 17.305 15.134 1.00 56.24 165 SER B C 1
ATOM 2793 O O . SER B 1 115 ? 52.483 17.077 14.338 1.00 56.06 165 SER B O 1
ATOM 2796 N N . THR B 1 116 ? 54.256 16.376 15.529 1.00 56.25 166 THR B N 1
ATOM 2797 C CA . THR B 1 116 ? 54.020 14.962 15.239 1.00 56.08 166 THR B CA 1
ATOM 2798 C C . THR B 1 116 ? 53.844 14.235 16.557 1.00 56.12 166 THR B C 1
ATOM 2799 O O . THR B 1 116 ? 54.284 14.720 17.602 1.00 56.07 166 THR B O 1
ATOM 2803 N N . THR B 1 117 ? 53.190 13.078 16.520 1.00 55.62 167 THR B N 1
ATOM 2804 C CA . THR B 1 117 ? 52.978 12.306 17.727 1.00 55.17 167 THR B CA 1
ATOM 2805 C C . THR B 1 117 ? 54.245 11.687 18.342 1.00 55.14 167 THR B C 1
ATOM 2806 O O . THR B 1 117 ? 54.243 11.330 19.530 1.00 55.35 167 THR B O 1
ATOM 2810 N N . THR B 1 118 ? 55.321 11.580 17.559 1.00 55.38 168 THR B N 1
ATOM 2811 C CA . THR B 1 118 ? 56.511 10.812 17.982 1.00 55.83 168 THR B CA 1
ATOM 2812 C C . THR B 1 118 ? 57.849 11.526 17.784 1.00 56.29 168 THR B C 1
ATOM 2813 O O . THR B 1 118 ? 58.918 10.969 18.104 1.00 55.91 168 THR B O 1
ATOM 2817 N N . GLY B 1 119 ? 57.784 12.740 17.236 1.00 56.27 169 GLY B N 1
ATOM 2818 C CA . GLY B 1 119 ? 58.931 13.616 17.182 1.00 56.36 169 GLY B CA 1
ATOM 2819 C C . GLY B 1 119 ? 59.786 13.565 15.945 1.00 57.06 169 GLY B C 1
ATOM 2820 O O . GLY B 1 119 ? 60.984 13.756 16.038 1.00 58.08 169 GLY B O 1
ATOM 2821 N N . PHE B 1 120 ? 59.198 13.336 14.777 1.00 57.38 170 PHE B N 1
ATOM 2822 C CA . PHE B 1 120 ? 59.949 13.470 13.533 1.00 58.04 170 PHE B CA 1
ATOM 2823 C C . PHE B 1 120 ? 60.621 14.827 13.430 1.00 58.85 170 PHE B C 1
ATOM 2824 O O . PHE B 1 120 ? 60.204 15.798 14.088 1.00 59.08 170 PHE B O 1
ATOM 2832 N N . LYS B 1 121 ? 61.633 14.901 12.572 1.00 59.40 171 LYS B N 1
ATOM 2833 C CA . LYS B 1 121 ? 62.424 16.099 12.417 1.00 60.68 171 LYS B CA 1
ATOM 2834 C C . LYS B 1 121 ? 62.364 16.569 10.979 1.00 61.26 171 LYS B C 1
ATOM 2835 O O . LYS B 1 121 ? 63.345 16.446 10.260 1.00 62.71 171 LYS B O 1
ATOM 2841 N N . PHE B 1 122 ? 61.215 17.085 10.552 1.00 61.89 172 PHE B N 1
ATOM 2842 C CA . PHE B 1 122 ? 61.054 17.622 9.195 1.00 61.80 172 PHE B CA 1
ATOM 2843 C C . PHE B 1 122 ? 61.742 18.958 9.012 1.00 62.68 172 PHE B C 1
ATOM 2844 O O . PHE B 1 122 ? 61.610 19.867 9.827 1.00 63.35 172 PHE B O 1
ATOM 2852 N N . THR B 1 123 ? 62.458 19.054 7.903 1.00 63.10 173 THR B N 1
ATOM 2853 C CA . THR B 1 123 ? 63.140 20.250 7.442 1.00 63.25 173 THR B CA 1
ATOM 2854 C C . THR B 1 123 ? 62.201 21.067 6.519 1.00 63.35 173 THR B C 1
ATOM 2855 O O . THR B 1 123 ? 62.202 22.305 6.550 1.00 63.64 173 THR B O 1
ATOM 2859 N N . SER B 1 124 ? 61.368 20.382 5.736 1.00 62.91 174 SER B N 1
ATOM 2860 C CA . SER B 1 124 ? 60.476 21.072 4.801 1.00 63.04 174 SER B CA 1
ATOM 2861 C C . SER B 1 124 ? 59.332 21.765 5.529 1.00 63.06 174 SER B C 1
ATOM 2862 O O . SER B 1 124 ? 58.802 21.260 6.526 1.00 63.45 174 SER B O 1
ATOM 2865 N N . LYS B 1 125 ? 58.941 22.913 5.007 1.00 62.86 175 LYS B N 1
ATOM 2866 C CA . LYS B 1 125 ? 57.808 23.630 5.537 1.00 63.25 175 LYS B CA 1
ATOM 2867 C C . LYS B 1 125 ? 56.522 22.937 5.101 1.00 62.77 175 LYS B C 1
ATOM 2868 O O . LYS B 1 125 ? 56.408 22.415 3.985 1.00 62.77 175 LYS B O 1
ATOM 2874 N N . LEU B 1 126 ? 55.558 22.940 6.003 1.00 61.99 176 LEU B N 1
ATOM 2875 C CA . LEU B 1 126 ? 54.240 22.429 5.710 1.00 61.28 176 LEU B CA 1
ATOM 2876 C C . LEU B 1 126 ? 53.368 23.577 5.201 1.00 60.57 176 LEU B C 1
ATOM 2877 O O . LEU B 1 126 ? 53.327 24.657 5.791 1.00 59.92 176 LEU B O 1
ATOM 2882 N N . SER B 1 127 ? 52.687 23.328 4.097 1.00 59.98 177 SER B N 1
ATOM 2883 C CA . SER B 1 127 ? 51.781 24.281 3.516 1.00 60.26 177 SER B CA 1
ATOM 2884 C C . SER B 1 127 ? 50.398 24.047 4.119 1.00 60.36 177 SER B C 1
ATOM 2885 O O . SER B 1 127 ? 49.825 22.955 3.986 1.00 60.29 177 SER B O 1
ATOM 2888 N N . ILE B 1 128 ? 49.899 25.068 4.822 1.00 60.34 178 ILE B N 1
ATOM 2889 C CA . ILE B 1 128 ? 48.594 25.046 5.477 1.00 59.84 178 ILE B CA 1
ATOM 2890 C C . ILE B 1 128 ? 47.695 26.116 4.844 1.00 60.67 178 ILE B C 1
ATOM 2891 O O . ILE B 1 128 ? 48.050 27.283 4.815 1.00 59.98 178 ILE B O 1
ATOM 2896 N N . LYS B 1 129 ? 46.552 25.690 4.306 1.00 62.03 179 LYS B N 1
ATOM 2897 C CA . LYS B 1 129 ? 45.565 26.589 3.724 1.00 63.88 179 LYS B CA 1
ATOM 2898 C C . LYS B 1 129 ? 44.164 26.314 4.258 1.00 64.16 179 LYS B C 1
ATOM 2899 O O . LYS B 1 129 ? 43.713 25.179 4.286 1.00 64.55 179 LYS B O 1
ATOM 2905 N N . LYS B 1 130 ? 43.476 27.372 4.665 1.00 64.57 180 LYS B N 1
ATOM 2906 C CA . LYS B 1 130 ? 42.113 27.252 5.178 1.00 65.23 180 LYS B CA 1
ATOM 2907 C C . LYS B 1 130 ? 41.311 28.515 4.854 1.00 64.53 180 LYS B C 1
ATOM 2908 O O . LYS B 1 130 ? 41.781 29.637 5.057 1.00 64.60 180 LYS B O 1
ATOM 2914 N N . VAL B 1 131 ? 40.114 28.326 4.323 1.00 64.01 181 VAL B N 1
ATOM 2915 C CA . VAL B 1 131 ? 39.184 29.439 4.164 1.00 63.82 181 VAL B CA 1
ATOM 2916 C C . VAL B 1 131 ? 38.197 29.393 5.332 1.00 63.34 181 VAL B C 1
ATOM 2917 O O . VAL B 1 131 ? 37.394 28.466 5.430 1.00 63.26 181 VAL B O 1
ATOM 2921 N N . PHE B 1 132 ? 38.289 30.375 6.230 1.00 62.89 182 PHE B N 1
ATOM 2922 C CA . PHE B 1 132 ? 37.296 30.544 7.309 1.00 62.26 182 PHE B CA 1
ATOM 2923 C C . PHE B 1 132 ? 36.119 31.439 6.856 1.00 62.69 182 PHE B C 1
ATOM 2924 O O . PHE B 1 132 ? 36.319 32.432 6.145 1.00 62.09 182 PHE B O 1
ATOM 2932 N N . GLU B 1 133 ? 34.897 31.115 7.280 1.00 63.44 183 GLU B N 1
ATOM 2933 C CA . GLU B 1 133 ? 33.742 31.961 6.926 1.00 64.22 183 GLU B CA 1
ATOM 2934 C C . GLU B 1 133 ? 33.934 33.439 7.294 1.00 63.82 183 GLU B C 1
ATOM 2935 O O . GLU B 1 133 ? 33.742 34.329 6.453 1.00 64.32 183 GLU B O 1
ATOM 2941 N N . ILE B 1 134 ? 34.327 33.703 8.535 1.00 63.16 184 ILE B N 1
ATOM 2942 C CA . ILE B 1 134 ? 34.484 35.077 8.988 1.00 62.20 184 ILE B CA 1
ATOM 2943 C C . ILE B 1 134 ? 35.889 35.599 8.690 1.00 62.86 184 ILE B C 1
ATOM 2944 O O . ILE B 1 134 ? 36.038 36.641 8.056 1.00 63.31 184 ILE B O 1
ATOM 2949 N N . GLY B 1 135 ? 36.913 34.859 9.106 1.00 62.59 185 GLY B N 1
ATOM 2950 C CA . GLY B 1 135 ? 38.291 35.288 8.917 1.00 63.16 185 GLY B CA 1
ATOM 2951 C C . GLY B 1 135 ? 38.814 35.253 7.488 1.00 63.34 185 GLY B C 1
ATOM 2952 O O . GLY B 1 135 ? 39.875 35.809 7.204 1.00 63.48 185 GLY B O 1
ATOM 2953 N N . GLY B 1 136 ? 38.090 34.597 6.590 1.00 63.23 186 GLY B N 1
ATOM 2954 C CA . GLY B 1 136 ? 38.547 34.476 5.212 1.00 64.34 186 GLY B CA 1
ATOM 2955 C C . GLY B 1 136 ? 39.753 33.571 4.997 1.00 64.81 186 GLY B C 1
ATOM 2956 O O . GLY B 1 136 ? 40.008 32.648 5.775 1.00 64.55 186 GLY B O 1
ATOM 2957 N N . GLU B 1 137 ? 40.495 33.861 3.932 1.00 65.40 187 GLU B N 1
ATOM 2958 C CA . GLU B 1 137 ? 41.532 32.974 3.416 1.00 66.14 187 GLU B CA 1
ATOM 2959 C C . GLU B 1 137 ? 42.786 33.071 4.254 1.00 65.69 187 GLU B C 1
ATOM 2960 O O . GLU B 1 137 ? 43.390 34.140 4.364 1.00 65.36 187 GLU B O 1
ATOM 2966 N N . VAL B 1 138 ? 43.175 31.947 4.840 1.00 65.54 188 VAL B N 1
ATOM 2967 C CA . VAL B 1 138 ? 44.422 31.897 5.585 1.00 66.51 188 VAL B CA 1
ATOM 2968 C C . VAL B 1 138 ? 45.414 30.949 4.899 1.00 65.97 188 VAL B C 1
ATOM 2969 O O . VAL B 1 138 ? 45.029 29.935 4.325 1.00 66.15 188 VAL B O 1
ATOM 2973 N N . SER B 1 139 ? 46.685 31.307 4.959 1.00 65.66 189 SER B N 1
ATOM 2974 C CA . SER B 1 139 ? 47.731 30.548 4.307 1.00 65.55 189 SER B CA 1
ATOM 2975 C C . SER B 1 139 ? 49.037 30.618 5.107 1.00 64.59 189 SER B C 1
ATOM 2976 O O . SER B 1 139 ? 49.473 31.701 5.503 1.00 65.00 189 SER B O 1
ATOM 2979 N N . PHE B 1 140 ? 49.640 29.461 5.357 1.00 63.40 190 PHE B N 1
ATOM 2980 C CA . PHE B 1 140 ? 50.927 29.371 6.060 1.00 62.27 190 PHE B CA 1
ATOM 2981 C C . PHE B 1 140 ? 51.914 28.444 5.342 1.00 61.72 190 PHE B C 1
ATOM 2982 O O . PHE B 1 140 ? 51.529 27.511 4.655 1.00 60.17 190 PHE B O 1
ATOM 2990 N N . SER B 1 141 ? 53.195 28.726 5.542 1.00 61.66 191 SER B N 1
ATOM 2991 C CA . SER B 1 141 ? 54.277 27.833 5.199 1.00 61.48 191 SER B CA 1
ATOM 2992 C C . SER B 1 141 ? 55.098 27.754 6.487 1.00 61.36 191 SER B C 1
ATOM 2993 O O . SER B 1 141 ? 55.850 28.678 6.828 1.00 61.64 191 SER B O 1
ATOM 2996 N N . THR B 1 142 ? 54.949 26.651 7.210 1.00 60.83 192 THR B N 1
ATOM 2997 C CA . THR B 1 142 ? 55.369 26.584 8.607 1.00 61.07 192 THR B CA 1
ATOM 2998 C C . THR B 1 142 ? 56.314 25.419 8.886 1.00 61.19 192 THR B C 1
ATOM 2999 O O . THR B 1 142 ? 56.231 24.360 8.264 1.00 61.71 192 THR B O 1
ATOM 3003 N N . THR B 1 143 ? 57.236 25.623 9.812 1.00 62.05 193 THR B N 1
ATOM 3004 C CA . THR B 1 143 ? 58.103 24.547 10.268 1.00 62.54 193 THR B CA 1
ATOM 3005 C C . THR B 1 143 ? 57.302 23.682 11.235 1.00 62.46 193 THR B C 1
ATOM 3006 O O . THR B 1 143 ? 56.725 24.186 12.205 1.00 62.32 193 THR B O 1
ATOM 3010 N N . ILE B 1 144 ? 57.226 22.390 10.926 1.00 62.45 194 ILE B N 1
ATOM 3011 C CA . ILE B 1 144 ? 56.491 21.426 11.747 1.00 62.16 194 ILE B CA 1
ATOM 3012 C C . ILE B 1 144 ? 57.055 21.403 13.168 1.00 62.43 194 ILE B C 1
ATOM 3013 O O . ILE B 1 144 ? 58.266 21.333 13.363 1.00 63.08 194 ILE B O 1
ATOM 3018 N N . GLY B 1 145 ? 56.179 21.519 14.161 1.00 62.05 195 GLY B N 1
ATOM 3019 C CA . GLY B 1 145 ? 56.639 21.575 15.529 1.00 61.61 195 GLY B CA 1
ATOM 3020 C C . GLY B 1 145 ? 56.554 22.969 16.096 1.00 61.78 195 GLY B C 1
ATOM 3021 O O . GLY B 1 145 ? 56.532 23.145 17.305 1.00 62.66 195 GLY B O 1
ATOM 3022 N N . THR B 1 146 ? 56.453 23.972 15.231 1.00 61.34 196 THR B N 1
ATOM 3023 C CA . THR B 1 146 ? 56.441 25.348 15.708 1.00 60.73 196 THR B CA 1
ATOM 3024 C C . THR B 1 146 ? 55.037 25.964 15.696 1.00 60.48 196 THR B C 1
ATOM 3025 O O . THR B 1 146 ? 54.094 25.374 15.180 1.00 59.75 196 THR B O 1
ATOM 3029 N N . SER B 1 147 ? 54.933 27.149 16.296 1.00 60.24 197 SER B N 1
ATOM 3030 C CA . SER B 1 147 ? 53.737 27.977 16.269 1.00 60.65 197 SER B CA 1
ATOM 3031 C C . SER B 1 147 ? 54.055 29.295 15.617 1.00 60.65 197 SER B C 1
ATOM 3032 O O . SER B 1 147 ? 55.113 29.883 15.860 1.00 60.51 197 SER B O 1
ATOM 3035 N N . GLU B 1 148 ? 53.140 29.781 14.789 1.00 60.61 198 GLU B N 1
ATOM 3036 C CA . GLU B 1 148 ? 53.316 31.124 14.276 1.00 61.26 198 GLU B CA 1
ATOM 3037 C C . GLU B 1 148 ? 52.021 31.853 14.063 1.00 58.77 198 GLU B C 1
ATOM 3038 O O . GLU B 1 148 ? 51.018 31.255 13.732 1.00 57.84 198 GLU B O 1
ATOM 3044 N N . THR B 1 149 ? 52.079 33.163 14.294 1.00 57.95 199 THR B N 1
ATOM 3045 C CA . THR B 1 149 ? 50.946 34.054 14.149 1.00 56.60 199 THR B CA 1
ATOM 3046 C C . THR B 1 149 ? 51.264 35.153 13.161 1.00 56.04 199 THR B C 1
ATOM 3047 O O . THR B 1 149 ? 52.298 35.817 13.255 1.00 55.84 199 THR B O 1
ATOM 3051 N N . THR B 1 150 ? 50.359 35.341 12.220 1.00 55.96 200 THR B N 1
ATOM 3052 C CA . THR B 1 150 ? 50.359 36.543 11.389 1.00 55.90 200 THR B CA 1
ATOM 3053 C C . THR B 1 150 ? 49.203 37.475 11.795 1.00 55.24 200 THR B C 1
ATOM 3054 O O . THR B 1 150 ? 48.202 37.048 12.375 1.00 54.35 200 THR B O 1
ATOM 3058 N N . THR B 1 151 ? 49.381 38.756 11.518 1.00 55.43 201 THR B N 1
ATOM 3059 C CA . THR B 1 151 ? 48.443 39.781 11.968 1.00 55.85 201 THR B CA 1
ATOM 3060 C C . THR B 1 151 ? 48.031 40.687 10.820 1.00 56.00 201 THR B C 1
ATOM 3061 O O . THR B 1 151 ? 48.829 40.962 9.909 1.00 55.77 201 THR B O 1
ATOM 3065 N N . GLU B 1 152 ? 46.774 41.134 10.863 1.00 56.31 202 GLU B N 1
ATOM 3066 C CA . GLU B 1 152 ? 46.258 42.180 9.971 1.00 56.85 202 GLU B CA 1
ATOM 3067 C C . GLU B 1 152 ? 45.410 43.128 10.803 1.00 56.03 202 GLU B C 1
ATOM 3068 O O . GLU B 1 152 ? 44.588 42.681 11.612 1.00 56.15 202 GLU B O 1
ATOM 3074 N N . THR B 1 153 ? 45.590 44.432 10.595 1.00 55.15 203 THR B N 1
ATOM 3075 C CA . THR B 1 153 ? 44.832 45.441 11.337 1.00 53.59 203 THR B CA 1
ATOM 3076 C C . THR B 1 153 ? 43.745 46.093 10.481 1.00 53.19 203 THR B C 1
ATOM 3077 O O . THR B 1 153 ? 44.022 46.636 9.415 1.00 52.47 203 THR B O 1
ATOM 3081 N N . ILE B 1 154 ? 42.509 46.029 10.983 1.00 52.57 204 ILE B N 1
ATOM 3082 C CA . ILE B 1 154 ? 41.374 46.705 10.387 1.00 51.45 204 ILE B CA 1
ATOM 3083 C C . ILE B 1 154 ? 41.049 47.953 11.188 1.00 51.02 204 ILE B C 1
ATOM 3084 O O . ILE B 1 154 ? 40.913 47.894 12.403 1.00 50.94 204 ILE B O 1
ATOM 3089 N N . THR B 1 155 ? 40.918 49.079 10.479 1.00 50.39 205 THR B N 1
ATOM 3090 C CA . THR B 1 155 ? 40.539 50.350 11.053 1.00 49.55 205 THR B CA 1
ATOM 3091 C C . THR B 1 155 ? 39.227 50.776 10.396 1.00 49.44 205 THR B C 1
ATOM 3092 O O . THR B 1 155 ? 39.119 50.817 9.170 1.00 49.12 205 THR B O 1
ATOM 3096 N N . VAL B 1 156 ? 38.240 51.094 11.230 1.00 49.02 206 VAL B N 1
ATOM 3097 C CA . VAL B 1 156 ? 36.889 51.386 10.795 1.00 48.21 206 VAL B CA 1
ATOM 3098 C C . VAL B 1 156 ? 36.497 52.763 11.319 1.00 49.00 206 VAL B C 1
ATOM 3099 O O . VAL B 1 156 ? 36.580 53.016 12.514 1.00 48.80 206 VAL B O 1
ATOM 3103 N N . SER B 1 157 ? 36.093 53.654 10.412 1.00 49.38 207 SER B N 1
ATOM 3104 C CA . SER B 1 157 ? 35.596 54.972 10.771 1.00 49.97 207 SER B CA 1
ATOM 3105 C C . SER B 1 157 ? 34.164 55.104 10.312 1.00 50.06 207 SER B C 1
ATOM 3106 O O . SER B 1 157 ? 33.833 54.705 9.199 1.00 49.79 207 SER B O 1
ATOM 3109 N N . LYS B 1 158 ? 33.326 55.695 11.158 1.00 50.42 208 LYS B N 1
ATOM 3110 C CA . LYS B 1 158 ? 31.934 55.923 10.832 1.00 51.30 208 LYS B CA 1
ATOM 3111 C C . LYS B 1 158 ? 31.536 57.310 11.268 1.00 50.99 208 LYS B C 1
ATOM 3112 O O . LYS B 1 158 ? 31.799 57.704 12.404 1.00 50.35 208 LYS B O 1
ATOM 3118 N N . SER B 1 159 ? 30.899 58.047 10.357 1.00 51.44 209 SER B N 1
ATOM 3119 C CA . SER B 1 159 ? 30.289 59.323 10.687 1.00 52.28 209 SER B CA 1
ATOM 3120 C C . SER B 1 159 ? 28.981 59.060 11.432 1.00 53.05 209 SER B C 1
ATOM 3121 O O . SER B 1 159 ? 28.272 58.108 11.118 1.00 53.54 209 SER B O 1
ATOM 3124 N N . VAL B 1 160 ? 28.681 59.887 12.429 1.00 53.63 210 VAL B N 1
ATOM 3125 C CA . VAL B 1 160 ? 27.452 59.760 13.201 1.00 54.39 210 VAL B CA 1
ATOM 3126 C C . VAL B 1 160 ? 26.893 61.149 13.499 1.00 55.20 210 VAL B C 1
ATOM 3127 O O . VAL B 1 160 ? 27.607 62.013 14.020 1.00 55.37 210 VAL B O 1
ATOM 3131 N N . THR B 1 161 ? 25.618 61.353 13.178 1.00 55.97 211 THR B N 1
ATOM 3132 C CA . THR B 1 161 ? 24.935 62.608 13.481 1.00 56.70 211 THR B CA 1
ATOM 3133 C C . THR B 1 161 ? 24.097 62.420 14.742 1.00 57.40 211 THR B C 1
ATOM 3134 O O . THR B 1 161 ? 23.264 61.511 14.826 1.00 57.06 211 THR B O 1
ATOM 3138 N N . VAL B 1 162 ? 24.349 63.272 15.729 1.00 58.44 212 VAL B N 1
ATOM 3139 C CA . VAL B 1 162 ? 23.743 63.125 17.043 1.00 59.98 212 VAL B CA 1
ATOM 3140 C C . VAL B 1 162 ? 23.286 64.471 17.606 1.00 60.92 212 VAL B C 1
ATOM 3141 O O . VAL B 1 162 ? 24.014 65.471 17.563 1.00 61.16 212 VAL B O 1
ATOM 3145 N N . THR B 1 163 ? 22.044 64.489 18.081 1.00 62.06 213 THR B N 1
ATOM 3146 C CA . THR B 1 163 ? 21.488 65.630 18.795 1.00 62.91 213 THR B CA 1
ATOM 3147 C C . THR B 1 163 ? 21.653 65.351 20.282 1.00 63.65 213 THR B C 1
ATOM 3148 O O . THR B 1 163 ? 21.293 64.271 20.769 1.00 63.84 213 THR B O 1
ATOM 3152 N N . VAL B 1 164 ? 22.245 66.307 20.989 1.00 64.44 214 VAL B N 1
ATOM 3153 C CA . VAL B 1 164 ? 22.418 66.189 22.433 1.00 65.24 214 VAL B CA 1
ATOM 3154 C C . VAL B 1 164 ? 21.703 67.348 23.121 1.00 65.61 214 VAL B C 1
ATOM 3155 O O . VAL B 1 164 ? 21.925 68.512 22.765 1.00 65.91 214 VAL B O 1
ATOM 3159 N N . PRO B 1 165 ? 20.808 67.031 24.081 1.00 65.99 215 PRO B N 1
ATOM 3160 C CA . PRO B 1 165 ? 20.048 68.051 24.820 1.00 66.12 215 PRO B CA 1
ATOM 3161 C C . PRO B 1 165 ? 20.940 69.092 25.507 1.00 66.36 215 PRO B C 1
ATOM 3162 O O . PRO B 1 165 ? 22.168 68.941 25.535 1.00 66.38 215 PRO B O 1
ATOM 3166 N N . ALA B 1 166 ? 20.310 70.128 26.060 1.00 66.62 216 ALA B N 1
ATOM 3167 C CA . ALA B 1 166 ? 21.007 71.260 26.662 1.00 66.81 216 ALA B CA 1
ATOM 3168 C C . ALA B 1 166 ? 21.796 70.901 27.921 1.00 67.04 216 ALA B C 1
ATOM 3169 O O . ALA B 1 166 ? 22.858 71.472 28.179 1.00 67.15 216 ALA B O 1
ATOM 3171 N N . GLN B 1 167 ? 21.286 69.944 28.690 1.00 67.22 217 GLN B N 1
ATOM 3172 C CA . GLN B 1 167 ? 21.792 69.700 30.043 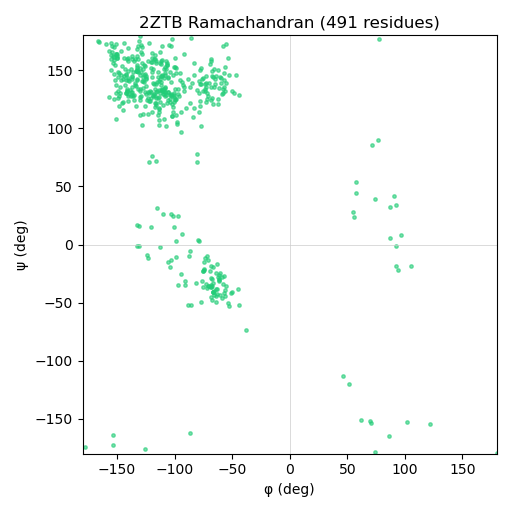1.00 67.61 217 GLN B CA 1
ATOM 3173 C C . GLN B 1 167 ? 22.555 68.398 30.222 1.00 67.41 217 GLN B C 1
ATOM 3174 O O . GLN B 1 167 ? 22.628 67.868 31.336 1.00 67.50 217 GLN B O 1
ATOM 3180 N N . SER B 1 168 ? 23.158 67.901 29.139 1.00 67.29 218 SER B N 1
ATOM 3181 C CA . SER B 1 168 ? 23.655 66.529 29.125 1.00 66.85 218 SER B CA 1
ATOM 3182 C C . SER B 1 168 ? 24.863 66.227 28.236 1.00 66.45 218 SER B C 1
ATOM 3183 O O . SER B 1 168 ? 25.327 67.057 27.445 1.00 66.41 218 SER B O 1
ATOM 3186 N N . ARG B 1 169 ? 25.343 65.000 28.399 1.00 65.70 219 ARG B N 1
ATOM 3187 C CA . ARG B 1 169 ? 26.359 64.388 27.563 1.00 65.04 219 ARG B CA 1
ATOM 3188 C C . ARG B 1 169 ? 25.734 63.147 26.914 1.00 64.20 219 ARG B C 1
ATOM 3189 O O . ARG B 1 169 ? 24.823 62.537 27.489 1.00 63.97 219 ARG B O 1
ATOM 3197 N N . ARG B 1 170 ? 26.206 62.789 25.719 1.00 63.22 220 ARG B N 1
ATOM 3198 C CA . ARG B 1 170 ? 25.830 61.522 25.071 1.00 61.94 220 ARG B CA 1
ATOM 3199 C C . ARG B 1 170 ? 27.067 60.750 24.647 1.00 60.66 220 ARG B C 1
ATOM 3200 O O . ARG B 1 170 ? 28.043 61.325 24.163 1.00 60.34 220 ARG B O 1
ATOM 3208 N N . THR B 1 171 ? 26.999 59.434 24.829 1.00 59.17 221 THR B N 1
ATOM 3209 C CA . THR B 1 171 ? 28.072 58.527 24.496 1.00 57.26 221 THR B CA 1
ATOM 3210 C C . THR B 1 171 ? 27.754 57.791 23.189 1.00 56.70 221 THR B C 1
ATOM 3211 O O . THR B 1 171 ? 26.667 57.228 23.038 1.00 56.98 221 THR B O 1
ATOM 3215 N N . ILE B 1 172 ? 28.708 57.829 22.255 1.00 55.42 222 ILE B N 1
ATOM 3216 C CA . ILE B 1 172 ? 28.679 57.059 21.007 1.00 53.81 222 ILE B CA 1
ATOM 3217 C C . ILE B 1 172 ? 29.735 55.963 21.084 1.00 53.46 222 ILE B C 1
ATOM 3218 O O . ILE B 1 172 ? 30.891 56.217 21.445 1.00 53.16 222 ILE B O 1
ATOM 3223 N N . GLN B 1 173 ? 29.339 54.745 20.739 1.00 52.82 223 GLN B N 1
ATOM 3224 C CA . GLN B 1 173 ? 30.263 53.626 20.717 1.00 52.59 223 GLN B CA 1
ATOM 3225 C C . GLN B 1 173 ? 30.347 52.998 19.336 1.00 52.06 223 GLN B C 1
ATOM 3226 O O . GLN B 1 173 ? 29.407 53.075 18.546 1.00 51.39 223 GLN B O 1
ATOM 3232 N N . LEU B 1 174 ? 31.505 52.408 19.056 1.00 51.54 224 LEU B N 1
ATOM 3233 C CA . LEU B 1 174 ? 31.708 51.591 17.881 1.00 50.99 224 LEU B CA 1
ATOM 3234 C C . LEU B 1 174 ? 31.924 50.173 18.405 1.00 50.51 224 LEU B C 1
ATOM 3235 O O . LEU B 1 174 ? 32.884 49.910 19.111 1.00 50.31 224 LEU B O 1
ATOM 3240 N N . THR B 1 175 ? 30.992 49.276 18.108 1.00 50.52 225 THR B N 1
ATOM 3241 C CA . THR B 1 175 ? 31.070 47.900 18.602 1.00 50.59 225 THR B CA 1
ATOM 3242 C C . THR B 1 175 ? 31.313 46.903 17.480 1.00 50.30 225 THR B C 1
ATOM 3243 O O . THR B 1 175 ? 31.166 47.223 16.297 1.00 49.86 225 THR B O 1
ATOM 3247 N N . ALA B 1 176 ? 31.692 45.688 17.871 1.00 50.11 226 ALA B N 1
ATOM 3248 C CA . ALA B 1 176 ? 31.915 44.597 16.942 1.00 49.52 226 ALA B CA 1
ATOM 3249 C C . ALA B 1 176 ? 31.619 43.257 17.606 1.00 49.99 226 ALA B C 1
ATOM 3250 O O . ALA B 1 176 ? 31.518 43.159 18.827 1.00 49.77 226 ALA B O 1
ATOM 3252 N N . LYS B 1 177 ? 31.458 42.229 16.785 1.00 50.48 227 LYS B N 1
ATOM 3253 C CA . LYS B 1 177 ? 31.535 40.856 17.252 1.00 50.85 227 LYS B CA 1
ATOM 3254 C C . LYS B 1 177 ? 32.958 40.319 17.029 1.00 51.29 227 LYS B C 1
ATOM 3255 O O . LYS B 1 177 ? 33.643 40.721 16.095 1.00 52.05 227 LYS B O 1
ATOM 3261 N N . ILE B 1 178 ? 33.411 39.433 17.908 1.00 52.22 228 ILE B N 1
ATOM 3262 C CA . ILE B 1 178 ? 34.713 38.797 17.763 1.00 52.79 228 ILE B CA 1
ATOM 3263 C C . ILE B 1 178 ? 34.479 37.321 17.563 1.00 53.70 228 ILE B C 1
ATOM 3264 O O . ILE B 1 178 ? 33.792 36.681 18.370 1.00 53.67 228 ILE B O 1
ATOM 3269 N N . ALA B 1 179 ? 35.053 36.800 16.482 1.00 54.39 229 ALA B N 1
ATOM 3270 C CA . ALA B 1 179 ? 34.960 35.387 16.151 1.00 55.30 229 ALA B CA 1
ATOM 3271 C C . ALA B 1 179 ? 36.285 34.698 16.439 1.00 55.88 229 ALA B C 1
ATOM 3272 O O . ALA B 1 179 ? 37.347 35.186 16.073 1.00 55.74 229 ALA B O 1
ATOM 3274 N N . LYS B 1 180 ? 36.203 33.573 17.135 1.00 57.15 230 LYS B N 1
ATOM 3275 C CA . LYS B 1 180 ? 37.327 32.674 17.278 1.00 58.08 230 LYS B CA 1
ATOM 3276 C C . LYS B 1 180 ? 36.973 31.464 16.440 1.00 57.94 230 LYS B C 1
ATOM 3277 O O . LYS B 1 180 ? 36.077 30.687 16.796 1.00 57.97 230 LYS B O 1
ATOM 3283 N N . GLU B 1 181 ? 37.653 31.326 15.308 1.00 57.90 231 GLU B N 1
ATOM 3284 C CA . GLU B 1 181 ? 37.430 30.186 14.424 1.00 58.49 231 GLU B CA 1
ATOM 3285 C C . GLU B 1 181 ? 38.661 29.298 14.447 1.00 58.32 231 GLU B C 1
ATOM 3286 O O . GLU B 1 181 ? 39.777 29.778 14.570 1.00 58.36 231 GLU B O 1
ATOM 3292 N N . SER B 1 182 ? 38.453 27.996 14.349 1.00 58.39 232 SER B N 1
ATOM 3293 C CA . SER B 1 182 ? 39.574 27.088 14.299 1.00 58.72 232 SER B CA 1
ATOM 3294 C C . SER B 1 182 ? 39.255 25.789 13.581 1.00 58.26 232 SER B C 1
ATOM 3295 O O . SER B 1 182 ? 38.108 25.378 13.461 1.00 57.49 232 SER B O 1
ATOM 3298 N N . ALA B 1 183 ? 40.310 25.170 13.077 1.00 58.40 233 ALA B N 1
ATOM 3299 C CA . ALA B 1 183 ? 40.221 23.870 12.465 1.00 58.08 233 ALA B CA 1
ATOM 3300 C C . ALA B 1 183 ? 41.455 23.086 12.877 1.00 58.20 233 ALA B C 1
ATOM 3301 O O . ALA B 1 183 ? 42.592 23.569 12.789 1.00 58.41 233 ALA B O 1
ATOM 3303 N N . ASP B 1 184 ? 41.210 21.878 13.360 1.00 58.25 234 ASP B N 1
ATOM 3304 C CA . ASP B 1 184 ? 42.255 20.907 13.590 1.00 57.87 234 ASP B CA 1
ATOM 3305 C C . ASP B 1 184 ? 42.663 20.300 12.265 1.00 57.07 234 ASP B C 1
ATOM 3306 O O . ASP B 1 184 ? 41.861 20.217 11.335 1.00 56.82 234 ASP B O 1
ATOM 3311 N N . PHE B 1 185 ? 43.909 19.857 12.175 1.00 55.99 235 PHE B N 1
ATOM 3312 C CA . PHE B 1 185 ? 44.324 19.128 10.989 1.00 55.02 235 PHE B CA 1
ATOM 3313 C C . PHE B 1 185 ? 45.251 17.974 11.328 1.00 54.70 235 PHE B C 1
ATOM 3314 O O . PHE B 1 185 ? 45.853 17.944 12.399 1.00 54.27 235 PHE B O 1
ATOM 3322 N N . SER B 1 186 ? 45.351 17.014 10.412 1.00 54.52 236 SER B N 1
ATOM 3323 C CA . SER B 1 186 ? 46.295 15.906 10.572 1.00 54.33 236 SER B CA 1
ATOM 3324 C C . SER B 1 186 ? 46.729 15.434 9.212 1.00 54.37 236 SER B C 1
ATOM 3325 O O . SER B 1 186 ? 46.067 15.708 8.214 1.00 54.68 236 SER B O 1
ATOM 3328 N N . ALA B 1 187 ? 47.849 14.727 9.173 1.00 54.09 237 ALA B N 1
ATOM 3329 C CA . ALA B 1 187 ? 48.312 14.146 7.936 1.00 54.02 237 ALA B CA 1
ATOM 3330 C C . ALA B 1 187 ? 49.052 12.873 8.300 1.00 53.94 237 ALA B C 1
ATOM 3331 O O . ALA B 1 187 ? 49.717 12.834 9.338 1.00 54.16 237 ALA B O 1
ATOM 3333 N N . PRO B 1 188 ? 48.939 11.829 7.447 1.00 53.60 238 PRO B N 1
ATOM 3334 C CA . PRO B 1 188 ? 49.673 10.605 7.706 1.00 53.10 238 PRO B CA 1
ATOM 3335 C C . PRO B 1 188 ? 51.145 10.733 7.293 1.00 53.65 238 PRO B C 1
ATOM 3336 O O . PRO B 1 188 ? 51.488 11.360 6.259 1.00 53.51 238 PRO B O 1
ATOM 3340 N N . ILE B 1 189 ? 52.011 10.154 8.113 1.00 53.37 239 ILE B N 1
ATOM 3341 C CA . ILE B 1 189 ? 53.425 10.094 7.799 1.00 53.32 239 ILE B CA 1
ATOM 3342 C C . ILE B 1 189 ? 53.738 8.618 7.519 1.00 53.79 239 ILE B C 1
ATOM 3343 O O . ILE B 1 189 ? 53.295 7.729 8.255 1.00 54.07 239 ILE B O 1
ATOM 3348 N N . THR B 1 190 ? 54.463 8.358 6.438 1.00 53.77 240 THR B N 1
ATOM 3349 C CA . THR B 1 190 ? 54.888 7.001 6.116 1.00 54.33 240 THR B CA 1
ATOM 3350 C C . THR B 1 190 ? 56.379 7.003 5.897 1.00 54.02 240 THR B C 1
ATOM 3351 O O . THR B 1 190 ? 56.952 8.009 5.494 1.00 54.69 240 THR B O 1
ATOM 3355 N N . VAL B 1 191 ? 57.006 5.876 6.189 1.00 54.07 241 VAL B N 1
ATOM 3356 C CA . VAL B 1 191 ? 58.414 5.677 5.892 1.00 54.19 241 VAL B CA 1
ATOM 3357 C C . VAL B 1 191 ? 58.539 4.498 4.930 1.00 54.54 241 VAL B C 1
ATOM 3358 O O . VAL B 1 191 ? 57.953 3.433 5.154 1.00 54.58 241 VAL B O 1
ATOM 3362 N N . ASP B 1 192 ? 59.252 4.712 3.829 1.00 54.73 242 ASP B N 1
ATOM 3363 C CA . ASP B 1 192 ? 59.511 3.640 2.888 1.00 55.50 242 ASP B CA 1
ATOM 3364 C C . ASP B 1 192 ? 60.904 3.767 2.293 1.00 55.73 242 ASP B C 1
ATOM 3365 O O . ASP B 1 192 ? 61.594 4.757 2.543 1.00 56.87 242 ASP B O 1
ATOM 3370 N N . GLY B 1 193 ? 61.316 2.773 1.513 1.00 54.85 243 GLY B N 1
ATOM 3371 C CA . GLY B 1 193 ? 62.678 2.705 1.044 1.00 54.40 243 GLY B CA 1
ATOM 3372 C C . GLY B 1 193 ? 63.475 1.695 1.838 1.00 54.71 243 GLY B C 1
ATOM 3373 O O . GLY B 1 193 ? 62.903 0.748 2.400 1.00 54.22 243 GLY B O 1
ATOM 3374 N N . TYR B 1 194 ? 64.790 1.926 1.916 1.00 54.84 244 TYR B N 1
ATOM 3375 C CA . TYR B 1 194 ? 65.755 0.906 2.331 1.00 54.89 244 TYR B CA 1
ATOM 3376 C C . TYR B 1 194 ? 66.733 1.330 3.408 1.00 54.77 244 TYR B C 1
ATOM 3377 O O . TYR B 1 194 ? 67.084 2.501 3.509 1.00 54.86 244 TYR B O 1
ATOM 3386 N N . PHE B 1 195 ? 67.184 0.344 4.186 1.00 54.80 245 PHE B N 1
ATOM 3387 C CA . PHE B 1 195 ? 68.409 0.447 4.989 1.00 54.76 245 PHE B CA 1
ATOM 3388 C C . PHE B 1 195 ? 69.472 -0.484 4.406 1.00 54.92 245 PHE B C 1
ATOM 3389 O O . PHE B 1 195 ? 69.151 -1.459 3.718 1.00 54.83 245 PHE B O 1
ATOM 3397 N N . GLY B 1 196 ? 70.733 -0.198 4.715 1.00 54.99 246 GLY B N 1
ATOM 3398 C CA . GLY B 1 196 ? 71.835 -1.067 4.339 1.00 54.56 246 GLY B CA 1
ATOM 3399 C C . GLY B 1 196 ? 72.607 -1.582 5.541 1.00 55.05 246 GLY B C 1
ATOM 3400 O O . GLY B 1 196 ? 72.594 -0.985 6.615 1.00 55.08 246 GLY B O 1
ATOM 3401 N N . ALA B 1 197 ? 73.294 -2.700 5.347 1.00 55.22 247 ALA B N 1
ATOM 3402 C CA . ALA B 1 197 ? 74.154 -3.263 6.363 1.00 55.66 247 ALA B CA 1
ATOM 3403 C C . ALA B 1 197 ? 75.371 -3.896 5.693 1.00 56.06 247 ALA B C 1
ATOM 3404 O O . ALA B 1 197 ? 75.266 -4.479 4.612 1.00 55.97 247 ALA B O 1
ATOM 3406 N N . ASN B 1 198 ? 76.523 -3.753 6.342 1.00 57.03 248 ASN B N 1
ATOM 3407 C CA . ASN B 1 198 ? 77.764 -4.411 5.925 1.00 57.37 248 ASN B CA 1
ATOM 3408 C C . ASN B 1 198 ? 78.200 -5.398 6.996 1.00 58.03 248 ASN B C 1
ATOM 3409 O O . ASN B 1 198 ? 78.226 -5.069 8.188 1.00 58.22 248 ASN B O 1
ATOM 3414 N N . PHE B 1 199 ? 78.534 -6.608 6.557 1.00 58.88 249 PHE B N 1
ATOM 3415 C CA . PHE B 1 199 ? 78.809 -7.731 7.446 1.00 59.70 249 PHE B CA 1
ATOM 3416 C C . PHE B 1 199 ? 80.302 -8.084 7.487 1.00 60.82 249 PHE B C 1
ATOM 3417 O O . PHE B 1 199 ? 81.036 -7.761 6.549 1.00 60.42 249 PHE B O 1
ATOM 3425 N N . PRO B 1 200 ? 80.752 -8.758 8.575 1.00 61.94 250 PRO B N 1
ATOM 3426 C CA . PRO B 1 200 ? 82.171 -9.129 8.696 1.00 62.70 250 PRO B CA 1
ATOM 3427 C C . PRO B 1 200 ? 82.558 -10.284 7.759 1.00 63.52 250 PRO B C 1
ATOM 3428 O O . PRO B 1 200 ? 83.740 -10.573 7.590 1.00 63.84 250 PRO B O 1
ATOM 3432 N N . LYS B 1 201 ? 81.555 -10.928 7.168 1.00 64.30 251 LYS B N 1
ATOM 3433 C CA . LYS B 1 201 ? 81.746 -12.008 6.208 1.00 65.10 251 LYS B CA 1
ATOM 3434 C C . LYS B 1 201 ? 80.557 -12.051 5.251 1.00 65.37 251 LYS B C 1
ATOM 3435 O O . LYS B 1 201 ? 79.546 -11.383 5.481 1.00 65.45 251 LYS B O 1
ATOM 3441 N N . ARG B 1 202 ? 80.683 -12.846 4.190 1.00 65.63 252 ARG B N 1
ATOM 3442 C CA . ARG B 1 202 ? 79.615 -13.063 3.213 1.00 65.95 252 ARG B CA 1
ATOM 3443 C C . ARG B 1 202 ? 78.397 -13.710 3.873 1.00 65.42 252 ARG B C 1
ATOM 3444 O O . ARG B 1 202 ? 78.514 -14.760 4.500 1.00 65.49 252 ARG B O 1
ATOM 3452 N N . VAL B 1 203 ? 77.233 -13.078 3.733 1.00 64.85 253 VAL B N 1
ATOM 3453 C CA . VAL B 1 203 ? 75.977 -13.634 4.254 1.00 64.25 253 VAL B CA 1
ATOM 3454 C C . VAL B 1 203 ? 74.892 -13.658 3.170 1.00 64.45 253 VAL B C 1
ATOM 3455 O O . VAL B 1 203 ? 75.072 -13.085 2.094 1.00 64.29 253 VAL B O 1
ATOM 3459 N N . GLY B 1 204 ? 73.776 -14.326 3.451 1.00 64.69 254 GLY B N 1
ATOM 3460 C CA . GLY B 1 204 ? 72.646 -14.358 2.517 1.00 65.22 254 GLY B CA 1
ATOM 3461 C C . GLY B 1 204 ? 72.849 -15.232 1.283 1.00 65.85 254 GLY B C 1
ATOM 3462 O O . GLY B 1 204 ? 73.895 -15.891 1.137 1.00 65.75 254 GLY B O 1
ATOM 3463 N N . PRO B 1 205 ? 71.840 -15.256 0.386 1.00 66.13 255 PRO B N 1
ATOM 3464 C CA . PRO B 1 205 ? 71.898 -16.006 -0.871 1.00 66.02 255 PRO B CA 1
ATOM 3465 C C . PRO B 1 205 ? 72.930 -15.398 -1.827 1.00 66.16 255 PRO B C 1
ATOM 3466 O O . PRO B 1 205 ? 72.880 -14.188 -2.121 1.00 66.34 255 PRO B O 1
ATOM 3470 N N . GLY B 1 206 ? 73.855 -16.230 -2.301 1.00 66.01 256 GLY B N 1
ATOM 3471 C CA . GLY B 1 206 ? 74.960 -15.774 -3.145 1.00 65.72 256 GLY B CA 1
ATOM 3472 C C . GLY B 1 206 ? 76.224 -15.410 -2.378 1.00 65.48 256 GLY B C 1
ATOM 3473 O O . GLY B 1 206 ? 77.305 -15.345 -2.961 1.00 65.49 256 GLY B O 1
ATOM 3474 N N . GLY B 1 207 ? 76.089 -15.171 -1.073 1.00 65.38 257 GLY B N 1
ATOM 3475 C CA . GLY B 1 207 ? 77.219 -14.806 -0.217 1.00 65.08 257 GLY B CA 1
ATOM 3476 C C . GLY B 1 207 ? 77.712 -13.397 -0.495 1.00 65.21 257 GLY B C 1
ATOM 3477 O O . GLY B 1 207 ? 78.642 -13.209 -1.282 1.00 65.52 257 GLY B O 1
ATOM 3478 N N . HIS B 1 208 ? 77.088 -12.408 0.151 1.00 64.73 258 HIS B N 1
ATOM 3479 C CA . HIS B 1 208 ? 77.439 -10.996 -0.042 1.00 64.21 258 HIS B CA 1
ATOM 3480 C C . HIS B 1 208 ? 77.746 -10.280 1.279 1.00 63.84 258 HIS B C 1
ATOM 3481 O O . HIS B 1 208 ? 77.171 -10.594 2.319 1.00 64.04 258 HIS B O 1
ATOM 3488 N N . TYR B 1 209 ? 78.677 -9.334 1.221 1.00 63.52 259 TYR B N 1
ATOM 3489 C CA . TYR B 1 209 ? 79.007 -8.464 2.343 1.00 63.33 259 TYR B CA 1
ATOM 3490 C C . TYR B 1 209 ? 77.965 -7.365 2.585 1.00 62.51 259 TYR B C 1
ATOM 3491 O O . TYR B 1 209 ? 77.716 -6.996 3.730 1.00 62.54 259 TYR B O 1
ATOM 3500 N N . PHE B 1 210 ? 77.394 -6.824 1.506 1.00 61.31 260 PHE B N 1
ATOM 3501 C CA . PHE B 1 210 ? 76.474 -5.685 1.584 1.00 59.79 260 PHE B CA 1
ATOM 3502 C C . PHE B 1 210 ? 75.044 -6.093 1.258 1.00 59.20 260 PHE B C 1
ATOM 3503 O O . PHE B 1 210 ? 74.801 -6.750 0.235 1.00 58.86 260 PHE B O 1
ATOM 3511 N N . TRP B 1 211 ? 74.103 -5.674 2.112 1.00 58.26 261 TRP B N 1
ATOM 3512 C CA . TRP B 1 211 ? 72.678 -5.985 1.946 1.00 57.53 261 TRP B CA 1
ATOM 3513 C C . TRP B 1 211 ? 71.779 -4.774 2.219 1.00 57.26 261 TRP B C 1
ATOM 3514 O O . TRP B 1 211 ? 72.060 -3.961 3.092 1.00 56.79 261 TRP B O 1
ATOM 3525 N N . PHE B 1 212 ? 70.702 -4.676 1.447 1.00 56.77 262 PHE B N 1
ATOM 3526 C CA . PHE B 1 212 ? 69.725 -3.619 1.578 1.00 56.30 262 PHE B CA 1
ATOM 3527 C C . PHE B 1 212 ? 68.357 -4.245 1.773 1.00 56.24 262 PHE B C 1
ATOM 3528 O O . PHE B 1 212 ? 67.958 -5.142 1.018 1.00 56.20 262 PHE B O 1
ATOM 3536 N N . ASN B 1 213 ? 67.656 -3.782 2.800 1.00 55.44 263 ASN B N 1
ATOM 3537 C CA . ASN B 1 213 ? 66.348 -4.310 3.142 1.00 55.36 263 ASN B CA 1
ATOM 3538 C C . ASN B 1 213 ? 65.337 -3.188 3.247 1.00 54.99 263 ASN B C 1
ATOM 3539 O O . ASN B 1 213 ? 65.681 -2.094 3.713 1.00 55.16 263 ASN B O 1
ATOM 3544 N N . PRO B 1 214 ? 64.083 -3.448 2.817 1.00 54.76 264 PRO B N 1
ATOM 3545 C CA . PRO B 1 214 ? 63.053 -2.426 3.014 1.00 54.27 264 PRO B CA 1
ATOM 3546 C C . PRO B 1 214 ? 63.006 -2.001 4.482 1.00 54.10 264 PRO B C 1
ATOM 3547 O O . PRO B 1 214 ? 63.271 -2.816 5.359 1.00 54.38 264 PRO B O 1
ATOM 3551 N N . ALA B 1 215 ? 62.712 -0.726 4.7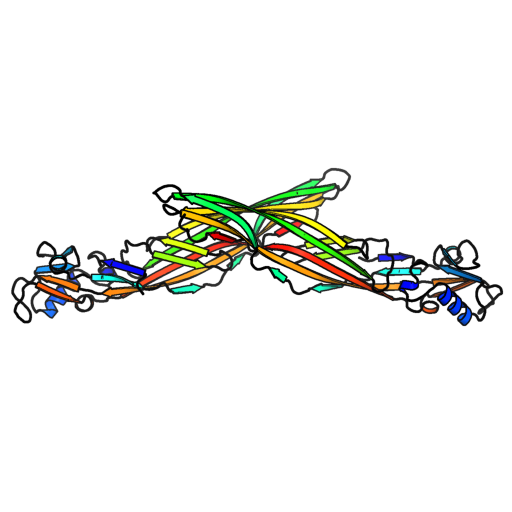31 1.00 54.31 265 ALA B N 1
ATOM 3552 C CA . ALA B 1 215 ? 62.574 -0.166 6.085 1.00 53.87 265 ALA B CA 1
ATOM 3553 C C . ALA B 1 215 ? 61.644 -0.985 6.987 1.00 53.81 265 ALA B C 1
ATOM 3554 O O . ALA B 1 215 ? 61.940 -1.181 8.159 1.00 53.87 265 ALA B O 1
ATOM 3556 N N . ARG B 1 216 ? 60.529 -1.464 6.437 1.00 54.42 266 ARG B N 1
ATOM 3557 C CA . ARG B 1 216 ? 59.539 -2.262 7.190 1.00 55.56 266 ARG B CA 1
ATOM 3558 C C . ARG B 1 216 ? 60.117 -3.572 7.774 1.00 54.63 266 ARG B C 1
ATOM 3559 O O . ARG B 1 216 ? 59.602 -4.077 8.768 1.00 54.60 266 ARG B O 1
ATOM 3567 N N . ASP B 1 217 ? 61.189 -4.090 7.169 1.00 53.67 267 ASP B N 1
ATOM 3568 C CA . ASP B 1 217 ? 61.862 -5.292 7.660 1.00 53.64 267 ASP B CA 1
ATOM 3569 C C . ASP B 1 217 ? 62.717 -5.038 8.900 1.00 53.24 267 ASP B C 1
ATOM 3570 O O . ASP B 1 217 ? 63.033 -5.981 9.624 1.00 53.29 267 ASP B O 1
ATOM 3575 N N . VAL B 1 218 ? 63.133 -3.787 9.115 1.00 52.63 268 VAL B N 1
ATOM 3576 C CA . VAL B 1 218 ? 64.150 -3.478 10.142 1.00 51.96 268 VAL B CA 1
ATOM 3577 C C . VAL B 1 218 ? 63.735 -2.474 11.217 1.00 51.88 268 VAL B C 1
ATOM 3578 O O . VAL B 1 218 ? 64.402 -2.352 12.242 1.00 51.99 268 VAL B O 1
ATOM 3582 N N . LEU B 1 219 ? 62.608 -1.797 10.997 1.00 51.49 269 LEU B N 1
ATOM 3583 C CA . LEU B 1 219 ? 62.072 -0.832 11.945 1.00 51.32 269 LEU B CA 1
ATOM 3584 C C . LEU B 1 219 ? 60.844 -1.415 12.606 1.00 51.78 269 LEU B C 1
ATOM 3585 O O . LEU B 1 219 ? 60.101 -2.212 11.989 1.00 51.82 269 LEU B O 1
ATOM 3590 N N . ASN B 1 220 ? 60.596 -0.990 13.843 1.00 52.09 270 ASN B N 1
ATOM 3591 C CA . ASN B 1 220 ? 59.430 -1.464 14.596 1.00 52.37 270 ASN B CA 1
ATOM 3592 C C . ASN B 1 220 ? 58.131 -0.979 13.986 1.00 52.55 270 ASN B C 1
ATOM 3593 O O . ASN B 1 220 ? 57.114 -1.647 14.096 1.00 52.06 270 ASN B O 1
ATOM 3598 N N . THR B 1 221 ? 58.189 0.193 13.345 1.00 53.07 271 THR B N 1
ATOM 3599 C CA . THR B 1 221 ? 57.027 0.806 12.711 1.00 53.59 271 THR B CA 1
ATOM 3600 C C . THR B 1 221 ? 57.509 1.692 11.559 1.00 53.71 271 THR B C 1
ATOM 3601 O O . THR B 1 221 ? 58.686 2.079 11.512 1.00 53.07 271 THR B O 1
ATOM 3605 N N . THR B 1 222 ? 56.606 1.980 10.617 1.00 54.09 272 THR B N 1
ATOM 3606 C CA . THR B 1 222 ? 56.907 2.813 9.445 1.00 54.12 272 THR B CA 1
ATOM 3607 C C . THR B 1 222 ? 55.837 3.883 9.204 1.00 54.07 272 THR B C 1
ATOM 3608 O O . THR B 1 222 ? 55.748 4.447 8.127 1.00 54.33 272 THR B O 1
ATOM 3612 N N . SER B 1 223 ? 55.017 4.164 10.201 1.00 54.54 273 SER B N 1
ATOM 3613 C CA . SER B 1 223 ? 54.056 5.248 10.076 1.00 55.12 273 SER B CA 1
ATOM 3614 C C . SER B 1 223 ? 53.993 6.124 11.323 1.00 54.71 273 SER B C 1
ATOM 3615 O O . SER B 1 223 ? 54.403 5.718 12.396 1.00 54.55 273 SER B O 1
ATOM 3618 N N . GLY B 1 224 ? 53.508 7.347 11.142 1.00 54.89 274 GLY B N 1
ATOM 3619 C CA . GLY B 1 224 ? 53.376 8.319 12.215 1.00 54.82 274 GLY B CA 1
ATOM 3620 C C . GLY B 1 224 ? 52.259 9.258 11.825 1.00 55.51 274 GLY B C 1
ATOM 3621 O O . GLY B 1 224 ? 51.581 9.023 10.818 1.00 54.97 274 GLY B O 1
ATOM 3622 N N . THR B 1 225 ? 52.074 10.325 12.608 1.00 55.89 275 THR B N 1
ATOM 3623 C CA . THR B 1 225 ? 50.967 11.261 12.391 1.00 56.43 275 THR B CA 1
ATOM 3624 C C . THR B 1 225 ? 51.394 12.700 12.651 1.00 56.62 275 THR B C 1
ATOM 3625 O O . THR B 1 225 ? 52.014 12.995 13.660 1.00 55.88 275 THR B O 1
ATOM 3629 N N . LEU B 1 226 ? 51.084 13.577 11.704 1.00 57.44 276 LEU B N 1
ATOM 3630 C CA . LEU B 1 226 ? 51.250 15.004 11.888 1.00 58.29 276 LEU B CA 1
ATOM 3631 C C . LEU B 1 226 ? 49.934 15.550 12.424 1.00 58.72 276 LEU B C 1
ATOM 3632 O O . LEU B 1 226 ? 48.861 15.169 11.953 1.00 58.91 276 LEU B O 1
ATOM 3637 N N . ARG B 1 227 ? 50.010 16.416 13.427 1.00 59.12 277 ARG B N 1
ATOM 3638 C CA . ARG B 1 227 ? 48.808 17.075 13.964 1.00 59.43 277 ARG B CA 1
ATOM 3639 C C . ARG B 1 227 ? 49.046 18.572 14.095 1.00 58.48 277 ARG B C 1
ATOM 3640 O O . ARG B 1 227 ? 50.185 19.021 14.109 1.00 58.05 277 ARG B O 1
ATOM 3648 N N . GLY B 1 228 ? 47.963 19.336 14.154 1.00 57.92 278 GLY B N 1
ATOM 3649 C CA . GLY B 1 228 ? 48.021 20.778 14.369 1.00 56.91 278 GLY B CA 1
ATOM 3650 C C . GLY B 1 228 ? 46.649 21.433 14.397 1.00 56.84 278 GLY B C 1
ATOM 3651 O O . GLY B 1 228 ? 45.609 20.768 14.262 1.00 55.68 278 GLY B O 1
ATOM 3652 N N . THR B 1 229 ? 46.670 22.750 14.581 1.00 57.12 279 THR B N 1
ATOM 3653 C CA . THR B 1 229 ? 45.481 23.591 14.599 1.00 57.78 279 THR B CA 1
ATOM 3654 C C . THR B 1 229 ? 45.774 24.909 13.876 1.00 58.14 279 THR B C 1
ATOM 3655 O O . THR B 1 229 ? 46.879 25.442 13.958 1.00 57.92 279 THR B O 1
ATOM 3659 N N . VAL B 1 230 ? 44.793 25.404 13.128 1.00 59.09 280 VAL B N 1
ATOM 3660 C CA . VAL B 1 230 ? 44.841 26.784 12.626 1.00 59.61 280 VAL B CA 1
ATOM 3661 C C . VAL B 1 230 ? 43.660 27.541 13.250 1.00 59.82 280 VAL B C 1
ATOM 3662 O O . VAL B 1 230 ? 42.527 27.047 13.262 1.00 59.80 280 VAL B O 1
ATOM 3666 N N . THR B 1 231 ? 43.968 28.690 13.855 1.00 59.92 281 THR B N 1
ATOM 3667 C CA . THR B 1 231 ? 43.017 29.452 14.651 1.00 60.14 281 THR B CA 1
ATOM 3668 C C . THR B 1 231 ? 43.005 30.898 14.188 1.00 60.20 281 THR B C 1
ATOM 3669 O O . THR B 1 231 ? 44.066 31.524 14.097 1.00 60.67 281 THR B O 1
ATOM 3673 N N . ASN B 1 232 ? 41.806 31.414 13.900 1.00 59.50 282 ASN B N 1
ATOM 3674 C CA . ASN B 1 232 ? 41.626 32.795 13.479 1.00 59.18 282 ASN B CA 1
ATOM 3675 C C . ASN B 1 232 ? 40.795 33.565 14.469 1.00 58.33 282 ASN B C 1
ATOM 3676 O O . ASN B 1 232 ? 39.750 33.081 14.924 1.00 58.14 282 ASN B O 1
ATOM 3681 N N . VAL B 1 233 ? 41.266 34.766 14.796 1.00 57.06 283 VAL B N 1
ATOM 3682 C CA . VAL B 1 233 ? 40.534 35.679 15.661 1.00 55.78 283 VAL B CA 1
ATOM 3683 C C . VAL B 1 233 ? 40.329 37.003 14.912 1.00 54.97 283 VAL B C 1
ATOM 3684 O O . VAL B 1 233 ? 41.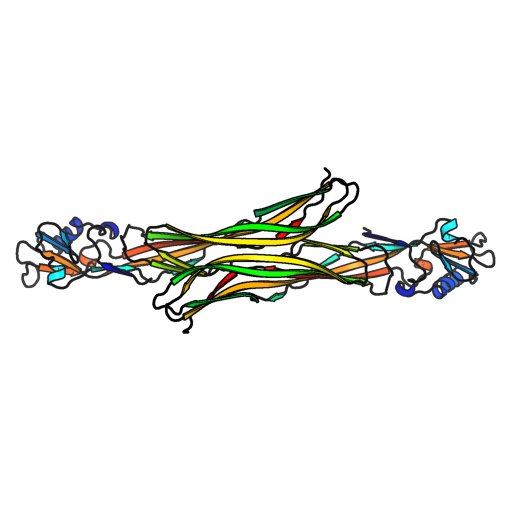282 37.720 14.625 1.00 53.78 283 VAL B O 1
ATOM 3688 N N . SER B 1 234 ? 39.080 37.298 14.570 1.00 53.91 284 SER B N 1
ATOM 3689 C CA . SER B 1 234 ? 38.786 38.528 13.837 1.00 54.31 284 SER B CA 1
ATOM 3690 C C . SER B 1 234 ? 37.511 39.235 14.289 1.00 53.41 284 SER B C 1
ATOM 3691 O O . SER B 1 234 ? 36.656 38.634 14.933 1.00 53.76 284 SER B O 1
ATOM 3694 N N . SER B 1 235 ? 37.416 40.519 13.948 1.00 52.95 285 SER B N 1
ATOM 3695 C CA . SER B 1 235 ? 36.260 41.358 14.252 1.00 52.41 285 SER B CA 1
ATOM 3696 C C . SER B 1 235 ? 35.361 41.443 13.032 1.00 52.01 285 SER B C 1
ATOM 3697 O O . SER B 1 235 ? 35.835 41.383 11.894 1.00 52.01 285 SER B O 1
ATOM 3700 N N . PHE B 1 236 ? 34.061 41.558 13.283 1.00 51.50 286 PHE B N 1
ATOM 3701 C CA . PHE B 1 236 ? 33.055 41.640 12.231 1.00 50.72 286 PHE B CA 1
ATOM 3702 C C . PHE B 1 236 ? 31.800 42.248 12.826 1.00 50.69 286 PHE B C 1
ATOM 3703 O O . PHE B 1 236 ? 31.745 42.477 14.035 1.00 50.98 286 PHE B O 1
ATOM 3711 N N . ASP B 1 237 ? 30.817 42.542 11.979 1.00 50.58 287 ASP B N 1
ATOM 3712 C CA . ASP B 1 237 ? 29.530 43.108 12.412 1.00 50.60 287 ASP B CA 1
ATOM 3713 C C . ASP B 1 237 ? 29.644 44.442 13.191 1.00 50.63 287 ASP B C 1
ATOM 3714 O O . ASP B 1 237 ? 28.964 44.650 14.218 1.00 50.39 287 ASP B O 1
ATOM 3719 N N . PHE B 1 238 ? 30.491 45.334 12.669 1.00 49.97 288 PHE B N 1
ATOM 3720 C CA . PHE B 1 238 ? 30.675 46.687 13.182 1.00 49.84 288 PHE B CA 1
ATOM 3721 C C . PHE B 1 238 ? 29.368 47.480 13.205 1.00 50.53 288 PHE B C 1
ATOM 3722 O O . PHE B 1 238 ? 28.584 47.462 12.242 1.00 50.14 288 PHE B O 1
ATOM 3730 N N . GLN B 1 239 ? 29.150 48.171 14.321 1.00 51.15 289 GLN B N 1
ATOM 3731 C CA . GLN B 1 239 ? 27.947 48.939 14.536 1.00 52.33 289 GLN B CA 1
ATOM 3732 C C . GLN B 1 239 ? 28.272 50.215 15.288 1.00 52.75 289 GLN B C 1
ATOM 3733 O O . GLN B 1 239 ? 29.248 50.282 16.041 1.00 52.18 289 GLN B O 1
ATOM 3739 N N . THR B 1 240 ? 27.456 51.228 15.036 1.00 53.45 290 THR B N 1
ATOM 3740 C CA . THR B 1 240 ? 27.406 52.441 15.843 1.00 54.88 290 THR B CA 1
ATOM 3741 C C . THR B 1 240 ? 26.225 52.390 16.804 1.00 54.90 290 THR B C 1
ATOM 3742 O O . THR B 1 240 ? 25.100 52.105 16.401 1.00 54.48 290 THR B O 1
ATOM 3746 N N . ILE B 1 241 ? 26.512 52.632 18.079 1.00 55.89 291 ILE B N 1
ATOM 3747 C CA . ILE B 1 241 ? 25.491 52.796 19.101 1.00 56.76 291 ILE B CA 1
ATOM 3748 C C . ILE B 1 241 ? 25.552 54.213 19.652 1.00 57.14 291 ILE B C 1
ATOM 3749 O O . ILE B 1 241 ? 26.588 54.641 20.160 1.00 56.77 291 ILE B O 1
ATOM 3754 N N . VAL B 1 242 ? 24.445 54.942 19.543 1.00 58.05 292 VAL B N 1
ATOM 3755 C CA . VAL B 1 242 ? 24.312 56.226 20.222 1.00 59.01 292 VAL B CA 1
ATOM 3756 C C . VAL B 1 242 ? 23.432 56.001 21.449 1.00 60.18 292 VAL B C 1
ATOM 3757 O O . VAL B 1 242 ? 22.289 55.555 21.327 1.00 60.31 292 VAL B O 1
ATOM 3761 N N . GLN B 1 243 ? 23.964 56.297 22.629 1.00 61.54 293 GLN B N 1
ATOM 3762 C CA . GLN B 1 243 ? 23.233 56.028 23.867 1.00 63.33 293 GLN B CA 1
ATOM 3763 C C . GLN B 1 243 ? 22.368 57.195 24.378 1.00 64.11 293 GLN B C 1
ATOM 3764 O O . GLN B 1 243 ? 22.519 58.329 23.904 1.00 64.24 293 GLN B O 1
ATOM 3770 N N . PRO B 1 244 ? 21.422 56.918 25.309 1.00 65.05 294 PRO B N 1
ATOM 3771 C CA . PRO B 1 244 ? 20.584 58.007 25.825 1.00 65.63 294 PRO B CA 1
ATOM 3772 C C . PRO B 1 244 ? 21.373 59.022 26.662 1.00 66.44 294 PRO B C 1
ATOM 3773 O O . PRO B 1 244 ? 22.354 58.656 27.317 1.00 66.48 294 PRO B O 1
ATOM 3777 N N . ALA B 1 245 ? 20.930 60.280 26.634 1.00 67.48 295 ALA B N 1
ATOM 3778 C CA . ALA B 1 245 ? 21.588 61.384 27.345 1.00 68.33 295 ALA B CA 1
ATOM 3779 C C . ALA B 1 245 ? 21.509 61.252 28.869 1.00 69.06 295 ALA B C 1
ATOM 3780 O O . ALA B 1 245 ? 20.510 60.766 29.398 1.00 69.15 295 ALA B O 1
ATOM 3782 N N . ARG B 1 246 ? 22.576 61.666 29.559 1.00 70.07 296 ARG B N 1
ATOM 3783 C CA . ARG B 1 246 ? 22.586 61.772 31.029 1.00 70.89 296 ARG B CA 1
ATOM 3784 C C . ARG B 1 246 ? 23.046 63.155 31.516 1.00 71.47 296 ARG B C 1
ATOM 3785 O O . ARG B 1 246 ? 24.044 63.697 31.026 1.00 71.26 296 ARG B O 1
ATOM 3793 N N . SER B 1 247 ? 22.306 63.700 32.488 1.00 72.26 297 SER B N 1
ATOM 3794 C CA . SER B 1 247 ? 22.568 65.017 33.091 1.00 73.20 297 SER B CA 1
ATOM 3795 C C . SER B 1 247 ? 24.029 65.277 33.486 1.00 73.84 297 SER B C 1
ATOM 3796 O O . SER B 1 247 ? 24.738 64.355 33.910 1.00 74.06 297 SER B O 1
ATOM 3799 N N . LEU B 1 248 ? 24.447 66.542 33.347 1.00 74.53 298 LEU B N 1
ATOM 3800 C CA . LEU B 1 248 ? 25.844 67.020 33.523 1.00 75.02 298 LEU B CA 1
ATOM 3801 C C . LEU B 1 248 ? 26.410 67.571 32.208 1.00 75.14 298 LEU B C 1
ATOM 3802 O O . LEU B 1 248 ? 26.447 68.787 31.995 1.00 75.30 298 LEU B O 1
#

CATH classification: 3.10.290.50 (+2 more: 2.60.40.4280, 2.60.40.3040)

Foldseek 3Di:
DKDKDFDDQVCLQLLVHHLVLLQVLVCVVWVARFQWKFAQQDIDHRDDPRGVCPVVVWHKIKIWADKDKAWDDKDKAPKDFFWKDKAFAQAQFKDKDKDKTKGKDKKKKKKAKEWPRGDQDDFFDWDWDQDPPQGIDIDRHGHHDMDMDIDMDMDMDIDMDIAGGAWMKMKTKIWMKIKIKIKMKTKMFMWIWMKGAHPWFTDVPGDRMDIDIPVSRTPGGIIMMIIMIIIIDIHDIDMDIDDIDGD/DFPDKDFDDQVQLQLLVFHLVLLQVLVCVVWVARFQWKAAAQDIDHNDDPRGVCVVVVWHKIKTWADKDKAWDDKDKPAKDFFWKDKAWAQAQFKDKDKDKIKGKDKKKKKKAKEWPRHGQDPFFDWDWDADPVQGTDIDGHGHHDMDMDIDMDMDMDMDMDIAGRFWMKMKTKIWMKMKIKMKMKIKIFMWTWMKGAHPWFTDPPGDRMDIDIPVSRGPGGMIMMIMMMIIIDIHDIDMDIDDIDGD

Organism: Bacillus thuringiensis subsp. dakota (NCBI:txid132268)

B-factor: mean 58.42, std 6.53, range [35.37, 89.33]

Radius of gyration: 41.56 Å; Cα contacts (8 Å, |Δi|>4): 1331; chains: 2; bounding box: 120×99×50 Å